Protein AF-0000000087374712 (afdb_homodimer)

Nearest PDB structures (foldseek):
  6f9q-assembly1_B  TM=8.104E-01  e=1.549E-12  Nepeta racemosa
  7dlm-assembly1_A  TM=8.118E-01  e=1.121E-12  Candida parapsilosis
  7dll-assembly1_A-2  TM=7.829E-01  e=2.384E-12  Candida parapsilosis
  3i4f-assembly1_B  TM=7.646E-01  e=4.084E-12  Bacillus thuringiensis serovar kurstaki str. T03a001
  7dmg-assembly1_A  TM=7.718E-01  e=7.794E-12  Candida parapsilosis

Sequence (724 aa):
MAPPYNVLITGSTKGIGYALARKFLKAGDNVVICSRSAERVESVTNDLKKEFGEQHVLVPTADLLGPYIFIQGTVCDVREGKDVKALVDFARDKLEYIDIWINNAGSNAYSYKPLVETSDEALIEVITTNTLGLMLCCREAINMMWNQPRGGHIFNIDGAGSDGRPTPRFAAYGATKRSVVHLTKSLQPGMVTTDLLMSGATTKQAKFFINILAETPDVVADYLVPNIREIPTKQSMKPTYIRFLTGLKAYSRIFSRIAFGARRNKMMSNGKPTENSDSSYMSGILASCLLRAMQPTRSLLRWTDDLHKIFVEAVEYQGGPYEAKPTAVKQRMEAMGVTGLTIWNIKSHFQVPPALLQLFISMAPPYNVLITGSTKGIGYALARKFLKAGDNVVICSRSAERVESVTNDLKKEFGEQHVLVPTADLLGPYIFIQGTVCDVREGKDVKALVDFARDKLEYIDIWINNAGSNAYSYKPLVETSDEALIEVITTNTLGLMLCCREAINMMWNQPRGGHIFNIDGAGSDGRPTPRFAAYGATKRSVVHLTKSLQPGMVTTDLLMSGATTKQAKFFINILAETPDVVADYLVPNIREIPTKQSMKPTYIRFLTGLKAYSRIFSRIAFGARRNKMMSNGKPTENSDSSYMSGILASCLLRAMQPTRSLLRWTDDLHKIFVEAVEYQGGPYEAKPTAVKQRMEAMGVTGLTIWNIKSHFQVPPALLQLFIS

Structure (mmCIF, N/CA/C/O backbone):
data_AF-0000000087374712-model_v1
#
loop_
_entity.id
_entity.type
_entity.pdbx_description
1 polymer 'chlorophyll(ide) b reductase'
#
loop_
_atom_site.group_PDB
_atom_site.id
_atom_site.type_symbol
_atom_site.label_atom_id
_atom_site.label_alt_id
_atom_site.label_comp_id
_atom_site.label_asym_id
_atom_site.label_entity_id
_atom_site.label_seq_id
_atom_site.pdbx_PDB_ins_code
_atom_site.Cartn_x
_atom_site.Cartn_y
_atom_site.Cartn_z
_atom_site.occupancy
_atom_site.B_iso_or_equiv
_atom_site.auth_seq_id
_atom_site.auth_comp_id
_atom_site.auth_asym_id
_atom_site.auth_atom_id
_atom_site.pdbx_PDB_model_num
ATOM 1 N N . MET A 1 1 ? 15.594 -20.797 -18.594 1 80.31 1 MET A N 1
ATOM 2 C CA . MET A 1 1 ? 15.125 -21.828 -17.672 1 80.31 1 MET A CA 1
ATOM 3 C C . MET A 1 1 ? 14.125 -22.75 -18.359 1 80.31 1 MET A C 1
ATOM 5 O O . MET A 1 1 ? 13.219 -22.281 -19.062 1 80.31 1 MET A O 1
ATOM 9 N N . ALA A 1 2 ? 14.281 -23.969 -18.281 1 86.19 2 ALA A N 1
ATOM 10 C CA . ALA A 1 2 ? 13.406 -24.922 -18.953 1 86.19 2 ALA A CA 1
ATOM 11 C C . ALA A 1 2 ? 12.547 -25.688 -17.953 1 86.19 2 ALA A C 1
ATOM 13 O O . ALA A 1 2 ? 12.992 -25.969 -16.844 1 86.19 2 ALA A O 1
ATOM 14 N N . PRO A 1 3 ? 11.297 -26.016 -18.234 1 90.44 3 PRO A N 1
ATOM 15 C CA . PRO A 1 3 ? 10.445 -26.844 -17.375 1 90.44 3 PRO A CA 1
ATOM 16 C C . PRO A 1 3 ? 10.953 -28.281 -17.25 1 90.44 3 PRO A C 1
ATOM 18 O O . PRO A 1 3 ? 11.789 -28.703 -18.047 1 90.44 3 PRO A O 1
ATOM 21 N N . PRO A 1 4 ? 10.523 -29.031 -16.297 1 93.19 4 PRO A N 1
ATOM 22 C CA . PRO A 1 4 ? 9.539 -28.656 -15.289 1 93.19 4 PRO A CA 1
ATOM 23 C C . PRO A 1 4 ? 10.07 -27.609 -14.312 1 93.19 4 PRO A C 1
ATOM 25 O O . PRO A 1 4 ? 11.266 -27.594 -14 1 93.19 4 PRO A O 1
ATOM 28 N N . TYR A 1 5 ? 9.188 -26.812 -13.906 1 95.38 5 TYR A N 1
ATOM 29 C CA . TYR A 1 5 ? 9.555 -25.781 -12.945 1 95.38 5 TYR A CA 1
ATOM 30 C C . TYR A 1 5 ? 9.273 -26.234 -11.516 1 95.38 5 TYR A C 1
ATOM 32 O O . TYR A 1 5 ? 8.328 -27 -11.281 1 95.38 5 TYR A O 1
ATOM 40 N N . ASN A 1 6 ? 10.109 -25.781 -10.594 1 96.06 6 ASN A N 1
ATOM 41 C CA . ASN A 1 6 ? 9.812 -25.875 -9.172 1 96.06 6 ASN A CA 1
ATOM 42 C C . ASN A 1 6 ? 9.062 -24.641 -8.672 1 96.06 6 ASN A C 1
ATOM 44 O O . ASN A 1 6 ? 9.609 -23.547 -8.68 1 96.06 6 ASN A O 1
ATOM 48 N N . VAL A 1 7 ? 7.777 -24.859 -8.219 1 97.5 7 VAL A N 1
ATOM 49 C CA . VAL A 1 7 ? 6.875 -23.766 -7.895 1 97.5 7 VAL A CA 1
ATOM 50 C C . VAL A 1 7 ? 6.508 -23.812 -6.41 1 97.5 7 VAL A C 1
ATOM 52 O O . VAL A 1 7 ? 6.18 -24.891 -5.883 1 97.5 7 VAL A O 1
ATOM 55 N N . LEU A 1 8 ? 6.695 -22.734 -5.75 1 98.19 8 LEU A N 1
ATOM 56 C CA . LEU A 1 8 ? 6.227 -22.578 -4.375 1 98.19 8 LEU A CA 1
ATOM 57 C C . LEU A 1 8 ? 5.102 -21.562 -4.301 1 98.19 8 LEU A C 1
ATOM 59 O O . LEU A 1 8 ? 5.242 -20.438 -4.797 1 98.19 8 LEU A O 1
ATOM 63 N N . ILE A 1 9 ? 3.939 -21.938 -3.74 1 97.94 9 ILE A N 1
ATOM 64 C CA . ILE A 1 9 ? 2.783 -21.047 -3.625 1 97.94 9 ILE A CA 1
ATOM 65 C C . ILE A 1 9 ? 2.355 -20.953 -2.162 1 97.94 9 ILE A C 1
ATOM 67 O O . ILE A 1 9 ? 1.999 -21.953 -1.541 1 97.94 9 ILE A O 1
ATOM 71 N N . THR A 1 10 ? 2.383 -19.734 -1.602 1 97.38 10 THR A N 1
ATOM 72 C CA . THR A 1 10 ? 1.915 -19.547 -0.232 1 97.38 10 THR A CA 1
ATOM 73 C C . THR A 1 10 ? 0.393 -19.438 -0.19 1 97.38 10 THR A C 1
ATOM 75 O O . THR A 1 10 ? -0.223 -18.922 -1.126 1 97.38 10 THR A O 1
ATOM 78 N N . GLY A 1 11 ? -0.212 -19.859 0.972 1 95.69 11 GLY A N 1
ATOM 79 C CA . GLY A 1 11 ? -1.662 -19.844 1.072 1 95.69 11 GLY A CA 1
ATOM 80 C C . GLY A 1 11 ? -2.35 -20.625 -0.029 1 95.69 11 GLY A C 1
ATOM 81 O O . GLY A 1 11 ? -3.279 -20.125 -0.668 1 95.69 11 GLY A O 1
ATOM 82 N N . SER A 1 12 ? -1.95 -21.859 -0.249 1 96.88 12 SER A N 1
ATOM 83 C CA . SER A 1 12 ? -2.324 -22.547 -1.478 1 96.88 12 SER A CA 1
ATOM 84 C C . SER A 1 12 ? -3.176 -23.781 -1.181 1 96.88 12 SER A C 1
ATOM 86 O O . SER A 1 12 ? -3.191 -24.734 -1.962 1 96.88 12 SER A O 1
ATOM 88 N N . THR A 1 13 ? -3.877 -23.797 -0.074 1 95.88 13 THR A N 1
ATOM 89 C CA . THR A 1 13 ? -4.703 -24.953 0.246 1 95.88 13 THR A CA 1
ATOM 90 C C . THR A 1 13 ? -6.164 -24.703 -0.117 1 95.88 13 THR A C 1
ATOM 92 O O . THR A 1 13 ? -7.008 -25.594 0.011 1 95.88 13 THR A O 1
ATOM 95 N N . LYS A 1 14 ? -6.527 -23.516 -0.532 1 91.12 14 LYS A N 1
ATOM 96 C CA . LYS A 1 14 ? -7.875 -23.203 -0.995 1 91.12 14 LYS A CA 1
ATOM 97 C C . LYS A 1 14 ? -7.852 -22.062 -2.012 1 91.12 14 LYS A C 1
ATOM 99 O O . LYS A 1 14 ? -6.809 -21.453 -2.244 1 91.12 14 LYS A O 1
ATOM 104 N N . GLY A 1 15 ? -8.953 -21.891 -2.703 1 89.5 15 GLY A N 1
ATOM 105 C CA . GLY A 1 15 ? -9.148 -20.734 -3.559 1 89.5 15 GLY A CA 1
ATOM 106 C C . GLY A 1 15 ? -8.234 -20.719 -4.766 1 89.5 15 GLY A C 1
ATOM 107 O O . GLY A 1 15 ? -8.023 -21.75 -5.406 1 89.5 15 GLY A O 1
ATOM 108 N N . ILE A 1 16 ? -7.766 -19.531 -5.016 1 90.06 16 ILE A N 1
ATOM 109 C CA . ILE A 1 16 ? -6.949 -19.328 -6.207 1 90.06 16 ILE A CA 1
ATOM 110 C C . ILE A 1 16 ? -5.609 -20.047 -6.043 1 90.06 16 ILE A C 1
ATOM 112 O O . ILE A 1 16 ? -5.062 -20.578 -7.008 1 90.06 16 ILE A O 1
ATOM 116 N N . GLY A 1 17 ? -5.105 -20.031 -4.809 1 94.25 17 GLY A N 1
ATOM 117 C CA . GLY A 1 17 ? -3.852 -20.719 -4.559 1 94.25 17 GLY A CA 1
ATOM 118 C C . GLY A 1 17 ? -3.912 -22.203 -4.887 1 94.25 17 GLY A C 1
ATOM 119 O O . GLY A 1 17 ? -2.996 -22.75 -5.508 1 94.25 17 GLY A O 1
ATOM 120 N N . TYR A 1 18 ? -4.969 -22.75 -4.461 1 95.56 18 TYR A N 1
ATOM 121 C CA . TYR A 1 18 ? -5.176 -24.172 -4.742 1 95.56 18 TYR A CA 1
ATOM 122 C C . TYR A 1 18 ? -5.324 -24.406 -6.238 1 95.56 18 TYR A C 1
ATOM 124 O O . TYR A 1 18 ? -4.73 -25.344 -6.785 1 95.56 18 TYR A O 1
ATOM 132 N N . ALA A 1 19 ? -6.055 -23.609 -6.914 1 94.56 19 ALA A N 1
ATOM 133 C CA . ALA A 1 19 ? -6.27 -23.734 -8.352 1 94.56 19 ALA A CA 1
ATOM 134 C C . ALA A 1 19 ? -4.965 -23.578 -9.117 1 94.56 19 ALA A C 1
ATOM 136 O O . ALA A 1 19 ? -4.711 -24.297 -10.086 1 94.56 19 ALA A O 1
ATOM 137 N N . LEU A 1 20 ? -4.18 -22.641 -8.672 1 96 20 LEU A N 1
ATOM 138 C CA . LEU A 1 20 ? -2.873 -22.453 -9.289 1 96 20 LEU A CA 1
ATOM 139 C C . LEU A 1 20 ? -2.002 -23.703 -9.102 1 96 20 LEU A C 1
ATOM 141 O O . LEU A 1 20 ? -1.388 -24.172 -10.055 1 96 20 LEU A O 1
ATOM 145 N N . ALA A 1 21 ? -1.998 -24.188 -7.848 1 97.38 21 ALA A N 1
ATOM 146 C CA . ALA A 1 21 ? -1.207 -25.375 -7.562 1 97.38 21 ALA A CA 1
ATOM 147 C C . ALA A 1 21 ? -1.606 -26.531 -8.477 1 97.38 21 ALA A C 1
ATOM 149 O O . ALA A 1 21 ? -0.75 -27.172 -9.094 1 97.38 21 ALA A O 1
ATOM 150 N N . ARG A 1 22 ? -2.861 -26.75 -8.617 1 95.94 22 ARG A N 1
ATOM 151 C CA . ARG A 1 22 ? -3.383 -27.844 -9.445 1 95.94 22 ARG A CA 1
ATOM 152 C C . ARG A 1 22 ? -2.992 -27.641 -10.906 1 95.94 22 ARG A C 1
ATOM 154 O O . ARG A 1 22 ? -2.574 -28.594 -11.57 1 95.94 22 ARG A O 1
ATOM 161 N N . LYS A 1 23 ? -3.084 -26.438 -11.391 1 96.06 23 LYS A N 1
ATOM 162 C CA . LYS A 1 23 ? -2.807 -26.172 -12.797 1 96.06 23 LYS A CA 1
ATOM 163 C C . LYS A 1 23 ? -1.317 -26.312 -13.102 1 96.06 23 LYS A C 1
ATOM 165 O O . LYS A 1 23 ? -0.938 -26.766 -14.18 1 96.06 23 LYS A O 1
ATOM 170 N N . PHE A 1 24 ? -0.447 -25.906 -12.195 1 97 24 PHE A N 1
ATOM 171 C CA . PHE A 1 24 ? 0.985 -26.109 -12.383 1 97 24 PHE A CA 1
ATOM 172 C C . PHE A 1 24 ? 1.319 -27.594 -12.414 1 97 24 PHE A C 1
ATOM 174 O O . PHE A 1 24 ? 2.148 -28.031 -13.211 1 97 24 PHE A O 1
ATOM 181 N N . LEU A 1 25 ? 0.696 -28.406 -11.539 1 95.25 25 LEU A N 1
ATOM 182 C CA . LEU A 1 25 ? 0.901 -29.844 -11.531 1 95.25 25 LEU A CA 1
ATOM 183 C C . LEU A 1 25 ? 0.448 -30.469 -12.852 1 95.25 25 LEU A C 1
ATOM 185 O O . LEU A 1 25 ? 1.138 -31.328 -13.406 1 95.25 25 LEU A O 1
ATOM 189 N N . LYS A 1 26 ? -0.672 -29.984 -13.352 1 93.81 26 LYS A N 1
ATOM 190 C CA . LYS A 1 26 ? -1.192 -30.469 -14.625 1 93.81 26 LYS A CA 1
ATOM 191 C C . LYS A 1 26 ? -0.222 -30.172 -15.766 1 93.81 26 LYS A C 1
ATOM 193 O O . LYS A 1 26 ? -0.119 -30.953 -16.719 1 93.81 26 LYS A O 1
ATOM 198 N N . ALA A 1 27 ? 0.527 -29.125 -15.625 1 94.12 27 ALA A N 1
ATOM 199 C CA . ALA A 1 27 ? 1.497 -28.719 -16.641 1 94.12 27 ALA A CA 1
ATOM 200 C C . ALA A 1 27 ? 2.801 -29.5 -16.5 1 94.12 27 ALA A C 1
ATOM 202 O O . ALA A 1 27 ? 3.717 -29.344 -17.312 1 94.12 27 ALA A O 1
ATOM 203 N N . GLY A 1 28 ? 2.951 -30.328 -15.406 1 92.19 28 GLY A N 1
ATOM 204 C CA . GLY A 1 28 ? 4.109 -31.188 -15.219 1 92.19 28 GLY A CA 1
ATOM 205 C C . GLY A 1 28 ? 5.145 -30.594 -14.273 1 92.19 28 GLY A C 1
ATOM 206 O O . GLY A 1 28 ? 6.266 -31.094 -14.18 1 92.19 28 GLY A O 1
ATOM 207 N N . ASP A 1 29 ? 4.805 -29.547 -13.555 1 95.19 29 ASP A N 1
ATOM 208 C CA . ASP A 1 29 ? 5.73 -28.875 -12.656 1 95.19 29 ASP A CA 1
ATOM 209 C C . ASP A 1 29 ? 5.703 -29.5 -11.266 1 95.19 29 ASP A C 1
ATOM 211 O O . ASP A 1 29 ? 4.773 -30.234 -10.93 1 95.19 29 ASP A O 1
ATOM 215 N N . ASN A 1 30 ? 6.762 -29.266 -10.523 1 94.88 30 ASN A N 1
ATOM 216 C CA . ASN A 1 30 ? 6.797 -29.594 -9.102 1 94.88 30 ASN A CA 1
ATOM 217 C C . ASN A 1 30 ? 6.23 -28.453 -8.258 1 94.88 30 ASN A C 1
ATOM 219 O O . ASN A 1 30 ? 6.469 -27.281 -8.547 1 94.88 30 ASN A O 1
ATOM 223 N N . VAL A 1 31 ? 5.457 -28.859 -7.176 1 96.88 31 VAL A N 1
ATOM 224 C CA . VAL A 1 31 ? 4.781 -27.797 -6.438 1 96.88 31 VAL A CA 1
ATOM 225 C C . VAL A 1 31 ? 4.938 -28.016 -4.938 1 96.88 31 VAL A C 1
ATOM 227 O O . VAL A 1 31 ? 4.77 -29.141 -4.453 1 96.88 31 VAL A O 1
ATOM 230 N N . VAL A 1 32 ? 5.332 -27.016 -4.223 1 97.44 32 VAL A N 1
ATOM 231 C CA . VAL A 1 32 ? 5.254 -26.938 -2.768 1 97.44 32 VAL A CA 1
ATOM 232 C C . VAL A 1 32 ? 4.086 -26.047 -2.352 1 97.44 32 VAL A C 1
ATOM 234 O O . VAL A 1 32 ? 3.986 -24.906 -2.789 1 97.44 32 VAL A O 1
ATOM 237 N N . ILE A 1 33 ? 3.15 -26.594 -1.54 1 97.88 33 ILE A N 1
ATOM 238 C CA . ILE A 1 33 ? 2.027 -25.812 -1.027 1 97.88 33 ILE A CA 1
ATOM 239 C C . ILE A 1 33 ? 2.213 -25.562 0.467 1 97.88 33 ILE A C 1
ATOM 241 O O . ILE A 1 33 ? 2.92 -26.312 1.146 1 97.88 33 ILE A O 1
ATOM 245 N N . CYS A 1 34 ? 1.636 -24.484 0.986 1 97.5 34 CYS A N 1
ATOM 246 C CA . CYS A 1 34 ? 1.683 -24.234 2.422 1 97.5 34 CYS A CA 1
ATOM 247 C C . CYS A 1 34 ? 0.506 -23.375 2.861 1 97.5 34 CYS A C 1
ATOM 249 O O . CYS A 1 34 ? -0.096 -22.672 2.045 1 97.5 34 CYS A O 1
ATOM 251 N N . SER A 1 35 ? 0.117 -23.484 4.039 1 97.44 35 SER A N 1
ATOM 252 C CA . SER A 1 35 ? -0.854 -22.656 4.754 1 97.44 35 SER A CA 1
ATOM 253 C C . SER A 1 35 ? -0.681 -22.781 6.262 1 97.44 35 SER A C 1
ATOM 255 O O . SER A 1 35 ? 0.203 -23.5 6.73 1 97.44 35 SER A O 1
ATOM 257 N N . ARG A 1 36 ? -1.501 -22.109 7.004 1 96.19 36 ARG A N 1
ATOM 258 C CA . ARG A 1 36 ? -1.362 -22.062 8.453 1 96.19 36 ARG A CA 1
ATOM 259 C C . ARG A 1 36 ? -1.908 -23.344 9.094 1 96.19 36 ARG A C 1
ATOM 261 O O . ARG A 1 36 ? -1.502 -23.719 10.195 1 96.19 36 ARG A O 1
ATOM 268 N N . SER A 1 37 ? -2.82 -24.031 8.438 1 96.12 37 SER A N 1
ATOM 269 C CA . SER A 1 37 ? -3.5 -25.188 9.016 1 96.12 37 SER A CA 1
ATOM 270 C C . SER A 1 37 ? -2.801 -26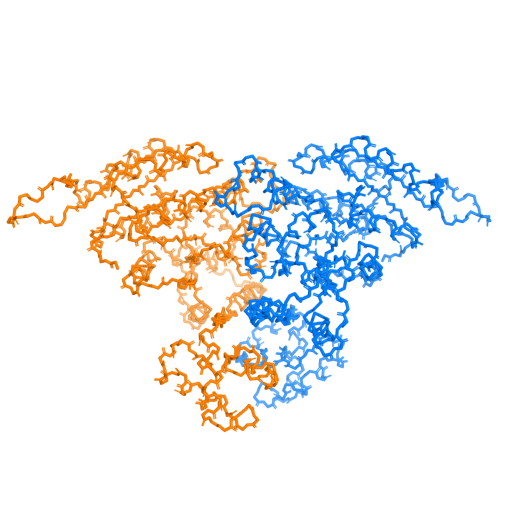.484 8.633 1 96.12 37 SER A C 1
ATOM 272 O O . SER A 1 37 ? -2.801 -26.875 7.469 1 96.12 37 SER A O 1
ATOM 274 N N . ALA A 1 38 ? -2.326 -27.141 9.664 1 97.25 38 ALA A N 1
ATOM 275 C CA . ALA A 1 38 ? -1.663 -28.422 9.422 1 97.25 38 ALA A CA 1
ATOM 276 C C . ALA A 1 38 ? -2.625 -29.438 8.797 1 97.25 38 ALA A C 1
ATOM 278 O O . ALA A 1 38 ? -2.262 -30.156 7.867 1 97.25 38 ALA A O 1
ATOM 279 N N . GLU A 1 39 ? -3.818 -29.453 9.281 1 97.25 39 GLU A N 1
ATOM 280 C CA . GLU A 1 39 ? -4.828 -30.391 8.797 1 97.25 39 GLU A CA 1
ATOM 281 C C . GLU A 1 39 ? -5.141 -30.141 7.32 1 97.25 39 GLU A C 1
ATOM 283 O O . GLU A 1 39 ? -5.191 -31.094 6.531 1 97.25 39 GLU A O 1
ATOM 288 N N . ARG A 1 40 ? -5.293 -28.953 6.941 1 96.44 40 ARG A N 1
ATOM 289 C CA . ARG A 1 40 ? -5.605 -28.609 5.559 1 96.44 40 ARG A CA 1
ATOM 290 C C . ARG A 1 40 ? -4.43 -28.922 4.641 1 96.44 40 ARG A C 1
ATOM 292 O O . ARG A 1 40 ? -4.613 -29.438 3.537 1 96.44 40 ARG A O 1
ATOM 299 N N . VAL A 1 41 ? -3.24 -28.609 5.105 1 98 41 VAL A N 1
ATOM 300 C CA . VAL A 1 41 ? -2.047 -28.875 4.309 1 98 41 VAL A CA 1
ATOM 301 C C . VAL A 1 41 ? -1.939 -30.375 4.031 1 98 41 VAL A C 1
ATOM 303 O O . VAL A 1 41 ? -1.721 -30.781 2.889 1 98 41 VAL A O 1
ATOM 306 N N . GLU A 1 42 ? -2.141 -31.156 5.047 1 96.75 42 GLU A N 1
ATOM 307 C CA . GLU A 1 42 ? -2.053 -32.625 4.906 1 96.75 42 GLU A CA 1
ATOM 308 C C . GLU A 1 42 ? -3.133 -33.156 3.969 1 96.75 42 GLU A C 1
ATOM 310 O O . GLU A 1 42 ? -2.84 -33.906 3.043 1 96.75 42 GLU A O 1
ATOM 315 N N . SER A 1 43 ? -4.34 -32.719 4.199 1 97.12 43 SER A N 1
ATOM 316 C CA . SER A 1 43 ? -5.465 -33.188 3.398 1 97.12 43 SER A CA 1
ATOM 317 C C . SER A 1 43 ? -5.293 -32.812 1.931 1 97.12 43 SER A C 1
ATOM 319 O O . SER A 1 43 ? -5.434 -33.656 1.048 1 97.12 43 SER A O 1
ATOM 321 N N . VAL A 1 44 ? -4.938 -31.594 1.653 1 97.19 44 VAL A N 1
ATOM 322 C CA . VAL A 1 44 ? -4.809 -31.094 0.288 1 97.19 44 VAL A CA 1
ATOM 323 C C . VAL A 1 44 ? -3.604 -31.75 -0.389 1 97.19 44 VAL A C 1
ATOM 325 O O . VAL A 1 44 ? -3.666 -32.125 -1.565 1 97.19 44 VAL A O 1
ATOM 328 N N . THR A 1 45 ? -2.492 -31.891 0.343 1 95.62 45 THR A N 1
ATOM 329 C CA . THR A 1 45 ? -1.32 -32.562 -0.21 1 95.62 45 THR A CA 1
ATOM 330 C C . THR A 1 45 ? -1.664 -33.969 -0.634 1 95.62 45 THR A C 1
ATOM 332 O O . THR A 1 45 ? -1.295 -34.406 -1.728 1 95.62 45 THR A O 1
ATOM 335 N N . ASN A 1 46 ? -2.402 -34.688 0.163 1 94.69 46 ASN A N 1
ATOM 336 C CA . ASN A 1 46 ? -2.809 -36.031 -0.14 1 94.69 46 ASN A CA 1
ATOM 337 C C . ASN A 1 46 ? -3.744 -36.094 -1.345 1 94.69 46 ASN A C 1
ATOM 339 O O . ASN A 1 46 ? -3.604 -36.969 -2.207 1 94.69 46 ASN A O 1
ATOM 343 N N . ASP A 1 47 ? -4.668 -35.188 -1.378 1 94.62 47 ASP A N 1
ATOM 344 C CA . ASP A 1 47 ? -5.598 -35.125 -2.502 1 94.62 47 ASP A CA 1
ATOM 345 C C . ASP A 1 47 ? -4.859 -34.906 -3.816 1 94.62 47 ASP A C 1
ATOM 347 O O . ASP A 1 47 ? -5.152 -35.562 -4.824 1 94.62 47 ASP A O 1
ATOM 351 N N . LEU A 1 48 ? -3.91 -34 -3.785 1 94.56 48 LEU A N 1
ATOM 352 C CA . LEU A 1 48 ? -3.143 -33.688 -4.984 1 94.56 48 LEU A CA 1
ATOM 353 C C . LEU A 1 48 ? -2.254 -34.844 -5.391 1 94.56 48 LEU A C 1
ATOM 355 O O . LEU A 1 48 ? -2.102 -35.156 -6.582 1 94.56 48 LEU A O 1
ATOM 359 N N . LYS A 1 49 ? -1.702 -35.531 -4.438 1 91.69 49 LYS A N 1
ATOM 360 C CA . LYS A 1 49 ? -0.89 -36.719 -4.727 1 91.69 49 LYS A CA 1
ATOM 361 C C . LYS A 1 49 ? -1.728 -37.812 -5.367 1 91.69 49 LYS A C 1
ATOM 363 O O . LYS A 1 49 ? -1.257 -38.5 -6.27 1 91.69 49 LYS A O 1
ATOM 368 N N . LYS A 1 50 ? -2.906 -37.938 -4.875 1 90.38 50 LYS A N 1
ATOM 369 C CA . LYS A 1 50 ? -3.805 -38.938 -5.441 1 90.38 50 LYS A CA 1
ATOM 370 C C . LYS A 1 50 ? -4.156 -38.625 -6.891 1 90.38 50 LYS A C 1
ATOM 372 O O . LYS A 1 50 ? -4.219 -39.5 -7.738 1 90.38 50 LYS A O 1
ATOM 377 N N . GLU A 1 51 ? -4.34 -37.375 -7.105 1 90.62 51 GLU A N 1
ATOM 378 C CA . GLU A 1 51 ? -4.766 -36.938 -8.43 1 90.62 51 GLU A CA 1
ATOM 379 C C . GLU A 1 51 ? -3.609 -36.969 -9.422 1 90.62 51 GLU A C 1
ATOM 381 O O . GLU A 1 51 ? -3.791 -37.375 -10.578 1 90.62 51 GLU A O 1
ATOM 386 N N . PHE A 1 52 ? -2.451 -36.562 -9.047 1 88.94 52 PHE A N 1
ATOM 387 C CA . PHE A 1 52 ? -1.367 -36.375 -10 1 88.94 52 PHE A CA 1
ATOM 388 C C . PHE A 1 52 ? -0.264 -37.406 -9.797 1 88.94 52 PHE A C 1
ATOM 390 O O . PHE A 1 52 ? 0.64 -37.5 -10.625 1 88.94 52 PHE A O 1
ATOM 397 N N . GLY A 1 53 ? -0.399 -38.25 -8.875 1 75.31 53 GLY A N 1
ATOM 398 C CA . GLY A 1 53 ? 0.576 -39.281 -8.617 1 75.31 53 GLY A CA 1
ATOM 399 C C . GLY A 1 53 ? 1.783 -38.781 -7.836 1 75.31 53 GLY A C 1
ATOM 400 O O . GLY A 1 53 ? 2.08 -37.594 -7.828 1 75.31 53 GLY A O 1
ATOM 401 N N . GLU A 1 54 ? 2.107 -39.344 -6.746 1 62.12 54 GLU A N 1
ATOM 402 C CA . GLU A 1 54 ? 3.314 -39.031 -5.984 1 62.12 54 GLU A CA 1
ATOM 403 C C . GLU A 1 54 ? 4.547 -39.656 -6.625 1 62.12 54 GLU A C 1
ATOM 405 O O . GLU A 1 54 ? 4.555 -40.844 -6.934 1 62.12 54 GLU A O 1
ATOM 410 N N . GLN A 1 55 ? 4.988 -39.25 -7.773 1 51.94 55 GLN A N 1
ATOM 411 C CA . GLN A 1 55 ? 6.219 -39.969 -8.047 1 51.94 55 GLN A CA 1
ATOM 412 C C . GLN A 1 55 ? 7.406 -39.375 -7.316 1 51.94 55 GLN A C 1
ATOM 414 O O . GLN A 1 55 ? 7.535 -38.125 -7.262 1 51.94 55 GLN A O 1
ATOM 419 N N . HIS A 1 56 ? 7.676 -39.906 -6.234 1 47.62 56 HIS A N 1
ATOM 420 C CA . HIS A 1 56 ? 8.93 -39.562 -5.574 1 47.62 56 HIS A CA 1
ATOM 421 C C . HIS A 1 56 ? 10.031 -39.281 -6.594 1 47.62 56 HIS A C 1
ATOM 423 O O . HIS A 1 56 ? 10.023 -39.844 -7.691 1 47.62 56 HIS A O 1
ATOM 429 N N . VAL A 1 57 ? 10.555 -38.062 -6.605 1 43.62 57 VAL A N 1
ATOM 430 C CA . VAL A 1 57 ? 11.75 -37.75 -7.387 1 43.62 57 VAL A CA 1
ATOM 431 C C . VAL A 1 57 ? 12.633 -39 -7.492 1 43.62 57 VAL A C 1
ATOM 433 O O . VAL A 1 57 ? 13.359 -39.312 -6.559 1 43.62 57 VAL A O 1
ATOM 436 N N . LEU A 1 58 ? 12.156 -40.219 -7.664 1 38.78 58 LEU A N 1
ATOM 437 C CA . LEU A 1 58 ? 13.195 -41.219 -7.867 1 38.78 58 LEU A CA 1
ATOM 438 C C . LEU A 1 58 ? 14.102 -40.844 -9.031 1 38.78 58 LEU A C 1
ATOM 440 O O . LEU A 1 58 ? 13.656 -40.188 -9.984 1 38.78 58 LEU A O 1
ATOM 444 N N . VAL A 1 59 ? 15.453 -40.75 -8.82 1 37.31 59 VAL A N 1
ATOM 445 C CA . VAL A 1 59 ? 16.516 -40.719 -9.812 1 37.31 59 VAL A CA 1
ATOM 446 C C . VAL A 1 59 ? 16.078 -41.469 -11.078 1 37.31 59 VAL A C 1
ATOM 448 O O . VAL A 1 59 ? 15.477 -42.531 -11 1 37.31 59 VAL A O 1
ATOM 451 N N . PRO A 1 60 ? 16.109 -40.781 -12.297 1 36.88 60 PRO A N 1
ATOM 452 C CA . PRO A 1 60 ? 15.867 -41.406 -13.602 1 36.88 60 PRO A CA 1
ATOM 453 C C . PRO A 1 60 ? 16.469 -42.781 -13.711 1 36.88 60 PRO A C 1
ATOM 455 O O . PRO A 1 60 ? 17.688 -42.969 -13.57 1 36.88 60 PRO A O 1
ATOM 458 N N . THR A 1 61 ? 16.094 -43.906 -13.25 1 36.62 61 THR A N 1
ATOM 459 C CA . THR A 1 61 ? 16.406 -44.938 -14.242 1 36.62 61 THR A CA 1
ATOM 460 C C . THR A 1 61 ? 15.727 -44.625 -15.578 1 36.62 61 THR A C 1
ATOM 462 O O . THR A 1 61 ? 14.672 -43.969 -15.602 1 36.62 61 THR A O 1
ATOM 465 N N . ALA A 1 62 ? 16.328 -44.781 -16.938 1 40.09 62 ALA A N 1
ATOM 466 C CA . ALA A 1 62 ? 16.203 -44.406 -18.344 1 40.09 62 ALA A CA 1
ATOM 467 C C . ALA A 1 62 ? 14.734 -44.375 -18.766 1 40.09 62 ALA A C 1
ATOM 469 O O . ALA A 1 62 ? 14.305 -43.406 -19.422 1 40.09 62 ALA A O 1
ATOM 470 N N . ASP A 1 63 ? 14.047 -45.469 -19.062 1 40.91 63 ASP A N 1
ATOM 471 C CA . ASP A 1 63 ? 13.078 -45.781 -20.109 1 40.91 63 ASP A CA 1
ATOM 472 C C . ASP A 1 63 ? 11.688 -45.312 -19.719 1 40.91 63 ASP A C 1
ATOM 474 O O . ASP A 1 63 ? 10.953 -44.75 -20.547 1 40.91 63 ASP A O 1
ATOM 478 N N . LEU A 1 64 ? 10.891 -45.906 -18.859 1 41.53 64 LEU A N 1
ATOM 479 C CA . LEU A 1 64 ? 9.438 -45.812 -18.75 1 41.53 64 LEU A CA 1
ATOM 480 C C . LEU A 1 64 ? 9.016 -44.625 -17.922 1 41.53 64 LEU A C 1
ATOM 482 O O . LEU A 1 64 ? 7.898 -44.594 -17.406 1 41.53 64 LEU A O 1
ATOM 486 N N . LEU A 1 65 ? 9.883 -43.75 -17.234 1 44.28 65 LEU A N 1
ATOM 487 C CA . LEU A 1 65 ? 9.633 -42.875 -16.094 1 44.28 65 LEU A CA 1
ATOM 488 C C . LEU A 1 65 ? 8.898 -41.625 -16.531 1 44.28 65 LEU A C 1
ATOM 490 O O . LEU A 1 65 ? 9.422 -40.844 -17.328 1 44.28 65 LEU A O 1
ATOM 494 N N . GLY A 1 66 ? 7.578 -41.688 -16.719 1 47.16 66 GLY A N 1
ATOM 495 C CA . GLY A 1 66 ? 6.824 -40.438 -16.922 1 47.16 66 GLY A CA 1
ATOM 496 C C . GLY A 1 66 ? 7.32 -39.312 -16.062 1 47.16 66 GLY A C 1
ATOM 497 O O . GLY A 1 66 ? 8.062 -39.531 -15.094 1 47.16 66 GLY A O 1
ATOM 498 N N . PRO A 1 67 ? 7.305 -38.156 -16.562 1 52.06 67 PRO A N 1
ATOM 499 C CA . PRO A 1 67 ? 7.859 -37.031 -15.852 1 52.06 67 PRO A CA 1
ATOM 500 C C . PRO A 1 67 ? 7.418 -36.969 -14.391 1 52.06 67 PRO A C 1
ATOM 502 O O . PRO A 1 67 ? 6.27 -37.312 -14.078 1 52.06 67 PRO A O 1
ATOM 505 N N . TYR A 1 68 ? 8.266 -37.344 -13.328 1 60.97 68 TYR A N 1
ATOM 506 C CA . TYR A 1 68 ? 8.086 -37.312 -11.883 1 60.97 68 TYR A CA 1
ATOM 507 C C . TYR A 1 68 ? 7.711 -35.906 -11.414 1 60.97 68 TYR A C 1
ATOM 509 O O . TYR A 1 68 ? 8.352 -34.906 -11.797 1 60.97 68 TYR A O 1
ATOM 517 N N . ILE A 1 69 ? 6.297 -35.812 -10.945 1 75.44 69 ILE A N 1
ATOM 518 C CA . ILE A 1 69 ? 5.82 -34.531 -10.391 1 75.44 69 ILE A CA 1
ATOM 519 C C . ILE A 1 69 ? 5.949 -34.562 -8.875 1 75.44 69 ILE A C 1
ATOM 521 O O . ILE A 1 69 ? 5.578 -35.531 -8.227 1 75.44 69 ILE A O 1
ATOM 525 N N . PHE A 1 70 ? 6.602 -33.688 -8.289 1 85.62 70 PHE A N 1
ATOM 526 C CA . PHE A 1 70 ? 6.832 -33.562 -6.852 1 85.62 70 PHE A CA 1
ATOM 527 C C . PHE A 1 70 ? 5.828 -32.594 -6.223 1 85.62 70 PHE A C 1
ATOM 529 O O . PHE A 1 70 ? 5.641 -31.484 -6.703 1 85.62 70 PHE A O 1
ATOM 536 N N . ILE A 1 71 ? 5.07 -33.25 -5.25 1 92.12 71 ILE A N 1
ATOM 537 C CA . ILE A 1 71 ? 4.109 -32.469 -4.484 1 92.12 71 ILE A CA 1
ATOM 538 C C . ILE A 1 71 ? 4.438 -32.531 -2.996 1 92.12 71 ILE A C 1
ATOM 540 O O . ILE A 1 71 ? 4.551 -33.625 -2.443 1 92.12 71 ILE A O 1
ATOM 544 N N . GLN A 1 72 ? 4.695 -31.438 -2.365 1 94.12 72 GLN A N 1
ATOM 545 C CA . GLN A 1 72 ? 4.934 -31.406 -0.926 1 94.12 72 GLN A CA 1
ATOM 546 C C . GLN A 1 72 ? 4.188 -30.25 -0.275 1 94.12 72 GLN A C 1
ATOM 548 O O . GLN A 1 72 ? 3.947 -29.219 -0.912 1 94.12 72 GLN A O 1
ATOM 553 N N . GLY A 1 73 ? 3.764 -30.5 0.917 1 96.81 73 GLY A N 1
ATOM 554 C CA . GLY A 1 73 ? 3.107 -29.469 1.713 1 96.81 73 GLY A CA 1
ATOM 555 C C . GLY A 1 73 ? 3.75 -29.266 3.072 1 96.81 73 GLY A C 1
ATOM 556 O O . GLY A 1 73 ? 4.27 -30.219 3.666 1 96.81 73 GLY A O 1
ATOM 557 N N . THR A 1 74 ? 3.77 -28.062 3.553 1 98 74 THR A N 1
ATOM 558 C CA . THR A 1 74 ? 4.254 -27.781 4.898 1 98 74 THR A CA 1
ATOM 559 C C . THR A 1 74 ? 3.457 -26.641 5.523 1 98 74 THR A C 1
ATOM 561 O O . THR A 1 74 ? 2.873 -25.812 4.809 1 98 74 THR A O 1
ATOM 564 N N . VAL A 1 75 ? 3.451 -26.625 6.836 1 98.44 75 VAL A N 1
ATOM 565 C CA . VAL A 1 75 ? 2.758 -25.562 7.566 1 98.44 75 VAL A CA 1
ATOM 566 C C . VAL A 1 75 ? 3.617 -24.297 7.582 1 98.44 75 VAL A C 1
ATOM 568 O O . VAL A 1 75 ? 4.828 -24.375 7.809 1 98.44 75 VAL A O 1
ATOM 571 N N . CYS A 1 76 ? 2.994 -23.156 7.297 1 98.62 76 CYS A N 1
ATOM 572 C CA . CYS A 1 76 ? 3.699 -21.891 7.332 1 98.62 76 CYS A CA 1
ATOM 573 C C . CYS A 1 76 ? 2.736 -20.734 7.605 1 98.62 76 CYS A C 1
ATOM 575 O O . CYS A 1 76 ? 1.767 -20.547 6.871 1 98.62 76 CYS A O 1
ATOM 577 N N . ASP A 1 77 ? 2.932 -20.062 8.656 1 98.25 77 ASP A N 1
ATOM 578 C CA . ASP A 1 77 ? 2.322 -18.75 8.867 1 98.25 77 ASP A CA 1
ATOM 579 C C . ASP A 1 77 ? 3.23 -17.641 8.359 1 98.25 77 ASP A C 1
ATOM 581 O O . ASP A 1 77 ? 4.266 -17.344 8.961 1 98.25 77 ASP A O 1
ATOM 585 N N . VAL A 1 78 ? 2.775 -17.016 7.266 1 97.06 78 VAL A N 1
ATOM 586 C CA . VAL A 1 78 ? 3.654 -16.078 6.57 1 97.06 78 VAL A CA 1
ATOM 587 C C . VAL A 1 78 ? 3.906 -14.852 7.453 1 97.06 78 VAL A C 1
ATOM 589 O O . VAL A 1 78 ? 4.809 -14.055 7.18 1 97.06 78 VAL A O 1
ATOM 592 N N . ARG A 1 79 ? 3.145 -14.648 8.516 1 95.62 79 ARG A N 1
ATOM 593 C CA . ARG A 1 79 ? 3.299 -13.523 9.43 1 95.62 79 ARG A CA 1
ATOM 594 C C . ARG A 1 79 ? 4.508 -13.711 10.336 1 95.62 79 ARG A C 1
ATOM 596 O O . ARG A 1 79 ? 4.949 -12.773 11 1 95.62 79 ARG A O 1
ATOM 603 N N . GLU A 1 80 ? 5 -14.922 10.43 1 97.75 80 GLU A N 1
ATOM 604 C CA . GLU A 1 80 ? 6.102 -15.289 11.312 1 97.75 80 GLU A CA 1
ATOM 605 C C . GLU A 1 80 ? 7.391 -15.5 10.531 1 97.75 80 GLU A C 1
ATOM 607 O O . GLU A 1 80 ? 7.504 -16.453 9.758 1 97.75 80 GLU A O 1
ATOM 612 N N . GLY A 1 81 ? 8.383 -14.672 10.867 1 97.12 81 GLY A N 1
ATOM 613 C CA . GLY A 1 81 ? 9.656 -14.766 10.18 1 97.12 81 GLY A CA 1
ATOM 614 C C . GLY A 1 81 ? 10.281 -16.141 10.266 1 97.12 81 GLY A C 1
ATOM 615 O O . GLY A 1 81 ? 10.812 -16.656 9.273 1 97.12 81 GLY A O 1
ATOM 616 N N . LYS A 1 82 ? 10.18 -16.719 11.359 1 97.75 82 LYS A N 1
ATOM 617 C CA . LYS A 1 82 ? 10.773 -18.047 11.562 1 97.75 82 LYS A CA 1
ATOM 618 C C . LYS A 1 82 ? 10.102 -19.094 10.68 1 97.75 82 LYS A C 1
ATOM 620 O O . LYS A 1 82 ? 10.758 -20.016 10.195 1 97.75 82 LYS A O 1
ATOM 625 N N . ASP A 1 83 ? 8.781 -19 10.461 1 98.5 83 ASP A N 1
ATOM 626 C CA . ASP A 1 83 ? 8.055 -19.953 9.617 1 98.5 83 ASP A CA 1
ATOM 627 C C . ASP A 1 83 ? 8.453 -19.797 8.148 1 98.5 83 ASP A C 1
ATOM 629 O O . ASP A 1 83 ? 8.578 -20.781 7.426 1 98.5 83 ASP A O 1
ATOM 633 N N . VAL A 1 84 ? 8.633 -18.562 7.715 1 98.44 84 VAL A N 1
ATOM 634 C CA . VAL A 1 84 ? 9.008 -18.312 6.324 1 98.44 84 VAL A CA 1
ATOM 635 C C . VAL A 1 84 ? 10.414 -18.844 6.062 1 98.44 84 VAL A C 1
ATOM 637 O O . VAL A 1 84 ? 10.68 -19.422 5.008 1 98.44 84 VAL A O 1
ATOM 640 N N . LYS A 1 85 ? 11.273 -18.656 7.031 1 97.81 85 LYS A N 1
ATOM 641 C CA . LYS A 1 85 ? 12.609 -19.234 6.906 1 97.81 85 LYS A CA 1
ATOM 642 C C . LYS A 1 85 ? 12.555 -20.75 6.836 1 97.81 85 LYS A C 1
ATOM 644 O O . LYS A 1 85 ? 13.25 -21.375 6.023 1 97.81 85 LYS A O 1
ATOM 649 N N . ALA A 1 86 ? 11.766 -21.328 7.676 1 98.31 86 ALA A N 1
ATOM 650 C CA . ALA A 1 86 ? 11.586 -22.781 7.66 1 98.31 86 ALA A CA 1
ATOM 651 C C . ALA A 1 86 ? 11.016 -23.25 6.324 1 98.31 86 ALA A C 1
ATOM 653 O O . ALA A 1 86 ? 11.352 -24.344 5.848 1 98.31 86 ALA A O 1
ATOM 654 N N . LEU A 1 87 ? 10.141 -22.438 5.746 1 98.31 87 LEU A N 1
ATOM 655 C CA . LEU A 1 87 ? 9.57 -22.75 4.438 1 98.31 87 LEU A CA 1
ATOM 656 C C . LEU A 1 87 ? 10.656 -22.797 3.369 1 98.31 87 LEU A C 1
ATOM 658 O O . LEU A 1 87 ? 10.664 -23.703 2.527 1 98.31 87 LEU A O 1
ATOM 662 N N . VAL A 1 88 ? 11.586 -21.875 3.412 1 97.62 88 VAL A N 1
ATOM 663 C CA . VAL A 1 88 ? 12.711 -21.844 2.482 1 97.62 88 VAL A CA 1
ATOM 664 C C . VAL A 1 88 ? 13.562 -23.109 2.652 1 97.62 88 VAL A C 1
ATOM 666 O O . VAL A 1 88 ? 13.914 -23.766 1.671 1 97.62 88 VAL A O 1
ATOM 669 N N . ASP A 1 89 ? 13.852 -23.391 3.916 1 97.19 89 ASP A N 1
ATOM 670 C CA . ASP A 1 89 ? 14.656 -24.578 4.199 1 97.19 89 ASP A CA 1
ATOM 671 C C . ASP A 1 89 ? 13.969 -25.844 3.695 1 97.19 89 ASP A C 1
ATOM 673 O O . ASP A 1 89 ? 14.609 -26.719 3.111 1 97.19 89 ASP A O 1
ATOM 677 N N . PHE A 1 90 ? 12.727 -25.938 3.895 1 97.19 90 PHE A N 1
ATOM 678 C CA . PHE A 1 90 ? 11.938 -27.078 3.439 1 97.19 90 PHE A CA 1
ATOM 679 C C . PHE A 1 90 ? 11.992 -27.203 1.921 1 97.19 90 PHE A C 1
ATOM 681 O O . PHE A 1 90 ? 12.227 -28.281 1.388 1 97.19 90 PHE A O 1
ATOM 688 N N . ALA A 1 91 ? 11.766 -26.078 1.256 1 95.75 91 ALA A N 1
ATOM 689 C CA . ALA A 1 91 ? 11.789 -26.062 -0.204 1 95.75 91 ALA A CA 1
ATOM 690 C C . ALA A 1 91 ? 13.164 -26.469 -0.736 1 95.75 91 ALA A C 1
ATOM 692 O O . ALA A 1 91 ? 13.258 -27.234 -1.706 1 95.75 91 ALA A O 1
ATOM 693 N N . ARG A 1 92 ? 14.219 -26.016 -0.111 1 94 92 ARG A N 1
ATOM 694 C CA . ARG A 1 92 ? 15.578 -26.359 -0.507 1 94 92 ARG A CA 1
ATOM 695 C C . ARG A 1 92 ? 15.836 -27.859 -0.313 1 94 92 ARG A C 1
ATOM 697 O O . ARG A 1 92 ? 16.422 -28.5 -1.178 1 94 92 ARG A O 1
ATOM 704 N N . ASP A 1 93 ? 15.414 -28.312 0.776 1 94.44 93 ASP A N 1
ATOM 705 C CA . ASP A 1 93 ? 15.641 -29.719 1.11 1 94.44 93 ASP A CA 1
ATOM 706 C C . ASP A 1 93 ? 14.914 -30.641 0.13 1 94.44 93 ASP A C 1
ATOM 708 O O . ASP A 1 93 ? 15.469 -31.656 -0.304 1 94.44 93 ASP A O 1
ATOM 712 N N . LYS A 1 94 ? 13.734 -30.219 -0.268 1 92 94 LYS A N 1
ATOM 713 C CA . LYS A 1 94 ? 12.898 -31.125 -1.053 1 92 94 LYS A CA 1
ATOM 714 C C . LYS A 1 94 ? 13.133 -30.922 -2.549 1 92 94 LYS A C 1
ATOM 716 O O . LYS A 1 94 ? 13.086 -31.891 -3.32 1 92 94 LYS A O 1
ATOM 721 N N . LEU A 1 95 ? 13.352 -29.703 -3.016 1 92.5 95 LEU A N 1
ATOM 722 C CA . LEU A 1 95 ? 13.391 -29.422 -4.445 1 92.5 95 LEU A CA 1
ATOM 723 C C . LEU A 1 95 ? 14.742 -28.828 -4.844 1 92.5 95 LEU A C 1
ATOM 725 O O . LEU A 1 95 ? 15.023 -28.656 -6.031 1 92.5 95 LEU A O 1
ATOM 729 N N . GLU A 1 96 ? 15.609 -28.469 -3.863 1 90.75 96 GLU A N 1
ATOM 730 C CA . GLU A 1 96 ? 16.938 -27.906 -4.055 1 90.75 96 GLU A CA 1
ATOM 731 C C . GLU A 1 96 ? 16.844 -26.422 -4.441 1 90.75 96 GLU A C 1
ATOM 733 O O . GLU A 1 96 ? 17.625 -25.609 -3.947 1 90.75 96 GLU A O 1
ATOM 738 N N . TYR A 1 97 ? 15.969 -26.141 -5.398 1 93.19 97 TYR A N 1
ATOM 739 C CA . TYR A 1 97 ? 15.797 -24.75 -5.812 1 93.19 97 TYR A CA 1
ATOM 740 C C . TYR A 1 97 ? 14.352 -24.453 -6.184 1 93.19 97 TYR A C 1
ATOM 742 O O . TYR A 1 97 ? 13.555 -25.391 -6.383 1 93.19 97 TYR A O 1
ATOM 750 N N . ILE A 1 98 ? 13.977 -23.172 -6.25 1 95.44 98 ILE A N 1
ATOM 751 C CA . ILE A 1 98 ? 12.648 -22.703 -6.652 1 95.44 98 ILE A CA 1
ATOM 752 C C . ILE A 1 98 ? 12.766 -21.781 -7.855 1 95.44 98 ILE A C 1
ATOM 754 O O . ILE A 1 98 ? 13.516 -20.797 -7.82 1 95.44 98 ILE A O 1
ATOM 758 N N . ASP A 1 99 ? 12.023 -22.078 -8.898 1 93.62 99 ASP A N 1
ATOM 759 C CA . ASP A 1 99 ? 12.023 -21.266 -10.102 1 93.62 99 ASP A CA 1
ATOM 760 C C . ASP A 1 99 ? 10.977 -20.156 -10.008 1 93.62 99 ASP A C 1
ATOM 762 O O . ASP A 1 99 ? 11.195 -19.031 -10.484 1 93.62 99 ASP A O 1
ATOM 766 N N . ILE A 1 100 ? 9.812 -20.5 -9.469 1 94.56 100 ILE A N 1
ATOM 767 C CA . ILE A 1 100 ? 8.664 -19.594 -9.391 1 94.56 100 ILE A CA 1
ATOM 768 C C . ILE A 1 100 ? 8.133 -19.562 -7.961 1 94.56 100 ILE A C 1
ATOM 770 O O . ILE A 1 100 ? 7.75 -20.594 -7.406 1 94.56 100 ILE A O 1
ATOM 774 N N . TRP A 1 101 ? 8.227 -18.438 -7.352 1 94.69 101 TRP A N 1
ATOM 775 C CA . TRP A 1 101 ? 7.637 -18.188 -6.039 1 94.69 101 TRP A CA 1
ATOM 776 C C . TRP A 1 101 ? 6.41 -17.281 -6.152 1 94.69 101 TRP A C 1
ATOM 778 O O . TRP A 1 101 ? 6.512 -16.141 -6.602 1 94.69 101 TRP A O 1
ATOM 788 N N . ILE A 1 102 ? 5.234 -17.812 -5.758 1 93.94 102 ILE A N 1
ATOM 789 C CA . ILE A 1 102 ? 4 -17.047 -5.844 1 93.94 102 ILE A CA 1
ATOM 790 C C . ILE A 1 102 ? 3.502 -16.703 -4.441 1 93.94 102 ILE A C 1
ATOM 792 O O . ILE A 1 102 ? 3.082 -17.594 -3.693 1 93.94 102 ILE A O 1
ATOM 796 N N . ASN A 1 103 ? 3.572 -15.453 -4.105 1 91.5 103 ASN A N 1
ATOM 797 C CA . ASN A 1 103 ? 2.98 -14.961 -2.865 1 91.5 103 ASN A CA 1
ATOM 798 C C . ASN A 1 103 ? 1.473 -14.773 -3 1 91.5 103 ASN A C 1
ATOM 800 O O . ASN A 1 103 ? 1.015 -13.727 -3.459 1 91.5 103 ASN A O 1
ATOM 804 N N . ASN A 1 104 ? 0.728 -15.734 -2.502 1 89.56 104 ASN A N 1
ATOM 805 C CA . ASN A 1 104 ? -0.724 -15.758 -2.645 1 89.56 104 ASN A CA 1
ATOM 806 C C . ASN A 1 104 ? -1.421 -15.617 -1.295 1 89.56 104 ASN A C 1
ATOM 808 O O . ASN A 1 104 ? -2.586 -15.219 -1.232 1 89.56 104 ASN A O 1
ATOM 812 N N . ALA A 1 105 ? -0.671 -15.969 -0.228 1 90.94 105 ALA A N 1
ATOM 813 C CA . ALA A 1 105 ? -1.28 -15.922 1.099 1 90.94 105 ALA A CA 1
ATOM 814 C C . ALA A 1 105 ? -1.888 -14.547 1.372 1 90.94 105 ALA A C 1
ATOM 816 O O . ALA A 1 105 ? -1.26 -13.523 1.107 1 90.94 105 ALA A O 1
ATOM 817 N N . GLY A 1 106 ? -3.109 -14.477 1.815 1 84.62 106 GLY A N 1
ATOM 818 C CA . GLY A 1 106 ? -3.846 -13.273 2.166 1 84.62 106 GLY A CA 1
ATOM 819 C C . GLY A 1 106 ? -5.055 -13.547 3.039 1 84.62 106 GLY A C 1
ATOM 820 O O . GLY A 1 106 ? -5.543 -14.68 3.1 1 84.62 106 GLY A O 1
ATOM 821 N N . SER A 1 107 ? -5.438 -12.562 3.719 1 82.38 107 SER A N 1
ATOM 822 C CA . SER A 1 107 ? -6.594 -12.664 4.605 1 82.38 107 SER A CA 1
ATOM 823 C C . SER A 1 107 ? -7.477 -11.43 4.512 1 82.38 107 SER A C 1
ATOM 825 O O . SER A 1 107 ? -6.984 -10.32 4.305 1 82.38 107 SER A O 1
ATOM 827 N N . ASN A 1 108 ? -8.734 -11.602 4.57 1 74.94 108 ASN A N 1
ATOM 828 C CA . ASN A 1 108 ? -9.664 -10.508 4.812 1 74.94 108 ASN A CA 1
ATOM 829 C C . ASN A 1 108 ? -10.227 -10.555 6.23 1 74.94 108 ASN A C 1
ATOM 831 O O . ASN A 1 108 ? -11.203 -9.875 6.539 1 74.94 108 ASN A O 1
ATOM 835 N N . ALA A 1 109 ? -9.57 -11.414 7.043 1 75.56 109 ALA A N 1
ATOM 836 C CA . ALA A 1 109 ? -10.008 -11.617 8.422 1 75.56 109 ALA A CA 1
ATOM 837 C C . ALA A 1 109 ? -11.484 -11.984 8.484 1 75.56 109 ALA A C 1
ATOM 839 O O . ALA A 1 109 ? -12.172 -11.672 9.461 1 75.56 109 ALA A O 1
ATOM 840 N N . TYR A 1 110 ? -11.914 -12.531 7.359 1 70.44 110 TYR A N 1
ATOM 841 C CA . TYR A 1 110 ? -13.32 -12.914 7.234 1 70.44 110 TYR A CA 1
ATOM 842 C C . TYR A 1 110 ? -14.234 -11.758 7.602 1 70.44 110 TYR A C 1
ATOM 844 O O . TYR A 1 110 ? -15.258 -11.945 8.258 1 70.44 110 TYR A O 1
ATOM 852 N N . SER A 1 111 ? -13.773 -10.57 7.426 1 67.56 111 SER A N 1
ATOM 853 C CA . SER A 1 111 ? -14.562 -9.375 7.711 1 67.56 111 SER A CA 1
ATOM 854 C C . SER A 1 111 ? -14.82 -8.57 6.441 1 67.56 111 SER A C 1
ATOM 856 O O . SER A 1 111 ? -13.93 -8.414 5.605 1 67.56 111 SER A O 1
ATOM 858 N N . TYR A 1 112 ? -16.141 -8.258 6.23 1 63.19 112 TYR A N 1
ATOM 859 C CA . TYR A 1 112 ? -16.594 -7.469 5.082 1 63.19 112 TYR A CA 1
ATOM 860 C C . TYR A 1 112 ? -17.234 -6.16 5.531 1 63.19 112 TYR A C 1
ATOM 862 O O . TYR A 1 112 ? -18.156 -5.66 4.879 1 63.19 112 TYR A O 1
ATOM 870 N N . LYS A 1 113 ? -16.641 -5.672 6.504 1 65.88 113 LYS A N 1
ATOM 871 C CA . LYS A 1 113 ? -17.203 -4.453 7.078 1 65.88 113 LYS A CA 1
ATOM 872 C C . LYS A 1 113 ? -16.406 -3.229 6.664 1 65.88 113 LYS A C 1
ATOM 874 O O . LYS A 1 113 ? -15.211 -3.334 6.352 1 65.88 113 LYS A O 1
ATOM 879 N N . PRO A 1 114 ? -17.188 -2.084 6.602 1 69 114 PRO A N 1
ATOM 880 C CA . PRO A 1 114 ? -16.422 -0.841 6.43 1 69 114 PRO A CA 1
ATOM 881 C C . PRO A 1 114 ? -15.352 -0.651 7.496 1 69 114 PRO A C 1
ATOM 883 O O . PRO A 1 114 ? -15.43 -1.249 8.57 1 69 114 PRO A O 1
ATOM 886 N N . LEU A 1 115 ? -14.367 0.127 7.164 1 76.56 115 LEU A N 1
ATOM 887 C CA . LEU A 1 115 ? -13.234 0.351 8.055 1 76.56 115 LEU A CA 1
ATOM 888 C C . LEU A 1 115 ? -13.703 0.73 9.453 1 76.56 115 LEU A C 1
ATOM 890 O O . LEU A 1 115 ? -13.18 0.229 10.445 1 76.56 115 LEU A O 1
ATOM 894 N N . VAL A 1 116 ? -14.789 1.536 9.539 1 79.81 116 VAL A N 1
ATOM 895 C CA . VAL A 1 116 ? -15.258 2.1 10.805 1 79.81 116 VAL A CA 1
ATOM 896 C C . VAL A 1 116 ? -15.828 0.991 11.68 1 79.81 116 VAL A C 1
ATOM 898 O O . VAL A 1 116 ? -15.945 1.152 12.898 1 79.81 116 VAL A O 1
ATOM 901 N N . GLU A 1 117 ? -16.141 -0.121 11.047 1 80.06 117 GLU A N 1
ATOM 902 C CA . GLU A 1 117 ? -16.75 -1.233 11.781 1 80.06 117 GLU A CA 1
ATOM 903 C C . GLU A 1 117 ? -15.766 -2.389 11.93 1 80.06 117 GLU A C 1
ATOM 905 O O . GLU A 1 117 ? -16.094 -3.416 12.531 1 80.06 117 GLU A O 1
ATOM 910 N N . THR A 1 118 ? -14.609 -2.236 11.414 1 84 118 THR A N 1
ATOM 911 C CA . THR A 1 118 ? -13.617 -3.303 11.469 1 84 118 THR A CA 1
ATOM 912 C C . THR A 1 118 ? -12.906 -3.312 12.82 1 84 118 THR A C 1
ATOM 914 O O . THR A 1 118 ? -12.477 -2.266 13.312 1 84 118 THR A O 1
ATOM 917 N N . SER A 1 119 ? -12.812 -4.434 13.445 1 90.81 119 SER A N 1
ATOM 918 C CA . SER A 1 119 ? -12.203 -4.559 14.766 1 90.81 119 SER A CA 1
ATOM 919 C C . SER A 1 119 ? -10.68 -4.426 14.68 1 90.81 119 SER A C 1
ATOM 921 O O . SER A 1 119 ? -10.102 -4.566 13.602 1 90.81 119 SER A O 1
ATOM 923 N N . ASP A 1 120 ? -10.047 -4.16 15.867 1 93.25 120 ASP A N 1
ATOM 924 C CA . ASP A 1 120 ? -8.586 -4.125 15.938 1 93.25 120 ASP A CA 1
ATOM 925 C C . ASP A 1 120 ? -7.984 -5.449 15.477 1 93.25 120 ASP A C 1
ATOM 927 O O . ASP A 1 120 ? -7.008 -5.469 14.727 1 93.25 120 ASP A O 1
ATOM 931 N N . GLU A 1 121 ? -8.609 -6.473 15.93 1 93.44 121 GLU A N 1
ATOM 932 C CA . GLU A 1 121 ? -8.102 -7.805 15.625 1 93.44 121 GLU A CA 1
ATOM 933 C C . GLU A 1 121 ? -8.148 -8.086 14.125 1 93.44 121 GLU A C 1
ATOM 935 O O . GLU A 1 121 ? -7.215 -8.664 13.562 1 93.44 121 GLU A O 1
ATOM 940 N N . ALA A 1 122 ? -9.219 -7.707 13.484 1 89.25 122 ALA A N 1
ATOM 941 C CA . ALA A 1 122 ? -9.352 -7.906 12.047 1 89.25 122 ALA A CA 1
ATOM 942 C C . ALA A 1 122 ? -8.328 -7.07 11.281 1 89.25 122 ALA A C 1
ATOM 944 O O . ALA A 1 122 ? -7.727 -7.551 10.312 1 89.25 122 ALA A O 1
ATOM 945 N N . LEU A 1 123 ? -8.102 -5.875 11.703 1 89 123 LEU A N 1
ATOM 946 C CA . LEU A 1 123 ? -7.105 -5.016 11.062 1 89 123 LEU A CA 1
ATOM 947 C C . LEU A 1 123 ? -5.711 -5.609 11.203 1 89 123 LEU A C 1
ATOM 949 O O . LEU A 1 123 ? -4.945 -5.645 10.234 1 89 123 LEU A O 1
ATOM 953 N N . ILE A 1 124 ? -5.426 -6.008 12.406 1 92.69 124 ILE A N 1
ATOM 954 C CA . ILE A 1 124 ? -4.117 -6.602 12.672 1 92.69 124 ILE A CA 1
ATOM 955 C C . ILE A 1 124 ? -3.916 -7.824 11.773 1 92.69 124 ILE A C 1
ATOM 957 O O . ILE A 1 124 ? -2.871 -7.965 11.133 1 92.69 124 ILE A O 1
ATOM 961 N N . GLU A 1 125 ? -4.895 -8.617 11.656 1 90.56 125 GLU A N 1
ATOM 962 C CA . GLU A 1 125 ? -4.793 -9.828 10.859 1 90.56 125 GLU A CA 1
ATOM 963 C C . GLU A 1 125 ? -4.574 -9.5 9.383 1 90.56 125 GLU A C 1
ATOM 965 O O . GLU A 1 125 ? -3.682 -10.062 8.742 1 90.56 125 GLU A O 1
ATOM 970 N N . VAL A 1 126 ? -5.352 -8.664 8.852 1 86.44 126 VAL A N 1
ATOM 971 C CA . VAL A 1 126 ? -5.293 -8.336 7.43 1 86.44 126 VAL A CA 1
ATOM 972 C C . VAL A 1 126 ? -3.949 -7.691 7.102 1 86.44 126 VAL A C 1
ATOM 974 O O . VAL A 1 126 ? -3.281 -8.094 6.145 1 86.44 126 VAL A O 1
ATOM 977 N N . ILE A 1 127 ? -3.488 -6.801 7.891 1 87.12 127 ILE A N 1
ATOM 978 C CA . ILE A 1 127 ? -2.27 -6.051 7.609 1 87.12 127 ILE A CA 1
ATOM 979 C C . ILE A 1 127 ? -1.051 -6.953 7.809 1 87.12 127 ILE A C 1
ATOM 981 O O . ILE A 1 127 ? -0.129 -6.949 6.988 1 87.12 127 ILE A O 1
ATOM 985 N N . THR A 1 128 ? -1.04 -7.672 8.867 1 91.31 128 THR A N 1
ATOM 986 C CA . THR A 1 128 ? 0.112 -8.523 9.141 1 91.31 128 THR A CA 1
ATOM 987 C C . THR A 1 128 ? 0.214 -9.641 8.102 1 91.31 128 THR A C 1
ATOM 989 O O . THR A 1 128 ? 1.311 -9.977 7.656 1 91.31 128 THR A O 1
ATOM 992 N N . THR A 1 129 ? -0.852 -10.141 7.684 1 90.38 129 THR A N 1
ATOM 993 C CA . THR A 1 129 ? -0.816 -11.219 6.703 1 90.38 129 THR A CA 1
ATOM 994 C C . THR A 1 129 ? -0.492 -10.672 5.312 1 90.38 129 THR A C 1
ATOM 996 O O . THR A 1 129 ? 0.437 -11.148 4.656 1 90.38 129 THR A O 1
ATOM 999 N N . ASN A 1 130 ? -1.193 -9.664 4.883 1 84.19 130 ASN A N 1
ATOM 1000 C CA . ASN A 1 130 ? -1.159 -9.219 3.496 1 84.19 130 ASN A CA 1
ATOM 1001 C C . ASN A 1 130 ? 0.058 -8.344 3.221 1 84.19 130 ASN A C 1
ATOM 1003 O O . ASN A 1 130 ? 0.54 -8.281 2.088 1 84.19 130 ASN A O 1
ATOM 1007 N N . THR A 1 131 ? 0.522 -7.668 4.25 1 85.75 131 THR A N 1
ATOM 1008 C CA . THR A 1 131 ? 1.637 -6.754 4.023 1 85.75 131 THR A CA 1
ATOM 1009 C C . THR A 1 131 ? 2.918 -7.297 4.645 1 85.75 131 THR A C 1
ATOM 1011 O O . THR A 1 131 ? 3.906 -7.527 3.945 1 85.75 131 THR A O 1
ATOM 1014 N N . LEU A 1 132 ? 2.875 -7.555 5.926 1 89.69 132 LEU A N 1
ATOM 1015 C CA . LEU A 1 132 ? 4.07 -8.078 6.578 1 89.69 132 LEU A CA 1
ATOM 1016 C C . LEU A 1 132 ? 4.438 -9.445 6.012 1 89.69 132 LEU A C 1
ATOM 1018 O O . LEU A 1 132 ? 5.598 -9.688 5.664 1 89.69 132 LEU A O 1
ATOM 1022 N N . GLY A 1 133 ? 3.43 -10.312 5.961 1 92.06 133 GLY A N 1
ATOM 1023 C CA . GLY A 1 133 ? 3.674 -11.633 5.406 1 92.06 133 GLY A CA 1
ATOM 1024 C C . GLY A 1 133 ? 4.262 -11.586 4.008 1 92.06 133 GLY A C 1
ATOM 1025 O O . GLY A 1 133 ? 5.195 -12.336 3.699 1 92.06 133 GLY A O 1
ATOM 1026 N N . LEU A 1 134 ? 3.746 -10.742 3.221 1 87.44 134 LEU A N 1
ATOM 1027 C CA . LEU A 1 134 ? 4.242 -10.586 1.856 1 87.44 134 LEU A CA 1
ATOM 1028 C C . LEU A 1 134 ? 5.695 -10.125 1.856 1 87.44 134 LEU A C 1
ATOM 1030 O O . LEU A 1 134 ? 6.52 -10.656 1.109 1 87.44 134 LEU A O 1
ATOM 1034 N N . MET A 1 135 ? 6.051 -9.164 2.668 1 86.12 135 MET A N 1
ATOM 1035 C CA . MET A 1 135 ? 7.406 -8.633 2.721 1 86.12 135 MET A CA 1
ATOM 1036 C C . MET A 1 135 ? 8.391 -9.695 3.201 1 86.12 135 MET A C 1
ATOM 1038 O O . MET A 1 135 ? 9.5 -9.797 2.678 1 86.12 135 MET A O 1
ATOM 1042 N N . LEU A 1 136 ? 8.016 -10.383 4.184 1 92.06 136 LEU A N 1
ATOM 1043 C CA . LEU A 1 136 ? 8.867 -11.461 4.688 1 92.06 136 LEU A CA 1
ATOM 1044 C C . LEU A 1 136 ? 9.117 -12.508 3.611 1 92.06 136 LEU A C 1
ATOM 1046 O O . LEU A 1 136 ? 10.258 -12.945 3.418 1 92.06 136 LEU A O 1
ATOM 1050 N N . CYS A 1 137 ? 8.055 -12.844 2.924 1 92.12 137 CYS A N 1
ATOM 1051 C CA . CYS A 1 137 ? 8.172 -13.836 1.859 1 92.12 137 CYS A CA 1
ATOM 1052 C C . CYS A 1 137 ? 9.055 -13.312 0.727 1 92.12 137 CYS A C 1
ATOM 1054 O O . CYS A 1 137 ? 9.898 -14.039 0.206 1 92.12 137 CYS A O 1
ATOM 1056 N N . CYS A 1 138 ? 8.867 -12.102 0.337 1 86.25 138 CYS A N 1
ATOM 1057 C CA . CYS A 1 138 ? 9.695 -11.508 -0.707 1 86.25 138 CYS A CA 1
ATOM 1058 C C . CYS A 1 138 ? 11.164 -11.516 -0.304 1 86.25 138 CYS A C 1
ATOM 1060 O O . CYS A 1 138 ? 12.031 -11.906 -1.093 1 86.25 138 CYS A O 1
ATOM 1062 N N . ARG A 1 139 ? 11.383 -11.047 0.89 1 85.5 139 ARG A N 1
ATOM 1063 C CA . ARG A 1 139 ? 12.758 -10.977 1.377 1 85.5 139 ARG A CA 1
ATOM 1064 C C . ARG A 1 139 ? 13.43 -12.344 1.293 1 85.5 139 ARG A C 1
ATOM 1066 O O . ARG A 1 139 ? 14.523 -12.469 0.737 1 85.5 139 ARG A O 1
ATOM 1073 N N . GLU A 1 140 ? 12.773 -13.352 1.811 1 93.25 140 GLU A N 1
ATOM 1074 C CA . GLU A 1 140 ? 13.367 -14.688 1.87 1 93.25 140 GLU A CA 1
ATOM 1075 C C . GLU A 1 140 ? 13.461 -15.312 0.481 1 93.25 140 GLU A C 1
ATOM 1077 O O . GLU A 1 140 ? 14.414 -16.031 0.18 1 93.25 140 GLU A O 1
ATOM 1082 N N . ALA A 1 141 ? 12.469 -15.094 -0.351 1 91.06 141 ALA A N 1
ATOM 1083 C CA . ALA A 1 141 ? 12.516 -15.594 -1.724 1 91.06 141 ALA A CA 1
ATOM 1084 C C . ALA A 1 141 ? 13.688 -14.984 -2.486 1 91.06 141 ALA A C 1
ATOM 1086 O O . ALA A 1 141 ? 14.406 -15.695 -3.199 1 91.06 141 ALA A O 1
ATOM 1087 N N . ILE A 1 142 ? 13.867 -13.672 -2.342 1 87.25 142 ILE A N 1
ATOM 1088 C CA . ILE A 1 142 ? 14.969 -12.992 -3.008 1 87.25 142 ILE A CA 1
ATOM 1089 C C . ILE A 1 142 ? 16.297 -13.578 -2.537 1 87.25 142 ILE A C 1
ATOM 1091 O O . ILE A 1 142 ? 17.156 -13.906 -3.354 1 87.25 142 ILE A O 1
ATOM 1095 N N . ASN A 1 143 ? 16.422 -13.742 -1.229 1 85.62 143 ASN A N 1
ATOM 1096 C CA . ASN A 1 143 ? 17.656 -14.289 -0.661 1 85.62 143 ASN A CA 1
ATOM 1097 C C . ASN A 1 143 ? 17.938 -15.703 -1.174 1 85.62 143 ASN A C 1
ATOM 1099 O O . ASN A 1 143 ? 19.078 -16.031 -1.492 1 85.62 143 ASN A O 1
ATOM 1103 N N . MET A 1 144 ? 16.938 -16.422 -1.239 1 91.38 144 MET A N 1
ATOM 1104 C CA . MET A 1 144 ? 17.078 -17.797 -1.728 1 91.38 144 MET A CA 1
ATOM 1105 C C . MET A 1 144 ? 17.469 -17.812 -3.199 1 91.38 144 MET A C 1
ATOM 1107 O O . MET A 1 144 ? 18.422 -18.5 -3.582 1 91.38 144 MET A O 1
ATOM 1111 N N . MET A 1 145 ? 16.812 -17.047 -4.004 1 87.12 145 MET A N 1
ATOM 1112 C CA . MET A 1 145 ? 16.984 -17.094 -5.457 1 87.12 145 MET A CA 1
ATOM 1113 C C . MET A 1 145 ? 18.297 -16.453 -5.883 1 87.12 145 MET A C 1
ATOM 1115 O O . MET A 1 145 ? 18.859 -16.812 -6.918 1 87.12 145 MET A O 1
ATOM 1119 N N . TRP A 1 146 ? 18.688 -15.539 -5.055 1 84.25 146 TRP A N 1
ATOM 1120 C CA . TRP A 1 146 ? 19.969 -14.898 -5.316 1 84.25 146 TRP A CA 1
ATOM 1121 C C . TRP A 1 146 ? 21.109 -15.914 -5.246 1 84.25 146 TRP A C 1
ATOM 1123 O O . TRP A 1 146 ? 22.109 -15.773 -5.945 1 84.25 146 TRP A O 1
ATOM 1133 N N . ASN A 1 147 ? 20.953 -16.875 -4.488 1 83.44 147 ASN A N 1
ATOM 1134 C CA . ASN A 1 147 ? 21.984 -17.875 -4.273 1 83.44 147 ASN A CA 1
ATOM 1135 C C . ASN A 1 147 ? 21.781 -19.109 -5.156 1 83.44 147 ASN A C 1
ATOM 1137 O O . ASN A 1 147 ? 22.547 -20.062 -5.086 1 83.44 147 ASN A O 1
ATOM 1141 N N . GLN A 1 148 ? 20.734 -19.047 -6.016 1 87.19 148 GLN A N 1
ATOM 1142 C CA . GLN A 1 148 ? 20.453 -20.156 -6.922 1 87.19 148 GLN A CA 1
ATOM 1143 C C . GLN A 1 148 ? 21.094 -19.922 -8.281 1 87.19 148 GLN A C 1
ATOM 1145 O O . GLN A 1 148 ? 21.062 -18.812 -8.82 1 87.19 148 GLN A O 1
ATOM 1150 N N . PRO A 1 149 ? 21.734 -20.906 -8.852 1 81.69 149 PRO A N 1
ATOM 1151 C CA . PRO A 1 149 ? 22.359 -20.75 -10.164 1 81.69 149 PRO A CA 1
ATOM 1152 C C . PRO A 1 149 ? 21.375 -20.328 -11.242 1 81.69 149 PRO A C 1
ATOM 1154 O O . PRO A 1 149 ? 21.719 -19.516 -12.109 1 81.69 149 PRO A O 1
ATOM 1157 N N . ARG A 1 150 ? 20.188 -20.828 -11.188 1 78.69 150 ARG A N 1
ATOM 1158 C CA . ARG A 1 150 ? 19.203 -20.547 -12.234 1 78.69 150 ARG A CA 1
ATOM 1159 C C . ARG A 1 150 ? 18.422 -19.281 -11.922 1 78.69 150 ARG A C 1
ATOM 1161 O O . ARG A 1 150 ? 17.578 -18.859 -12.719 1 78.69 150 ARG A O 1
ATOM 1168 N N . GLY A 1 151 ? 18.672 -18.703 -10.836 1 87.5 151 GLY A N 1
ATOM 1169 C CA . GLY A 1 151 ? 17.859 -17.562 -10.414 1 87.5 151 GLY A CA 1
ATOM 1170 C C . GLY A 1 151 ? 16.453 -17.953 -10.016 1 87.5 151 GLY A C 1
ATOM 1171 O O . GLY A 1 151 ? 16.234 -19 -9.422 1 87.5 151 GLY A O 1
ATOM 1172 N N . GLY A 1 152 ? 15.477 -17.016 -10.172 1 89.25 152 GLY A N 1
ATOM 1173 C CA . GLY A 1 152 ? 14.078 -17.266 -9.844 1 89.25 152 GLY A CA 1
ATOM 1174 C C . GLY A 1 152 ? 13.188 -16.062 -10.07 1 89.25 152 GLY A C 1
ATOM 1175 O O . GLY A 1 152 ? 13.672 -14.961 -10.32 1 89.25 152 GLY A O 1
ATOM 1176 N N . HIS A 1 153 ? 11.906 -16.312 -10.148 1 89.06 153 HIS A N 1
ATOM 1177 C CA . HIS A 1 153 ? 10.891 -15.289 -10.359 1 89.06 153 HIS A CA 1
ATOM 1178 C C . HIS A 1 153 ? 9.883 -15.266 -9.211 1 89.06 153 HIS A C 1
ATOM 1180 O O . HIS A 1 153 ? 9.359 -16.312 -8.828 1 89.06 153 HIS A O 1
ATOM 1186 N N . ILE A 1 154 ? 9.688 -14.062 -8.672 1 88.25 154 ILE A N 1
ATOM 1187 C CA . ILE A 1 154 ? 8.711 -13.875 -7.598 1 88.25 154 ILE A CA 1
ATOM 1188 C C . ILE A 1 154 ? 7.469 -13.18 -8.148 1 88.25 154 ILE A C 1
ATOM 1190 O O . ILE A 1 154 ? 7.57 -12.164 -8.828 1 88.25 154 ILE A O 1
ATOM 1194 N N . PHE A 1 155 ? 6.277 -13.75 -7.883 1 86 155 PHE A N 1
ATOM 1195 C CA . PHE A 1 155 ? 4.996 -13.164 -8.266 1 86 155 PHE A CA 1
ATOM 1196 C C . PHE A 1 155 ? 4.156 -12.852 -7.035 1 86 155 PHE A C 1
ATOM 1198 O O . PHE A 1 155 ? 3.986 -13.703 -6.16 1 86 155 PHE A O 1
ATOM 1205 N N . ASN A 1 156 ? 3.666 -11.664 -6.934 1 83.88 156 ASN A N 1
ATOM 1206 C CA . ASN A 1 156 ? 2.746 -11.25 -5.879 1 83.88 156 ASN A CA 1
ATOM 1207 C C . ASN A 1 156 ? 1.309 -11.18 -6.387 1 83.88 156 ASN A C 1
ATOM 1209 O O . ASN A 1 156 ? 1.043 -10.578 -7.43 1 83.88 156 ASN A O 1
ATOM 1213 N N . ILE A 1 157 ? 0.397 -11.859 -5.734 1 81.5 157 ILE A N 1
ATOM 1214 C CA . ILE A 1 157 ? -1.013 -11.773 -6.098 1 81.5 157 ILE A CA 1
ATOM 1215 C C . ILE A 1 157 ? -1.615 -10.484 -5.543 1 81.5 157 ILE A C 1
ATOM 1217 O O . ILE A 1 157 ? -1.572 -10.242 -4.332 1 81.5 157 ILE A O 1
ATOM 1221 N N . ASP A 1 158 ? -2.064 -9.688 -6.551 1 69.88 158 ASP A N 1
ATOM 1222 C CA . ASP A 1 158 ? -2.715 -8.438 -6.172 1 69.88 158 ASP A CA 1
ATOM 1223 C C . ASP A 1 158 ? -4.234 -8.57 -6.223 1 69.88 158 ASP A C 1
ATOM 1225 O O . ASP A 1 158 ? -4.762 -9.477 -6.871 1 69.88 158 ASP A O 1
ATOM 1229 N N . GLY A 1 159 ? -5.109 -8.078 -5.379 1 55.69 159 GLY A N 1
ATOM 1230 C CA . GLY A 1 159 ? -6.559 -8.086 -5.469 1 55.69 159 GLY A CA 1
ATOM 1231 C C . GLY A 1 159 ? -7.102 -7.117 -6.5 1 55.69 159 GLY A C 1
ATOM 1232 O O . GLY A 1 159 ? -6.332 -6.402 -7.152 1 55.69 159 GLY A O 1
ATOM 1233 N N . ALA A 1 160 ? -8.367 -7.262 -6.965 1 46.19 160 ALA A N 1
ATOM 1234 C CA . ALA A 1 160 ? -9.094 -6.469 -7.953 1 46.19 160 ALA A CA 1
ATOM 1235 C C . ALA A 1 160 ? -8.828 -4.977 -7.758 1 46.19 160 ALA A C 1
ATOM 1237 O O . ALA A 1 160 ? -8.883 -4.203 -8.719 1 46.19 160 ALA A O 1
ATOM 1238 N N . GLY A 1 161 ? -8.281 -4.59 -6.527 1 43.03 161 GLY A N 1
ATOM 1239 C CA . GLY A 1 161 ? -8.352 -3.184 -6.164 1 43.03 161 GLY A CA 1
ATOM 1240 C C . GLY A 1 161 ? -7 -2.494 -6.191 1 43.03 161 GLY A C 1
ATOM 1241 O O . GLY A 1 161 ? -6.855 -1.383 -5.68 1 43.03 161 GLY A O 1
ATOM 1242 N N . SER A 1 162 ? -6.078 -3.168 -6.703 1 41.5 162 SER A N 1
ATOM 1243 C CA . SER A 1 162 ? -4.766 -2.57 -6.496 1 41.5 162 SER A CA 1
ATOM 1244 C C . SER A 1 162 ? -4.594 -1.306 -7.332 1 41.5 162 SER A C 1
ATOM 1246 O O . SER A 1 162 ? -3.578 -0.616 -7.223 1 41.5 162 SER A O 1
ATOM 1248 N N . ASP A 1 163 ? -5.438 -1.158 -8.211 1 40.5 163 ASP A N 1
ATOM 1249 C CA . ASP A 1 163 ? -5.16 0.021 -9.023 1 40.5 163 ASP A CA 1
ATOM 1250 C C . ASP A 1 163 ? -5.418 1.305 -8.242 1 40.5 163 ASP A C 1
ATOM 1252 O O . ASP A 1 163 ? -5.375 2.402 -8.805 1 40.5 163 ASP A O 1
ATOM 1256 N N . GLY A 1 164 ? -5.289 1.198 -6.898 1 41.41 164 GLY A N 1
ATOM 1257 C CA . GLY A 1 164 ? -5.277 2.391 -6.066 1 41.41 164 GLY A CA 1
ATOM 1258 C C . GLY A 1 164 ? -6.664 2.9 -5.73 1 41.41 164 GLY A C 1
ATOM 1259 O O . GLY A 1 164 ? -6.812 3.908 -5.035 1 41.41 164 GLY A O 1
ATOM 1260 N N . ARG A 1 165 ? -7.688 2.246 -6.293 1 36.75 165 ARG A N 1
ATOM 1261 C CA . ARG A 1 165 ? -8.977 2.842 -5.949 1 36.75 165 ARG A CA 1
ATOM 1262 C C . ARG A 1 165 ? -9.609 2.121 -4.766 1 36.75 165 ARG A C 1
ATOM 1264 O O . ARG A 1 165 ? -9.617 0.889 -4.711 1 36.75 165 ARG A O 1
ATOM 1271 N N . PRO A 1 166 ? -9.898 2.869 -3.754 1 39.09 166 PRO A N 1
ATOM 1272 C CA . PRO A 1 166 ? -10.445 2.281 -2.529 1 39.09 166 PRO A CA 1
ATOM 1273 C C . PRO A 1 166 ? -11.766 1.541 -2.768 1 39.09 166 PRO A C 1
ATOM 1275 O O . PRO A 1 166 ? -12.609 2.008 -3.533 1 39.09 166 PRO A O 1
ATOM 1278 N N . THR A 1 167 ? -11.797 0.245 -2.771 1 39.91 167 THR A N 1
ATOM 1279 C CA . THR A 1 167 ? -13.094 -0.402 -2.592 1 39.91 167 THR A CA 1
ATOM 1280 C C . THR A 1 167 ? -13.586 -0.237 -1.157 1 39.91 167 THR A C 1
ATOM 1282 O O . THR A 1 167 ? -12.883 -0.597 -0.21 1 39.91 167 THR A O 1
ATOM 1285 N N . PRO A 1 168 ? -14.625 0.577 -0.973 1 41.16 168 PRO A N 1
ATOM 1286 C CA . PRO A 1 168 ? -15.07 0.895 0.387 1 41.16 168 PRO A CA 1
ATOM 1287 C C . PRO A 1 168 ? -15.195 -0.344 1.271 1 41.16 168 PRO A C 1
ATOM 1289 O O . PRO A 1 168 ? -14.875 -0.292 2.461 1 41.16 168 PRO A O 1
ATOM 1292 N N . ARG A 1 169 ? -15.75 -1.45 0.764 1 42.66 169 ARG A N 1
ATOM 1293 C CA . ARG A 1 169 ? -16.094 -2.561 1.647 1 42.66 169 ARG A CA 1
ATOM 1294 C C . ARG A 1 169 ? -14.852 -3.373 2.006 1 42.66 169 ARG A C 1
ATOM 1296 O O . ARG A 1 169 ? -14.875 -4.164 2.953 1 42.66 169 ARG A O 1
ATOM 1303 N N . PHE A 1 170 ? -13.727 -2.945 1.324 1 50.16 170 PHE A N 1
ATOM 1304 C CA . PHE A 1 170 ? -12.516 -3.691 1.63 1 50.16 170 PHE A CA 1
ATOM 1305 C C . PHE A 1 170 ? -11.32 -2.754 1.759 1 50.16 170 PHE A C 1
ATOM 1307 O O . PHE A 1 170 ? -10.234 -3.047 1.249 1 50.16 170 PHE A O 1
ATOM 1314 N N . ALA A 1 171 ? -11.641 -1.825 2.576 1 55 171 ALA A N 1
ATOM 1315 C CA . ALA A 1 171 ? -10.648 -0.754 2.592 1 55 171 ALA A CA 1
ATOM 1316 C C . ALA A 1 171 ? -9.297 -1.268 3.072 1 55 171 ALA A C 1
ATOM 1318 O O . ALA A 1 171 ? -8.258 -0.973 2.465 1 55 171 ALA A O 1
ATOM 1319 N N . ALA A 1 172 ? -9.406 -2.088 4.223 1 58.12 172 ALA A N 1
ATOM 1320 C CA . ALA A 1 172 ? -8.148 -2.574 4.773 1 58.12 172 ALA A CA 1
ATOM 1321 C C . ALA A 1 172 ? -7.477 -3.561 3.82 1 58.12 172 ALA A C 1
ATOM 1323 O O . ALA A 1 172 ? -6.27 -3.48 3.58 1 58.12 172 ALA A O 1
ATOM 1324 N N . TYR A 1 173 ? -8.242 -4.387 3.264 1 60.97 173 TYR A N 1
ATOM 1325 C CA . TYR A 1 173 ? -7.699 -5.359 2.322 1 60.97 173 TYR A CA 1
ATOM 1326 C C . TYR A 1 173 ? -7.16 -4.668 1.076 1 60.97 173 TYR A C 1
ATOM 1328 O O . TYR A 1 173 ? -6.051 -4.965 0.627 1 60.97 173 TYR A O 1
ATOM 1336 N N . GLY A 1 174 ? -7.918 -3.801 0.597 1 61.59 174 GLY A N 1
ATOM 1337 C CA . GLY A 1 174 ? -7.488 -3.061 -0.579 1 61.59 174 GLY A CA 1
ATOM 1338 C C . GLY A 1 174 ? -6.203 -2.285 -0.358 1 61.59 174 GLY A C 1
ATOM 1339 O O . GLY A 1 174 ? -5.32 -2.279 -1.216 1 61.59 174 GLY A O 1
ATOM 1340 N N . ALA A 1 175 ? -6.078 -1.695 0.764 1 61.03 175 ALA A N 1
ATOM 1341 C CA . ALA A 1 175 ? -4.898 -0.902 1.104 1 61.03 175 ALA A CA 1
ATOM 1342 C C . ALA A 1 175 ? -3.645 -1.77 1.136 1 61.03 175 ALA A C 1
ATOM 1344 O O . ALA A 1 175 ? -2.572 -1.337 0.707 1 61.03 175 ALA A O 1
ATOM 1345 N N . THR A 1 176 ? -3.791 -2.945 1.611 1 60.34 176 THR A N 1
ATOM 1346 C CA . THR A 1 176 ? -2.629 -3.816 1.758 1 60.34 176 THR A CA 1
ATOM 1347 C C . THR A 1 176 ? -2.166 -4.332 0.399 1 60.34 176 THR A C 1
ATOM 1349 O O . THR A 1 176 ? -0.973 -4.57 0.194 1 60.34 176 THR A O 1
ATOM 1352 N N . LYS A 1 177 ? -3.088 -4.52 -0.467 1 54.31 177 LYS A N 1
ATOM 1353 C CA . LYS A 1 177 ? -2.705 -5.102 -1.75 1 54.31 177 LYS A CA 1
ATOM 1354 C C . LYS A 1 177 ? -1.978 -4.082 -2.621 1 54.31 177 LYS A C 1
ATOM 1356 O O . LYS A 1 177 ? -1.185 -4.449 -3.49 1 54.31 177 LYS A O 1
ATOM 1361 N N . ARG A 1 178 ? -2.021 -2.76 -2.248 1 52.75 178 ARG A N 1
ATOM 1362 C CA . ARG A 1 178 ? -1.321 -1.711 -2.984 1 52.75 178 ARG A CA 1
ATOM 1363 C C . ARG A 1 178 ? 0.108 -1.548 -2.477 1 52.75 178 ARG A C 1
ATOM 1365 O O . ARG A 1 178 ? 0.972 -1.039 -3.195 1 52.75 178 ARG A O 1
ATOM 1372 N N . SER A 1 179 ? 0.414 -1.906 -1.35 1 52.09 179 SER A N 1
ATOM 1373 C CA . SER A 1 179 ? 1.683 -1.632 -0.683 1 52.09 179 SER A CA 1
ATOM 1374 C C . SER A 1 179 ? 2.844 -2.307 -1.404 1 52.09 179 SER A C 1
ATOM 1376 O O . SER A 1 179 ? 3.984 -1.843 -1.325 1 52.09 179 SER A O 1
ATOM 1378 N N . VAL A 1 180 ? 2.535 -3.426 -2.242 1 48.25 180 VAL A N 1
ATOM 1379 C CA . VAL A 1 180 ? 3.707 -4.238 -2.547 1 48.25 180 VAL A CA 1
ATOM 1380 C C . VAL A 1 180 ? 3.885 -4.34 -4.062 1 48.25 180 VAL A C 1
ATOM 1382 O O . VAL A 1 180 ? 4.773 -5.047 -4.543 1 48.25 180 VAL A O 1
ATOM 1385 N N . VAL A 1 181 ? 3.145 -3.59 -4.914 1 45.06 181 VAL A N 1
ATOM 1386 C CA . VAL A 1 181 ? 3.154 -3.771 -6.363 1 45.06 181 VAL A CA 1
ATOM 1387 C C . VAL A 1 181 ? 4.562 -3.527 -6.902 1 45.06 181 VAL A C 1
ATOM 1389 O O . VAL A 1 181 ? 4.949 -4.102 -7.922 1 45.06 181 VAL A O 1
ATOM 1392 N N . HIS A 1 182 ? 5.434 -2.951 -6.023 1 49.31 182 HIS A N 1
ATOM 1393 C CA . HIS A 1 182 ? 6.613 -2.494 -6.75 1 49.31 182 HIS A CA 1
ATOM 1394 C C . HIS A 1 182 ? 7.832 -3.352 -6.422 1 49.31 182 HIS A C 1
ATOM 1396 O O . HIS A 1 182 ? 8.914 -3.133 -6.965 1 49.31 182 HIS A O 1
ATOM 1402 N N . LEU A 1 183 ? 7.617 -4.406 -5.734 1 50.28 183 LEU A N 1
ATOM 1403 C CA . LEU A 1 183 ? 8.859 -5.07 -5.34 1 50.28 183 LEU A CA 1
ATOM 1404 C C . LEU A 1 183 ? 9.242 -6.145 -6.352 1 50.28 183 LEU A C 1
ATOM 1406 O O . LEU A 1 183 ? 10.43 -6.344 -6.633 1 50.28 183 LEU A O 1
ATOM 1410 N N . THR A 1 184 ? 8.281 -6.707 -6.977 1 58 184 THR A N 1
ATOM 1411 C CA . THR A 1 184 ? 8.5 -7.859 -7.848 1 58 184 THR A CA 1
ATOM 1412 C C . THR A 1 184 ? 7.469 -7.891 -8.969 1 58 184 THR A C 1
ATOM 1414 O O . THR A 1 184 ? 6.969 -6.848 -9.398 1 58 184 THR A O 1
ATOM 1417 N N . LYS A 1 185 ? 7.293 -9.039 -9.539 1 62.22 185 LYS A N 1
ATOM 1418 C CA . LYS A 1 185 ? 6.215 -9.258 -10.5 1 62.22 185 LYS A CA 1
ATOM 1419 C C . LYS A 1 185 ? 4.867 -9.383 -9.797 1 62.22 185 LYS A C 1
ATOM 1421 O O . LYS A 1 185 ? 4.805 -9.812 -8.648 1 62.22 185 LYS A O 1
ATOM 1426 N N . SER A 1 186 ? 3.891 -8.906 -10.523 1 64.75 186 SER A N 1
ATOM 1427 C CA . SER A 1 186 ? 2.572 -8.891 -9.898 1 64.75 186 SER A CA 1
ATOM 1428 C C . SER A 1 186 ? 1.545 -9.625 -10.75 1 64.75 186 SER A C 1
ATOM 1430 O O . SER A 1 186 ? 1.644 -9.633 -11.984 1 64.75 186 SER A O 1
ATOM 1432 N N . LEU A 1 187 ? 0.665 -10.336 -10.062 1 62.75 187 LEU A N 1
ATOM 1433 C CA . LEU A 1 187 ? -0.48 -11.016 -10.664 1 62.75 187 LEU A CA 1
ATOM 1434 C C . LEU A 1 187 ? -1.79 -10.406 -10.164 1 62.75 187 LEU A C 1
ATOM 1436 O O . LEU A 1 187 ? -1.966 -10.195 -8.969 1 62.75 187 LEU A O 1
ATOM 1440 N N . GLN A 1 188 ? -2.641 -10.109 -11.141 1 61.09 188 GLN A N 1
ATOM 1441 C CA . GLN A 1 188 ? -3.988 -9.664 -10.797 1 61.09 188 GLN A CA 1
ATOM 1442 C C . GLN A 1 188 ? -5.035 -10.664 -11.281 1 61.09 188 GLN A C 1
ATOM 1444 O O . GLN A 1 188 ? -5.477 -10.594 -12.43 1 61.09 188 GLN A O 1
ATOM 1449 N N . PRO A 1 189 ? -5.457 -11.461 -10.469 1 65 189 PRO A N 1
ATOM 1450 C CA . PRO A 1 189 ? -6.422 -12.484 -10.875 1 65 189 PRO A CA 1
ATOM 1451 C C . PRO A 1 189 ? -7.793 -11.906 -11.219 1 65 189 PRO A C 1
ATOM 1453 O O . PRO A 1 189 ? -8.609 -12.578 -11.852 1 65 189 PRO A O 1
ATOM 1456 N N . GLY A 1 190 ? -8.016 -10.688 -10.852 1 61.59 190 GLY A N 1
ATOM 1457 C CA . GLY A 1 190 ? -9.367 -10.164 -10.992 1 61.59 190 GLY A CA 1
ATOM 1458 C C . GLY A 1 190 ? -10.312 -10.656 -9.906 1 61.59 190 GLY A C 1
ATOM 1459 O O . GLY A 1 190 ? -9.883 -10.938 -8.789 1 61.59 190 GLY A O 1
ATOM 1460 N N . MET A 1 191 ? -11.586 -10.617 -10.211 1 59.53 191 MET A N 1
ATOM 1461 C CA . MET A 1 191 ? -12.594 -11.07 -9.258 1 59.53 191 MET A CA 1
ATOM 1462 C C . MET A 1 191 ? -12.773 -12.578 -9.32 1 59.53 191 MET A C 1
ATOM 1464 O O . MET A 1 191 ? -13.289 -13.102 -10.312 1 59.53 191 MET A O 1
ATOM 1468 N N . VAL A 1 192 ? -12.312 -13.203 -8.32 1 67.94 192 VAL A N 1
ATOM 1469 C CA . VAL A 1 192 ? -12.367 -14.664 -8.281 1 67.94 192 VAL A CA 1
ATOM 1470 C C . VAL A 1 192 ? -13.32 -15.109 -7.18 1 67.94 192 VAL A C 1
ATOM 1472 O O . VAL A 1 192 ? -13.297 -14.578 -6.066 1 67.94 192 VAL A O 1
ATOM 1475 N N . THR A 1 193 ? -14.195 -15.922 -7.5 1 62.06 193 THR A N 1
ATOM 1476 C CA . THR A 1 193 ? -15.211 -16.375 -6.551 1 62.06 193 THR A CA 1
ATOM 1477 C C . THR A 1 193 ? -14.586 -17.25 -5.469 1 62.06 193 THR A C 1
ATOM 1479 O O . THR A 1 193 ? -14.602 -18.469 -5.57 1 62.06 193 THR A O 1
ATOM 1482 N N . THR A 1 194 ? -14 -16.672 -4.602 1 69.5 194 THR A N 1
ATOM 1483 C CA . THR A 1 194 ? -13.477 -17.266 -3.383 1 69.5 194 THR A CA 1
ATOM 1484 C C . THR A 1 194 ? -14.359 -16.922 -2.186 1 69.5 194 THR A C 1
ATOM 1486 O O . THR A 1 194 ? -15.289 -16.125 -2.305 1 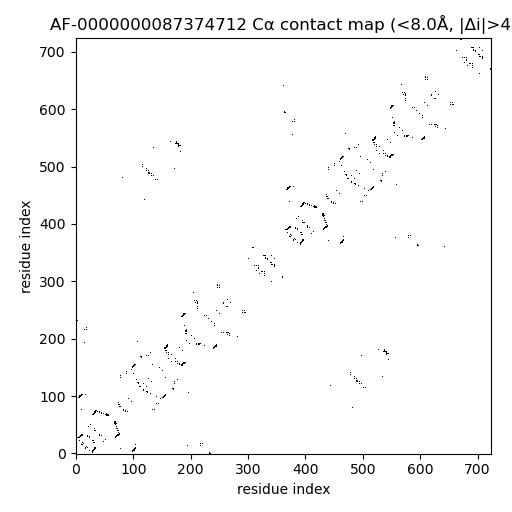69.5 194 THR A O 1
ATOM 1489 N N . ASP A 1 195 ? -14.086 -17.594 -1.153 1 69.12 195 ASP A N 1
ATOM 1490 C CA . ASP A 1 195 ? -14.812 -17.266 0.066 1 69.12 195 ASP A CA 1
ATOM 1491 C C . ASP A 1 195 ? -14.68 -15.781 0.401 1 69.12 195 ASP A C 1
ATOM 1493 O O . ASP A 1 195 ? -15.625 -15.156 0.889 1 69.12 195 ASP A O 1
ATOM 1497 N N . LEU A 1 196 ? -13.617 -15.32 0.032 1 61.94 196 LEU A N 1
ATOM 1498 C CA . LEU A 1 196 ? -13.344 -13.914 0.333 1 61.94 196 LEU A CA 1
ATOM 1499 C C . LEU A 1 196 ? -14.273 -13 -0.458 1 61.94 196 LEU A C 1
ATOM 1501 O O . LEU A 1 196 ? -14.867 -12.078 0.105 1 61.94 196 LEU A O 1
ATOM 1505 N N . LEU A 1 197 ? -14.383 -13.195 -1.643 1 61.59 197 LEU A N 1
ATOM 1506 C CA . LEU A 1 197 ? -15.227 -12.359 -2.48 1 61.59 197 LEU A CA 1
ATOM 1507 C C . LEU A 1 197 ? -16.703 -12.578 -2.154 1 61.59 197 LEU A C 1
ATOM 1509 O O . LEU A 1 197 ? -17.469 -11.617 -2.025 1 61.59 197 LEU A O 1
ATOM 1513 N N . MET A 1 198 ? -17.031 -13.789 -1.944 1 69.88 198 MET A N 1
ATOM 1514 C CA . MET A 1 198 ? -18.438 -14.156 -1.83 1 69.88 198 MET A CA 1
ATOM 1515 C C . MET A 1 198 ? -19 -13.703 -0.492 1 69.88 198 MET A C 1
ATOM 1517 O O . MET A 1 198 ? -20.219 -13.5 -0.369 1 69.88 198 MET A O 1
ATOM 1521 N N . SER A 1 199 ? -18.125 -13.633 0.422 1 65.56 199 SER A N 1
ATOM 1522 C CA . SER A 1 199 ? -18.578 -13.18 1.736 1 65.56 199 SER A CA 1
ATOM 1523 C C . SER A 1 199 ? -19.125 -11.758 1.677 1 65.56 199 SER A C 1
ATOM 1525 O O . SER A 1 199 ? -19.953 -11.375 2.5 1 65.56 199 SER A O 1
ATOM 1527 N N . GLY A 1 200 ? -18.766 -10.977 0.728 1 62.28 200 GLY A N 1
ATOM 1528 C CA . GLY A 1 200 ? -19.203 -9.602 0.602 1 62.28 200 GLY A CA 1
ATOM 1529 C C . GLY A 1 200 ? -20.312 -9.422 -0.417 1 62.28 200 GLY A C 1
ATOM 1530 O O . GLY A 1 200 ? -20.781 -8.305 -0.66 1 62.28 200 GLY A O 1
ATOM 1531 N N . ALA A 1 201 ? -20.734 -10.547 -0.947 1 65.88 201 ALA A N 1
ATOM 1532 C CA . ALA A 1 201 ? -21.734 -10.492 -2.021 1 65.88 201 ALA A CA 1
ATOM 1533 C C . ALA A 1 201 ? -23.141 -10.414 -1.458 1 65.88 201 ALA A C 1
ATOM 1535 O O . ALA A 1 201 ? -23.969 -11.281 -1.721 1 65.88 201 ALA A O 1
ATOM 1536 N N . THR A 1 202 ? -23.422 -9.367 -0.721 1 65.81 202 THR A N 1
ATOM 1537 C CA . THR A 1 202 ? -24.688 -9.297 0.016 1 65.81 202 THR A CA 1
ATOM 1538 C C . THR A 1 202 ? -25.641 -8.32 -0.653 1 65.81 202 THR A C 1
ATOM 1540 O O . THR A 1 202 ? -26.859 -8.422 -0.478 1 65.81 202 THR A O 1
ATOM 1543 N N . THR A 1 203 ? -25.125 -7.453 -1.403 1 65.69 203 THR A N 1
ATOM 1544 C CA . THR A 1 203 ? -25.984 -6.473 -2.043 1 65.69 203 THR A CA 1
ATOM 1545 C C . THR A 1 203 ? -26.297 -6.875 -3.48 1 65.69 203 THR A C 1
ATOM 1547 O O . THR A 1 203 ? -25.547 -7.645 -4.09 1 65.69 203 THR A O 1
ATOM 1550 N N . LYS A 1 204 ? -27.391 -6.391 -3.889 1 67.06 204 LYS A N 1
ATOM 1551 C CA . LYS A 1 204 ? -27.75 -6.637 -5.277 1 67.06 204 LYS A CA 1
ATOM 1552 C C . LYS A 1 204 ? -26.672 -6.133 -6.234 1 67.06 204 LYS A C 1
ATOM 1554 O O . LYS A 1 204 ? -26.391 -6.781 -7.242 1 67.06 204 LYS A O 1
ATOM 1559 N N . GLN A 1 205 ? -26.156 -5.113 -5.883 1 64.31 205 GLN A N 1
ATOM 1560 C CA . GLN A 1 205 ? -25.109 -4.531 -6.711 1 64.31 205 GLN A CA 1
ATOM 1561 C C . GLN A 1 205 ? -23.859 -5.422 -6.734 1 64.31 205 GLN A C 1
ATOM 1563 O O . GLN A 1 205 ? -23.297 -5.668 -7.801 1 64.31 205 GLN A O 1
ATOM 1568 N N . ALA A 1 206 ? -23.516 -5.773 -5.566 1 68.31 206 ALA A N 1
ATOM 1569 C CA . ALA A 1 206 ? -22.359 -6.66 -5.488 1 68.31 206 ALA A CA 1
ATOM 1570 C C . ALA A 1 206 ? -22.594 -7.93 -6.305 1 68.31 206 ALA A C 1
ATOM 1572 O O . ALA A 1 206 ? -21.703 -8.367 -7.035 1 68.31 206 ALA A O 1
ATOM 1573 N N . LYS A 1 207 ? -23.766 -8.414 -6.172 1 73.44 207 LYS A N 1
ATOM 1574 C CA . LYS A 1 207 ? -24.109 -9.641 -6.895 1 73.44 207 LYS A CA 1
ATOM 1575 C C . LYS A 1 207 ? -24.062 -9.414 -8.406 1 73.44 207 LYS A C 1
ATOM 1577 O O . LYS A 1 207 ? -23.609 -10.281 -9.148 1 73.44 207 LYS A O 1
ATOM 1582 N N . PHE A 1 208 ? -24.578 -8.328 -8.82 1 69.44 208 PHE A N 1
ATOM 1583 C CA . PHE A 1 208 ? -24.594 -7.984 -10.242 1 69.44 208 PHE A CA 1
ATOM 1584 C C . PHE A 1 208 ? -23.172 -7.996 -10.805 1 69.44 208 PHE A C 1
ATOM 1586 O O . PHE A 1 208 ? -22.906 -8.641 -11.82 1 69.44 208 PHE A O 1
ATOM 1593 N N . PHE A 1 209 ? -22.25 -7.453 -10.133 1 70.62 209 PHE A N 1
ATOM 1594 C CA . PHE A 1 209 ? -20.891 -7.344 -10.633 1 70.62 209 PHE A CA 1
ATOM 1595 C C . PHE A 1 209 ? -20.156 -8.68 -10.508 1 70.62 209 PHE A C 1
ATOM 1597 O O . PHE A 1 209 ? -19.344 -9.031 -11.367 1 70.62 209 PHE A O 1
ATOM 1604 N N . ILE A 1 210 ? -20.422 -9.266 -9.477 1 76.81 210 ILE A N 1
ATOM 1605 C CA . ILE A 1 210 ? -19.797 -10.57 -9.305 1 76.81 210 ILE A CA 1
ATOM 1606 C C . ILE A 1 210 ? -20.219 -11.492 -10.445 1 76.81 210 ILE A C 1
ATOM 1608 O O . ILE A 1 210 ? -19.391 -12.188 -11.031 1 76.81 210 ILE A O 1
ATOM 1612 N N . ASN A 1 211 ? -21.453 -11.398 -10.805 1 76.69 211 ASN A N 1
ATOM 1613 C CA . ASN A 1 211 ? -21.953 -12.227 -11.906 1 76.69 211 ASN A CA 1
ATOM 1614 C C . ASN A 1 211 ? -21.281 -11.867 -13.227 1 76.69 211 ASN A C 1
ATOM 1616 O O . ASN A 1 211 ? -20.969 -12.75 -14.023 1 76.69 211 ASN A O 1
ATOM 1620 N N . ILE A 1 212 ? -21.031 -10.742 -13.359 1 75.19 212 ILE A N 1
ATOM 1621 C CA . ILE A 1 212 ? -20.547 -10.266 -14.641 1 75.19 212 ILE A CA 1
ATOM 1622 C C . ILE A 1 212 ? -19.031 -10.492 -14.742 1 75.19 212 ILE A C 1
ATOM 1624 O O . ILE A 1 212 ? -18.531 -10.945 -15.773 1 75.19 212 ILE A O 1
ATOM 1628 N N . LEU A 1 213 ? -18.391 -10.25 -13.633 1 78.19 213 LEU A N 1
ATOM 1629 C CA . LEU A 1 213 ? -16.953 -10.094 -13.75 1 78.19 213 LEU A CA 1
ATOM 1630 C C . LEU A 1 213 ? -16.219 -11.273 -13.109 1 78.19 213 LEU A C 1
ATOM 1632 O O . LEU A 1 213 ? -15.094 -11.602 -13.492 1 78.19 213 LEU A O 1
ATOM 1636 N N . ALA A 1 214 ? -16.812 -11.859 -12.18 1 81.06 214 ALA A N 1
ATOM 1637 C CA . ALA A 1 214 ? -16.125 -12.875 -11.398 1 81.06 214 ALA A CA 1
ATOM 1638 C C . ALA A 1 214 ? -15.984 -14.18 -12.18 1 81.06 214 ALA A C 1
ATOM 1640 O O . ALA A 1 214 ? -16.797 -14.461 -13.062 1 81.06 214 ALA A O 1
ATOM 1641 N N . GLU A 1 215 ? -14.93 -14.852 -12.016 1 84.69 215 GLU A N 1
ATOM 1642 C CA . GLU A 1 215 ? -14.688 -16.188 -12.531 1 84.69 215 GLU A CA 1
ATOM 1643 C C . GLU A 1 215 ? -14.273 -17.141 -11.414 1 84.69 215 GLU A C 1
ATOM 1645 O O . GLU A 1 215 ? -13.844 -16.703 -10.344 1 84.69 215 GLU A O 1
ATOM 1650 N N . THR A 1 216 ? -14.414 -18.391 -11.672 1 87.56 216 THR A N 1
ATOM 1651 C CA . THR A 1 216 ? -13.977 -19.375 -10.703 1 87.56 216 THR A CA 1
ATOM 1652 C C . THR A 1 216 ? -12.453 -19.453 -10.648 1 87.56 216 THR A C 1
ATOM 1654 O O . THR A 1 216 ? -11.781 -19.094 -11.617 1 87.56 216 THR A O 1
ATOM 1657 N N . PRO A 1 217 ? -11.938 -19.969 -9.539 1 90.06 217 PRO A N 1
ATOM 1658 C CA . PRO A 1 217 ? -10.484 -20.094 -9.406 1 90.06 217 PRO A CA 1
ATOM 1659 C C . PRO A 1 217 ? -9.859 -20.891 -10.547 1 90.06 217 PRO A C 1
ATOM 1661 O O . PRO A 1 217 ? -8.797 -20.516 -11.055 1 90.06 217 PRO A O 1
ATOM 1664 N N . ASP A 1 218 ? -10.547 -21.859 -11.055 1 92.31 218 ASP A N 1
ATOM 1665 C CA . ASP A 1 218 ? -9.992 -22.719 -12.094 1 92.31 218 ASP A CA 1
ATOM 1666 C C . ASP A 1 218 ? -9.844 -21.969 -13.414 1 92.31 218 ASP A C 1
ATOM 1668 O O . ASP A 1 218 ? -8.836 -22.109 -14.109 1 92.31 218 ASP A O 1
ATOM 1672 N N . VAL A 1 219 ? -10.82 -21.188 -13.703 1 89.88 219 VAL A N 1
ATOM 1673 C CA . VAL A 1 219 ? -10.789 -20.422 -14.945 1 89.88 219 VAL A CA 1
ATOM 1674 C C . VAL A 1 219 ? -9.641 -19.422 -14.898 1 89.88 219 VAL A C 1
ATOM 1676 O O . VAL A 1 219 ? -8.93 -19.25 -15.891 1 89.88 219 VAL A O 1
ATOM 1679 N N . VAL A 1 220 ? -9.508 -18.844 -13.805 1 89.5 220 VAL A N 1
ATOM 1680 C CA . VAL A 1 220 ? -8.461 -17.844 -13.656 1 89.5 220 VAL A CA 1
ATOM 1681 C C . VAL A 1 220 ? -7.086 -18.5 -13.703 1 89.5 220 VAL A C 1
ATOM 1683 O O . VAL A 1 220 ? -6.172 -18 -14.359 1 89.5 220 VAL A O 1
ATOM 1686 N N . ALA A 1 221 ? -6.973 -19.609 -13.039 1 93.19 221 ALA A N 1
ATOM 1687 C CA . ALA A 1 221 ? -5.711 -20.344 -13.047 1 93.19 221 ALA A CA 1
ATOM 1688 C C . ALA A 1 221 ? -5.348 -20.797 -14.461 1 93.19 221 ALA A C 1
ATOM 1690 O O . ALA A 1 221 ? -4.176 -20.797 -14.836 1 93.19 221 ALA A O 1
ATOM 1691 N N . ASP A 1 222 ? -6.328 -21.156 -15.281 1 92.94 222 ASP A N 1
ATOM 1692 C CA . ASP A 1 222 ? -6.121 -21.594 -16.656 1 92.94 222 ASP A CA 1
ATOM 1693 C C . ASP A 1 222 ? -5.477 -20.484 -17.5 1 92.94 222 ASP A C 1
ATOM 1695 O O . ASP A 1 222 ? -4.719 -20.75 -18.422 1 92.94 222 ASP A O 1
ATOM 1699 N N . TYR A 1 223 ? -5.777 -19.406 -17.141 1 90.5 223 TYR A N 1
ATOM 1700 C CA . TYR A 1 223 ? -5.215 -18.266 -17.844 1 90.5 223 TYR A CA 1
ATOM 1701 C C . TYR A 1 223 ? -3.848 -17.891 -17.281 1 90.5 223 TYR A C 1
ATOM 1703 O O . TYR A 1 223 ? -2.895 -17.688 -18.031 1 90.5 223 TYR A O 1
ATOM 1711 N N . LEU A 1 224 ? -3.74 -17.797 -15.992 1 92.25 224 LEU A N 1
ATOM 1712 C CA . LEU A 1 224 ? -2.555 -17.234 -15.359 1 92.25 224 LEU A CA 1
ATOM 1713 C C . LEU A 1 224 ? -1.358 -18.172 -15.508 1 92.25 224 LEU A C 1
ATOM 1715 O O . LEU A 1 224 ? -0.241 -17.719 -15.773 1 92.25 224 LEU A O 1
ATOM 1719 N N . VAL A 1 225 ? -1.517 -19.438 -15.297 1 95.38 225 VAL A N 1
ATOM 1720 C CA . VAL A 1 225 ? -0.402 -20.375 -15.18 1 95.38 225 VAL A CA 1
ATOM 1721 C C . VAL A 1 225 ? 0.399 -20.391 -16.484 1 95.38 225 VAL A C 1
ATOM 1723 O O . VAL A 1 225 ? 1.623 -20.234 -16.469 1 95.38 225 VAL A O 1
ATOM 1726 N N . PRO A 1 226 ? -0.248 -20.516 -17.75 1 94.25 226 PRO A N 1
ATOM 1727 C CA . PRO A 1 226 ? 0.558 -20.453 -18.969 1 94.25 226 PRO A CA 1
ATOM 1728 C C . PRO A 1 226 ? 1.315 -19.141 -19.109 1 94.25 226 PRO A C 1
ATOM 1730 O O . PRO A 1 226 ? 2.441 -19.125 -19.609 1 94.25 226 PRO A O 1
ATOM 1733 N N . ASN A 1 227 ? 0.738 -18.094 -18.719 1 90.56 227 ASN A N 1
ATOM 1734 C CA . ASN A 1 227 ? 1.377 -16.797 -18.828 1 90.56 227 ASN A CA 1
ATOM 1735 C C . ASN A 1 227 ? 2.543 -16.656 -17.844 1 90.56 227 ASN A C 1
ATOM 1737 O O . ASN A 1 227 ? 3.557 -16.031 -18.172 1 90.56 227 ASN A O 1
ATOM 1741 N N . ILE A 1 228 ? 2.373 -17.172 -16.625 1 92.06 228 ILE A N 1
ATOM 1742 C CA . ILE A 1 228 ? 3.443 -17.156 -15.641 1 92.06 228 ILE A CA 1
ATOM 1743 C C . ILE A 1 228 ? 4.621 -17.984 -16.141 1 92.06 228 ILE A C 1
ATOM 1745 O O . ILE A 1 228 ? 5.773 -17.562 -16.062 1 92.06 228 ILE A O 1
ATOM 1749 N N . ARG A 1 229 ? 4.352 -19.141 -16.703 1 93.62 229 ARG A N 1
ATOM 1750 C CA . ARG A 1 229 ? 5.371 -20.078 -17.156 1 93.62 229 ARG A CA 1
ATOM 1751 C C . ARG A 1 229 ? 6.176 -19.484 -18.312 1 93.62 229 ARG A C 1
ATOM 1753 O O . ARG A 1 229 ? 7.348 -19.828 -18.484 1 93.62 229 ARG A O 1
ATOM 1760 N N . GLU A 1 230 ? 5.594 -18.656 -19.047 1 90.38 230 GLU A N 1
ATOM 1761 C CA . GLU A 1 230 ? 6.262 -18.047 -20.188 1 90.38 230 GLU A CA 1
ATOM 1762 C C . GLU A 1 230 ? 7.398 -17.125 -19.75 1 90.38 230 GLU A C 1
ATOM 1764 O O . GLU A 1 230 ? 8.375 -16.938 -20.469 1 90.38 230 GLU A O 1
ATOM 1769 N N . ILE A 1 231 ? 7.301 -16.641 -18.578 1 86.81 231 ILE A N 1
ATOM 1770 C CA . ILE A 1 231 ? 8.242 -15.633 -18.109 1 86.81 231 ILE A CA 1
ATOM 1771 C C . ILE A 1 231 ? 9.617 -16.266 -17.891 1 86.81 231 ILE A C 1
ATOM 1773 O O . ILE A 1 231 ? 10.609 -15.828 -18.469 1 86.81 231 ILE A O 1
ATOM 1777 N N . PRO A 1 232 ? 9.719 -17.25 -17.078 1 87.12 232 PRO A N 1
ATOM 1778 C CA . PRO A 1 232 ? 11.031 -17.891 -16.953 1 87.12 232 PRO A CA 1
ATOM 1779 C C . PRO A 1 232 ? 11.492 -18.531 -18.25 1 87.12 232 PRO A C 1
ATOM 1781 O O . PRO A 1 232 ? 12.695 -18.594 -18.531 1 87.12 232 PRO A O 1
ATOM 1784 N N . THR A 1 233 ? 10.57 -19 -19.031 1 88.5 233 THR A N 1
ATOM 1785 C CA . THR A 1 233 ? 10.93 -19.594 -20.312 1 88.5 233 THR A CA 1
ATOM 1786 C C . THR A 1 233 ? 11.633 -18.594 -21.219 1 88.5 233 THR A C 1
ATOM 1788 O O . THR A 1 233 ? 12.609 -18.922 -21.891 1 88.5 233 THR A O 1
ATOM 1791 N N . LYS A 1 234 ? 11.18 -17.375 -21.109 1 82.94 234 LYS A N 1
ATOM 1792 C CA . LYS A 1 234 ? 11.75 -16.312 -21.938 1 82.94 234 LYS A CA 1
ATOM 1793 C C . LYS A 1 234 ? 12.867 -15.586 -21.219 1 82.94 234 LYS A C 1
ATOM 1795 O O . LYS A 1 234 ? 13.477 -14.656 -21.75 1 82.94 234 LYS A O 1
ATOM 1800 N N . GLN A 1 235 ? 13.141 -15.945 -20.016 1 75 235 GLN A N 1
ATOM 1801 C CA . GLN A 1 235 ? 14.156 -15.352 -19.156 1 75 235 GLN A CA 1
ATOM 1802 C C . GLN A 1 235 ? 13.93 -13.844 -19 1 75 235 GLN A C 1
ATOM 1804 O O . GLN A 1 235 ? 14.883 -13.062 -19.031 1 75 235 GLN A O 1
ATOM 1809 N N . SER A 1 236 ? 12.664 -13.523 -18.859 1 71.25 236 SER A N 1
ATOM 1810 C CA . SER A 1 236 ? 12.352 -12.109 -18.703 1 71.25 236 SER A CA 1
ATOM 1811 C C . SER A 1 236 ? 12.602 -11.633 -17.281 1 71.25 236 SER A C 1
ATOM 1813 O O . SER A 1 236 ? 12.117 -12.234 -16.328 1 71.25 236 SER A O 1
ATOM 1815 N N . MET A 1 237 ? 13.375 -10.633 -17.141 1 65.69 237 MET A N 1
ATOM 1816 C CA . MET A 1 237 ? 13.641 -10.07 -15.812 1 65.69 237 MET A CA 1
ATOM 1817 C C . MET A 1 237 ? 12.867 -8.773 -15.609 1 65.69 237 MET A C 1
ATOM 1819 O O . MET A 1 237 ? 12.977 -8.133 -14.555 1 65.69 237 MET A O 1
ATOM 1823 N N . LYS A 1 238 ? 11.969 -8.539 -16.5 1 59.44 238 LYS A N 1
ATOM 1824 C CA . LYS A 1 238 ? 11.195 -7.305 -16.438 1 59.44 238 LYS A CA 1
ATOM 1825 C C . LYS A 1 238 ? 10.047 -7.43 -15.445 1 59.44 238 LYS A C 1
ATOM 1827 O O . LYS A 1 238 ? 9.422 -8.492 -15.328 1 59.44 238 LYS A O 1
ATOM 1832 N N . PRO A 1 239 ? 9.922 -6.312 -14.688 1 62.19 239 PRO A N 1
ATOM 1833 C CA . PRO A 1 239 ? 8.68 -6.336 -13.914 1 62.19 239 PRO A CA 1
ATOM 1834 C C . PRO A 1 239 ? 7.445 -6.535 -14.781 1 62.19 239 PRO A C 1
ATOM 1836 O O . PRO A 1 239 ? 7.32 -5.906 -15.836 1 62.19 239 PRO A O 1
ATOM 1839 N N . THR A 1 240 ? 6.746 -7.512 -14.484 1 66.19 240 THR A N 1
ATOM 1840 C CA . THR A 1 240 ? 5.59 -7.906 -15.281 1 66.19 240 THR A CA 1
ATOM 1841 C C . THR A 1 240 ? 4.324 -7.914 -14.43 1 66.19 240 THR A C 1
ATOM 1843 O O . THR A 1 240 ? 4.359 -8.297 -13.258 1 66.19 240 THR A O 1
ATOM 1846 N N . TYR A 1 241 ? 3.365 -7.395 -15.047 1 69.88 241 TYR A N 1
ATOM 1847 C CA . TYR A 1 241 ? 2.033 -7.402 -14.445 1 69.88 241 TYR A CA 1
ATOM 1848 C C . TYR A 1 241 ? 1.056 -8.188 -15.312 1 69.88 241 TYR A C 1
ATOM 1850 O O . TYR A 1 241 ? 0.713 -7.762 -16.422 1 69.88 241 TYR A O 1
ATOM 1858 N N . ILE A 1 242 ? 0.676 -9.422 -14.836 1 76.5 242 ILE A N 1
ATOM 1859 C CA . ILE A 1 242 ? -0.287 -10.258 -15.547 1 76.5 242 ILE A CA 1
ATOM 1860 C C . ILE A 1 242 ? -1.684 -10.039 -14.969 1 76.5 242 ILE A C 1
ATOM 1862 O O . ILE A 1 242 ? -1.917 -10.297 -13.781 1 76.5 242 ILE A O 1
ATOM 1866 N N . ARG A 1 243 ? -2.537 -9.594 -15.797 1 76.56 243 ARG A N 1
ATOM 1867 C CA . ARG A 1 243 ? -3.898 -9.273 -15.383 1 76.56 243 ARG A CA 1
ATOM 1868 C C . ARG A 1 243 ? -4.91 -10.18 -16.078 1 76.56 243 ARG A C 1
ATOM 1870 O O . ARG A 1 243 ? -4.949 -10.242 -17.312 1 76.56 243 ARG A O 1
ATOM 1877 N N . PHE A 1 244 ? -5.664 -10.805 -15.297 1 80.5 244 PHE A N 1
ATOM 1878 C CA . PHE A 1 244 ? -6.734 -11.609 -15.875 1 80.5 244 PHE A CA 1
ATOM 1879 C C . PHE A 1 244 ? -7.887 -10.727 -16.328 1 80.5 244 PHE A C 1
ATOM 1881 O O . PHE A 1 244 ? -8.383 -10.875 -17.453 1 80.5 244 PHE A O 1
ATOM 1888 N N . LEU A 1 245 ? -8.32 -9.922 -15.406 1 74.62 245 LEU A N 1
ATOM 1889 C CA . LEU A 1 245 ? -9.43 -9.023 -15.711 1 74.62 245 LEU A CA 1
ATOM 1890 C C . LEU A 1 245 ? -8.914 -7.656 -16.156 1 74.62 245 LEU A C 1
ATOM 1892 O O . LEU A 1 245 ? -8.672 -6.785 -15.32 1 74.62 245 LEU A O 1
ATOM 1896 N N . THR A 1 246 ? -8.82 -7.531 -17.469 1 66.06 246 THR A N 1
ATOM 1897 C CA . THR A 1 246 ? -8.375 -6.262 -18.031 1 66.06 246 THR A CA 1
ATOM 1898 C C . THR A 1 246 ? -9.555 -5.305 -18.203 1 66.06 246 THR A C 1
ATOM 1900 O O . THR A 1 246 ? -10.711 -5.727 -18.156 1 66.06 246 THR A O 1
ATOM 1903 N N . GLY A 1 247 ? -9.172 -4.117 -18.344 1 62.47 247 GLY A N 1
ATOM 1904 C CA . GLY A 1 247 ? -10.219 -3.152 -18.625 1 62.47 247 GLY A CA 1
ATOM 1905 C C . GLY A 1 247 ? -11.062 -3.52 -19.844 1 62.47 247 GLY A C 1
ATOM 1906 O O . GLY A 1 247 ? -12.289 -3.445 -19.797 1 62.47 247 GLY A O 1
ATOM 1907 N N . LEU A 1 248 ? -10.453 -3.924 -20.828 1 65.88 248 LEU A N 1
ATOM 1908 C CA . LEU A 1 248 ? -11.148 -4.309 -22.047 1 65.88 248 LEU A CA 1
ATOM 1909 C C . LEU A 1 248 ? -12.078 -5.492 -21.797 1 65.88 248 LEU A C 1
ATOM 1911 O O . LEU A 1 248 ? -13.227 -5.5 -22.25 1 65.88 248 LEU A O 1
ATOM 1915 N N . LYS A 1 249 ? -11.578 -6.492 -21.109 1 72.88 249 LYS A N 1
ATOM 1916 C CA . LYS A 1 249 ? -12.391 -7.66 -20.781 1 72.88 249 LYS A CA 1
ATOM 1917 C C . LYS A 1 249 ? -13.594 -7.273 -19.922 1 72.88 249 LYS A C 1
ATOM 1919 O O . LYS A 1 249 ? -14.703 -7.75 -20.141 1 72.88 249 LYS A O 1
ATOM 1924 N N . ALA A 1 250 ? -13.352 -6.496 -18.984 1 70.44 250 ALA A N 1
ATOM 1925 C CA . ALA A 1 250 ? -14.422 -6.051 -18.094 1 70.44 250 ALA A CA 1
ATOM 1926 C C . ALA A 1 250 ? -15.5 -5.305 -18.875 1 70.44 250 ALA A C 1
ATOM 1928 O O . ALA A 1 250 ? -16.688 -5.59 -18.719 1 70.44 250 ALA A O 1
ATOM 1929 N N . TYR A 1 251 ? -15.062 -4.504 -19.719 1 63.09 251 TYR A N 1
ATOM 1930 C CA . TYR A 1 251 ? -16.016 -3.717 -20.5 1 63.09 251 TYR A CA 1
ATOM 1931 C C . TYR A 1 251 ? -16.812 -4.609 -21.438 1 63.09 251 TYR A C 1
ATOM 1933 O O . TYR A 1 251 ? -18.031 -4.426 -21.594 1 63.09 251 TYR A O 1
ATOM 1941 N N . SER A 1 252 ? -16.172 -5.379 -22 1 73.5 252 SER A N 1
ATOM 1942 C CA . SER A 1 252 ? -16.844 -6.285 -22.922 1 73.5 252 SER A CA 1
ATOM 1943 C C . SER A 1 252 ? -17.906 -7.117 -22.188 1 73.5 252 SER A C 1
ATOM 1945 O O . SER A 1 252 ? -19 -7.332 -22.719 1 73.5 252 SER A O 1
ATOM 1947 N N . ARG A 1 253 ? -17.609 -7.523 -21.047 1 76.56 253 ARG A N 1
ATOM 1948 C CA . ARG A 1 253 ? -18.531 -8.336 -20.266 1 76.56 253 ARG A CA 1
ATOM 1949 C C . ARG A 1 253 ? -19.734 -7.508 -19.828 1 76.56 253 ARG A C 1
ATOM 1951 O O . ARG A 1 253 ? -20.875 -7.992 -19.844 1 76.56 253 ARG A O 1
ATOM 1958 N N . ILE A 1 254 ? -19.453 -6.426 -19.484 1 71.56 254 ILE A N 1
ATOM 1959 C CA . ILE A 1 254 ? -20.531 -5.543 -19.062 1 71.56 254 ILE A CA 1
ATOM 1960 C C . ILE A 1 254 ? -21.453 -5.234 -20.234 1 71.56 254 ILE A C 1
ATOM 1962 O O . ILE A 1 254 ? -22.672 -5.285 -20.109 1 71.56 254 ILE A O 1
ATOM 1966 N N . PHE A 1 255 ? -20.781 -4.914 -21.281 1 68.19 255 PHE A N 1
ATOM 1967 C CA . PHE A 1 255 ? -21.562 -4.641 -22.484 1 68.19 255 PHE A CA 1
ATOM 1968 C C . PHE A 1 255 ? -22.438 -5.836 -22.844 1 68.19 255 PHE A C 1
ATOM 1970 O O . PHE A 1 255 ? -23.625 -5.68 -23.141 1 68.19 255 PHE A O 1
ATOM 1977 N N . SER A 1 256 ? -21.859 -6.926 -22.844 1 80 256 SER A N 1
ATOM 1978 C CA . SER A 1 256 ? -22.594 -8.141 -23.203 1 80 256 SER A CA 1
ATOM 1979 C C . SER A 1 256 ? -23.766 -8.375 -22.25 1 80 256 SER A C 1
ATOM 1981 O O . SER A 1 256 ? -24.812 -8.859 -22.672 1 80 256 SER A O 1
ATOM 1983 N N . ARG A 1 257 ? -23.531 -8.023 -21.062 1 78.88 257 ARG A N 1
ATOM 1984 C CA . ARG A 1 257 ? -24.609 -8.156 -20.078 1 78.88 257 ARG A CA 1
ATOM 1985 C C . ARG A 1 257 ? -25.75 -7.191 -20.375 1 78.88 257 ARG A C 1
ATOM 1987 O O . ARG A 1 257 ? -26.906 -7.586 -20.375 1 78.88 257 ARG A O 1
ATOM 1994 N N . ILE A 1 258 ? -25.422 -6.094 -20.625 1 69.5 258 ILE A N 1
ATOM 1995 C CA . ILE A 1 258 ? -26.422 -5.051 -20.828 1 69.5 258 ILE A CA 1
ATOM 1996 C C . ILE A 1 258 ? -27.141 -5.273 -22.156 1 69.5 258 ILE A C 1
ATOM 1998 O O . ILE A 1 258 ? -28.359 -5.16 -22.234 1 69.5 258 ILE A O 1
ATOM 2002 N N . ALA A 1 259 ? -26.359 -5.621 -23.109 1 68.06 259 ALA A N 1
ATOM 2003 C CA . ALA A 1 259 ? -26.906 -5.742 -24.453 1 68.06 259 ALA A CA 1
ATOM 2004 C C . ALA A 1 259 ? -27.656 -7.062 -24.625 1 68.06 259 ALA A C 1
ATOM 2006 O O . ALA A 1 259 ? -28.703 -7.113 -25.297 1 68.06 259 ALA A O 1
ATOM 2007 N N . PHE A 1 260 ? -27.156 -8.125 -24.031 1 78.5 260 PHE A N 1
ATOM 2008 C CA . PHE A 1 260 ? -27.656 -9.445 -24.391 1 78.5 260 PHE A CA 1
ATOM 2009 C C . PHE A 1 260 ? -28.078 -10.211 -23.141 1 78.5 260 PHE A C 1
ATOM 2011 O O . PHE A 1 260 ? -28.578 -11.336 -23.234 1 78.5 260 PHE A O 1
ATOM 2018 N N . GLY A 1 261 ? -27.844 -9.688 -21.938 1 75.44 261 GLY A N 1
ATOM 2019 C CA . GLY A 1 261 ? -28.188 -10.367 -20.703 1 75.44 261 GLY A CA 1
ATOM 2020 C C . GLY A 1 261 ? -27.219 -11.477 -20.344 1 75.44 261 GLY A C 1
ATOM 2021 O O . GLY A 1 261 ? -27.594 -12.422 -19.625 1 75.44 261 GLY A O 1
ATOM 2022 N N . ALA A 1 262 ? -26.094 -11.352 -20.859 1 79.38 262 ALA A N 1
ATOM 2023 C CA . ALA A 1 262 ? -25.094 -12.383 -20.609 1 79.38 262 ALA A CA 1
ATOM 2024 C C . ALA A 1 262 ? -24.734 -12.43 -19.125 1 79.38 262 ALA A C 1
ATOM 2026 O O . ALA A 1 262 ? -24.75 -11.406 -18.438 1 79.38 262 ALA A O 1
ATOM 2027 N N . ARG A 1 263 ? -24.469 -13.578 -18.547 1 81.38 263 ARG A N 1
ATOM 2028 C CA . ARG A 1 263 ? -23.922 -13.828 -17.219 1 81.38 263 ARG A CA 1
ATOM 2029 C C . ARG A 1 263 ? -24.906 -13.375 -16.141 1 81.38 263 ARG A C 1
ATOM 2031 O O . ARG A 1 263 ? -24.5 -12.953 -15.055 1 81.38 263 ARG A O 1
ATOM 2038 N N . ARG A 1 264 ? -26.188 -13.305 -16.328 1 75.12 264 ARG A N 1
ATOM 2039 C CA . ARG A 1 264 ? -27.203 -12.82 -15.406 1 75.12 264 ARG A CA 1
ATOM 2040 C C . ARG A 1 264 ? -27.188 -13.617 -14.117 1 75.12 264 ARG A C 1
ATOM 2042 O O . ARG A 1 264 ? -27.312 -13.055 -13.023 1 75.12 264 ARG A O 1
ATOM 2049 N N . ASN A 1 265 ? -26.938 -14.945 -14.156 1 74.25 265 ASN A N 1
ATOM 2050 C CA . ASN A 1 265 ? -26.938 -15.789 -12.969 1 74.25 265 ASN A CA 1
ATOM 2051 C C . ASN A 1 265 ? -25.75 -16.75 -12.953 1 74.25 265 ASN A C 1
ATOM 2053 O O . ASN A 1 265 ? -25.859 -17.891 -12.508 1 74.25 265 ASN A O 1
ATOM 2057 N N . LYS A 1 266 ? -24.672 -16.156 -13.469 1 75.94 266 LYS A N 1
ATOM 2058 C CA . LYS A 1 266 ? -23.531 -17.047 -13.648 1 75.94 266 LYS A CA 1
ATOM 2059 C C . LYS A 1 266 ? -22.984 -17.516 -12.305 1 75.94 266 LYS A C 1
ATOM 2061 O O . LYS A 1 266 ? -22.688 -18.688 -12.125 1 75.94 266 LYS A O 1
ATOM 2066 N N . MET A 1 267 ? -22.891 -16.609 -11.375 1 75.06 267 MET A N 1
ATOM 2067 C CA . MET A 1 267 ? -22.281 -16.969 -10.102 1 75.06 267 MET A CA 1
ATOM 2068 C C . MET A 1 267 ? -23.328 -17 -8.992 1 75.06 267 MET A C 1
ATOM 2070 O O . MET A 1 267 ? -23.234 -17.812 -8.07 1 75.06 267 MET A O 1
ATOM 2074 N N . MET A 1 268 ? -24.281 -16.031 -9.047 1 73.19 268 MET A N 1
ATOM 2075 C CA . MET A 1 268 ? -25.312 -15.898 -8.023 1 73.19 268 MET A CA 1
ATOM 2076 C C . MET A 1 268 ? -26.672 -15.602 -8.648 1 73.19 268 MET A C 1
ATOM 2078 O O . MET A 1 268 ? -26.734 -14.977 -9.711 1 73.19 268 MET A O 1
ATOM 2082 N N . SER A 1 269 ? -27.719 -16.172 -8.109 1 70.62 269 SER A N 1
ATOM 2083 C CA . SER A 1 269 ? -29.062 -15.898 -8.594 1 70.62 269 SER A CA 1
ATOM 2084 C C . SER A 1 269 ? -29.5 -14.477 -8.266 1 70.62 269 SER A C 1
ATOM 2086 O O . SER A 1 269 ? -29.281 -14 -7.145 1 70.62 269 SER A O 1
ATOM 2088 N N . ASN A 1 270 ? -29.766 -13.695 -9.273 1 54.78 270 ASN A N 1
ATOM 2089 C CA . ASN A 1 270 ? -30.375 -12.383 -9.047 1 54.78 270 ASN A CA 1
ATOM 2090 C C . ASN A 1 270 ? -31.875 -12.492 -8.836 1 54.78 270 ASN A C 1
ATOM 2092 O O . ASN A 1 270 ? -32.531 -13.312 -9.461 1 54.78 270 ASN A O 1
ATOM 2096 N N . GLY A 1 271 ? -32.531 -12.469 -7.727 1 48.75 271 GLY A N 1
ATOM 2097 C CA . GLY A 1 271 ? -34 -12.516 -7.645 1 48.75 271 GLY A CA 1
ATOM 2098 C C . GLY A 1 271 ? -34.688 -11.797 -8.789 1 48.75 271 GLY A C 1
ATOM 2099 O O . GLY A 1 271 ? -34.031 -11.008 -9.5 1 48.75 271 GLY A O 1
ATOM 2100 N N . LYS A 1 272 ? -35.969 -12.203 -9.18 1 40.56 272 LYS A N 1
ATOM 2101 C CA . LYS A 1 272 ? -36.812 -11.594 -10.188 1 40.56 272 LYS A CA 1
ATOM 2102 C C . LYS A 1 272 ? -36.75 -10.07 -10.125 1 40.56 272 LYS A C 1
ATOM 2104 O O . LYS A 1 272 ? -36.812 -9.492 -9.039 1 40.56 272 LYS A O 1
ATOM 2109 N N . PRO A 1 273 ? -36.281 -9.43 -11.242 1 37.91 273 PRO A N 1
ATOM 2110 C CA . PRO A 1 273 ? -36.344 -7.969 -11.234 1 37.91 273 PRO A CA 1
ATOM 2111 C C . PRO A 1 273 ? -37.656 -7.426 -10.688 1 37.91 273 PRO A C 1
ATOM 2113 O O . PRO A 1 273 ? -38.719 -7.828 -11.148 1 37.91 273 PRO A O 1
ATOM 2116 N N . THR A 1 274 ? -37.938 -7.34 -9.508 1 31.62 274 THR A N 1
ATOM 2117 C CA . THR A 1 274 ? -39.125 -6.48 -9.328 1 31.62 274 THR A CA 1
ATOM 2118 C C . THR A 1 274 ? -39 -5.219 -10.18 1 31.62 274 THR A C 1
ATOM 2120 O O . THR A 1 274 ? -37.875 -4.762 -10.469 1 31.62 274 THR A O 1
ATOM 2123 N N . GLU A 1 275 ? -40.094 -4.805 -10.953 1 31.75 275 GLU A N 1
ATOM 2124 C CA . GLU A 1 275 ? -40.344 -3.711 -11.891 1 31.75 275 GLU A CA 1
ATOM 2125 C C . GLU A 1 275 ? -39.594 -2.445 -11.453 1 31.75 275 GLU A C 1
ATOM 2127 O O . GLU A 1 275 ? -39.656 -1.419 -12.133 1 31.75 275 GLU A O 1
ATOM 2132 N N . ASN A 1 276 ? -39.406 -2.215 -10.125 1 30.94 276 ASN A N 1
ATOM 2133 C CA . ASN A 1 276 ? -39.125 -0.826 -9.781 1 30.94 276 ASN A CA 1
ATOM 2134 C C . ASN A 1 276 ? -37.781 -0.371 -10.344 1 30.94 276 ASN A C 1
ATOM 2136 O O . ASN A 1 276 ? -36.906 -1.195 -10.625 1 30.94 276 ASN A O 1
ATOM 2140 N N . SER A 1 277 ? -37.594 1.051 -10.547 1 32.62 277 SER A N 1
ATOM 2141 C CA . SER A 1 277 ? -36.844 2.152 -11.164 1 32.62 277 SER A CA 1
ATOM 2142 C C . SER A 1 277 ? -35.375 2.125 -10.781 1 32.62 277 SER A C 1
ATOM 2144 O O . SER A 1 277 ? -34.594 2.961 -11.234 1 32.62 277 SER A O 1
ATOM 2146 N N . ASP A 1 278 ? -35.031 1.343 -9.758 1 31.17 278 ASP A N 1
ATOM 2147 C CA . ASP A 1 278 ? -33.75 1.686 -9.133 1 31.17 278 ASP A CA 1
ATOM 2148 C C . ASP A 1 278 ? -32.594 1.105 -9.922 1 31.17 278 ASP A C 1
ATOM 2150 O O . ASP A 1 278 ? -31.469 1.046 -9.422 1 31.17 278 ASP A O 1
ATOM 2154 N N . SER A 1 279 ? -32.844 0.454 -10.945 1 33.38 279 SER A N 1
ATOM 2155 C CA . SER A 1 279 ? -31.844 -0.146 -11.836 1 33.38 279 SER A CA 1
ATOM 2156 C C . SER A 1 279 ? -30.828 0.89 -12.32 1 33.38 279 SER A C 1
ATOM 2158 O O . SER A 1 279 ? -29.719 0.539 -12.727 1 33.38 279 SER A O 1
ATOM 2160 N N . SER A 1 280 ? -31.312 2.135 -12.414 1 32.56 280 SER A N 1
ATOM 2161 C CA . SER A 1 280 ? -30.547 3.203 -13.039 1 32.56 280 SER A CA 1
ATOM 2162 C C . SER A 1 280 ? -29.375 3.621 -12.148 1 32.56 280 SER A C 1
ATOM 2164 O O . SER A 1 280 ? -28.328 4.059 -12.648 1 32.56 280 SER A O 1
ATOM 2166 N N . TYR A 1 281 ? -29.625 3.564 -10.773 1 30.84 281 TYR A N 1
ATOM 2167 C CA . TYR A 1 281 ? -28.641 4.078 -9.828 1 30.84 281 TYR A CA 1
ATOM 2168 C C . TYR A 1 281 ? -27.422 3.166 -9.758 1 30.84 281 TYR A C 1
ATOM 2170 O O . TYR A 1 281 ? -26.297 3.641 -9.672 1 30.84 281 TYR A O 1
ATOM 2178 N N . MET A 1 282 ? -27.734 1.949 -9.75 1 32.5 282 MET A N 1
ATOM 2179 C CA . MET A 1 282 ? -26.656 0.98 -9.523 1 32.5 282 MET A CA 1
ATOM 2180 C C . MET A 1 282 ? -25.719 0.927 -10.727 1 32.5 282 MET A C 1
ATOM 2182 O O . MET A 1 282 ? -24.531 0.626 -10.57 1 32.5 282 MET A O 1
ATOM 2186 N N . SER A 1 283 ? -26.219 1.212 -11.875 1 34.38 283 SER A N 1
ATOM 2187 C CA . SER A 1 283 ? -25.391 1.141 -13.078 1 34.38 283 SER A CA 1
ATOM 2188 C C . SER A 1 283 ? -24.328 2.23 -13.078 1 34.38 283 SER A C 1
ATOM 2190 O O . SER A 1 283 ? -23.219 2.018 -13.57 1 34.38 283 SER A O 1
ATOM 2192 N N . GLY A 1 284 ? -24.641 3.387 -12.461 1 32.78 284 GLY A N 1
ATOM 2193 C CA . GLY A 1 284 ? -23.734 4.516 -12.453 1 32.78 284 GLY A CA 1
ATOM 2194 C C . GLY A 1 284 ? -22.516 4.297 -11.57 1 32.78 284 GLY A C 1
ATOM 2195 O O . GLY A 1 284 ? -21.406 4.652 -11.945 1 32.78 284 GLY A O 1
ATOM 2196 N N . ILE A 1 285 ? -22.719 3.811 -10.375 1 32.53 285 ILE A N 1
ATOM 2197 C CA . ILE A 1 285 ? -21.609 3.598 -9.445 1 32.53 285 ILE A CA 1
ATOM 2198 C C . ILE A 1 285 ? -20.672 2.52 -9.992 1 32.53 285 ILE A C 1
ATOM 2200 O O . ILE A 1 285 ? -19.453 2.67 -9.961 1 32.53 285 ILE A O 1
ATOM 2204 N N . LEU A 1 286 ? -21.266 1.546 -10.523 1 33.97 286 LEU A N 1
ATOM 2205 C CA . LEU A 1 286 ? -20.469 0.409 -10.953 1 33.97 286 LEU A CA 1
ATOM 2206 C C . LEU A 1 286 ? -19.625 0.772 -12.172 1 33.97 286 LEU A C 1
ATOM 2208 O O . LEU A 1 286 ? -18.453 0.402 -12.25 1 33.97 286 LEU A O 1
ATOM 2212 N N . ALA A 1 287 ? -20.188 1.529 -13.156 1 34.81 287 ALA A N 1
ATOM 2213 C CA . ALA A 1 287 ? -19.406 1.906 -14.336 1 34.81 287 ALA A CA 1
ATOM 2214 C C . ALA A 1 287 ? -18.219 2.777 -13.961 1 34.81 287 ALA A C 1
ATOM 2216 O O . ALA A 1 287 ? -17.125 2.598 -14.484 1 34.81 287 ALA A O 1
ATOM 2217 N N . SER A 1 288 ? -18.391 3.637 -13.039 1 35.16 288 SER A N 1
ATOM 2218 C CA . SER A 1 288 ? -17.281 4.477 -12.617 1 35.16 288 SER A CA 1
ATOM 2219 C C . SER A 1 288 ? -16.156 3.645 -12.008 1 35.16 288 SER A C 1
ATOM 2221 O O . SER A 1 288 ? -14.977 3.918 -12.25 1 35.16 288 SER A O 1
ATOM 2223 N N . CYS A 1 289 ? -16.562 2.697 -11.25 1 33.91 289 CYS A N 1
ATOM 2224 C CA . CYS A 1 289 ? -15.555 1.805 -10.695 1 33.91 289 CYS A CA 1
ATOM 2225 C C . CYS A 1 289 ? -14.891 0.983 -11.797 1 33.91 289 CYS A C 1
ATOM 2227 O O . CYS A 1 289 ? -13.68 0.786 -11.781 1 33.91 289 CYS A O 1
ATOM 2229 N N . LEU A 1 290 ? -15.773 0.528 -12.703 1 34.91 290 LEU A N 1
ATOM 2230 C CA . LEU A 1 290 ? -15.227 -0.294 -13.773 1 34.91 290 LEU A CA 1
ATOM 2231 C C . LEU A 1 290 ? -14.352 0.538 -14.703 1 34.91 290 LEU A C 1
ATOM 2233 O O . LEU A 1 290 ? -13.289 0.084 -15.133 1 34.91 290 LEU A O 1
ATOM 2237 N N . LEU A 1 291 ? -14.812 1.719 -15.188 1 34.47 291 LEU A N 1
ATOM 2238 C CA . LEU A 1 291 ? -14.023 2.564 -16.078 1 34.47 291 LEU A CA 1
ATOM 2239 C C . LEU A 1 291 ? -12.68 2.91 -15.445 1 34.47 291 LEU A C 1
ATOM 2241 O O . LEU A 1 291 ? -11.656 2.947 -16.125 1 34.47 291 LEU A O 1
ATOM 2245 N N . ARG A 1 292 ? -12.797 3.246 -14.266 1 36.34 292 ARG A N 1
ATOM 2246 C CA . ARG A 1 292 ? -11.562 3.582 -13.562 1 36.34 292 ARG A CA 1
ATOM 2247 C C . ARG A 1 292 ? -10.641 2.369 -13.453 1 36.34 292 ARG A C 1
ATOM 2249 O O . ARG A 1 292 ? -9.422 2.5 -13.555 1 36.34 292 ARG A O 1
ATOM 2256 N N . ALA A 1 293 ? -11.305 1.307 -13.266 1 32.59 293 ALA A N 1
ATOM 2257 C CA . ALA A 1 293 ? -10.555 0.052 -13.305 1 32.59 293 ALA A CA 1
ATOM 2258 C C . ALA A 1 293 ? -10.008 -0.217 -14.703 1 32.59 293 ALA A C 1
ATOM 2260 O O . ALA A 1 293 ? -9.016 -0.934 -14.859 1 32.59 293 ALA A O 1
ATOM 2261 N N . MET A 1 294 ? -10.75 0.262 -15.625 1 30.55 294 MET A N 1
ATOM 2262 C CA . MET A 1 294 ? -10.438 0.005 -17.031 1 30.55 294 MET A CA 1
ATOM 2263 C C . MET A 1 294 ? -9.336 0.934 -17.516 1 30.55 294 MET A C 1
ATOM 2265 O O . MET A 1 294 ? -8.977 0.909 -18.703 1 30.55 294 MET A O 1
ATOM 2269 N N . GLN A 1 295 ? -9.102 1.949 -16.781 1 30.38 295 GLN A N 1
ATOM 2270 C CA . GLN A 1 295 ? -8.031 2.76 -17.359 1 30.38 295 GLN A CA 1
ATOM 2271 C C . GLN A 1 295 ? -6.801 1.912 -17.656 1 30.38 295 GLN A C 1
ATOM 2273 O O . GLN A 1 295 ? -6.391 1.09 -16.844 1 30.38 295 GLN A O 1
ATOM 2278 N N . PRO A 1 296 ? -6.605 1.684 -18.938 1 29.33 296 PRO A N 1
ATOM 2279 C CA . PRO A 1 296 ? -5.441 0.878 -19.312 1 29.33 296 PRO A CA 1
ATOM 2280 C C . PRO A 1 296 ? -4.254 1.087 -18.375 1 29.33 296 PRO A C 1
ATOM 2282 O O . PRO A 1 296 ? -3.988 2.215 -17.953 1 29.33 296 PRO A O 1
ATOM 2285 N N . THR A 1 297 ? -4.125 0.198 -17.516 1 31.06 297 THR A N 1
ATOM 2286 C CA . THR A 1 297 ? -2.76 0.157 -17.016 1 31.06 297 THR A CA 1
ATOM 2287 C C . THR A 1 297 ? -1.757 0.419 -18.125 1 31.06 297 THR A C 1
ATOM 2289 O O . THR A 1 297 ? -1.641 -0.375 -19.062 1 31.06 297 THR A O 1
ATOM 2292 N N . ARG A 1 298 ? -1.756 1.541 -18.703 1 31.12 298 ARG A N 1
ATOM 2293 C CA . ARG A 1 298 ? -0.693 1.796 -19.672 1 31.12 298 ARG A CA 1
ATOM 2294 C C . ARG A 1 298 ? 0.587 1.064 -19.281 1 31.12 298 ARG A C 1
ATOM 2296 O O . ARG A 1 298 ? 1.029 1.139 -18.141 1 31.12 298 ARG A O 1
ATOM 2303 N N . SER A 1 299 ? 0.686 0.064 -19.922 1 31.77 299 SER A N 1
ATOM 2304 C CA . SER A 1 299 ? 2.014 -0.539 -19.859 1 31.77 299 SER A CA 1
ATOM 2305 C C . SER A 1 299 ? 3.098 0.525 -19.734 1 31.77 299 SER A C 1
ATOM 2307 O O . SER A 1 299 ? 3.312 1.312 -20.656 1 31.77 299 SER A O 1
ATOM 2309 N N . LEU A 1 300 ? 3.045 1.187 -18.719 1 33.56 300 LEU A N 1
ATOM 2310 C CA . LEU A 1 300 ? 4.23 2.029 -18.609 1 33.56 300 LEU A CA 1
ATOM 2311 C C . LEU A 1 300 ? 5.473 1.289 -19.078 1 33.56 300 LEU A C 1
ATOM 2313 O O . LEU A 1 300 ? 5.836 0.251 -18.531 1 33.56 300 LEU A O 1
ATOM 2317 N N . LEU A 1 301 ? 5.566 1.196 -20.359 1 35.53 301 LEU A N 1
ATOM 2318 C CA . LEU A 1 301 ? 6.895 0.772 -20.797 1 35.53 301 LEU A CA 1
ATOM 2319 C C . LEU A 1 301 ? 7.977 1.389 -19.906 1 35.53 301 LEU A C 1
ATOM 2321 O O . LEU A 1 301 ? 8.102 2.613 -19.844 1 35.53 301 LEU A O 1
ATOM 2325 N N . ARG A 1 302 ? 8.328 0.587 -19.047 1 39.62 302 ARG A N 1
ATOM 2326 C CA . ARG A 1 302 ? 9.492 1.037 -18.281 1 39.62 302 ARG A CA 1
ATOM 2327 C C . ARG A 1 302 ? 10.641 1.4 -19.219 1 39.62 302 ARG A C 1
ATOM 2329 O O . ARG A 1 302 ? 11.195 0.533 -19.891 1 39.62 302 ARG A O 1
ATOM 2336 N N . TRP A 1 303 ? 10.797 2.572 -19.438 1 43.12 303 TRP A N 1
ATOM 2337 C CA . TRP A 1 303 ? 11.898 3.037 -20.266 1 43.12 303 TRP A CA 1
ATOM 2338 C C . TRP A 1 303 ? 13.242 2.775 -19.578 1 43.12 303 TRP A C 1
ATOM 2340 O O . TRP A 1 303 ? 13.594 3.449 -18.609 1 43.12 303 TRP A O 1
ATOM 2350 N N . THR A 1 304 ? 13.695 1.688 -19.953 1 47.22 304 THR A N 1
ATOM 2351 C CA . THR A 1 304 ? 15.055 1.37 -19.547 1 47.22 304 THR A CA 1
ATOM 2352 C C . THR A 1 304 ? 16.062 2.221 -20.312 1 47.22 304 THR A C 1
ATOM 2354 O O . THR A 1 304 ? 15.719 2.832 -21.328 1 47.22 304 THR A O 1
ATOM 2357 N N . ASP A 1 305 ? 17.219 2.229 -19.734 1 46.25 305 ASP A N 1
ATOM 2358 C CA . ASP A 1 305 ? 18.281 2.938 -20.438 1 46.25 305 ASP A CA 1
ATOM 2359 C C . ASP A 1 305 ? 18.469 2.393 -21.844 1 46.25 305 ASP A C 1
ATOM 2361 O O . ASP A 1 305 ? 18.656 3.16 -22.797 1 46.25 305 ASP A O 1
ATOM 2365 N N . ASP A 1 306 ? 18.281 1.208 -21.906 1 54.38 306 ASP A N 1
ATOM 2366 C CA . ASP A 1 306 ? 18.469 0.586 -23.219 1 54.38 306 ASP A CA 1
ATOM 2367 C C . ASP A 1 306 ? 17.328 0.956 -24.156 1 54.38 306 ASP A C 1
ATOM 2369 O O . ASP A 1 306 ? 17.562 1.253 -25.328 1 54.38 306 ASP A O 1
ATOM 2373 N N . LEU A 1 307 ? 16.266 1.038 -23.578 1 64.38 307 LEU A N 1
ATOM 2374 C CA . LEU A 1 307 ? 15.117 1.361 -24.406 1 64.38 307 LEU A CA 1
ATOM 2375 C C . LEU A 1 307 ? 15.141 2.824 -24.844 1 64.38 307 LEU A C 1
ATOM 2377 O O . LEU A 1 307 ? 14.797 3.148 -25.969 1 64.38 307 LEU A O 1
ATOM 2381 N N . HIS A 1 308 ? 15.586 3.488 -23.922 1 63 308 HIS A N 1
ATOM 2382 C CA . HIS A 1 308 ? 15.75 4.898 -24.25 1 63 308 HIS A CA 1
ATOM 2383 C C . HIS A 1 308 ? 16.828 5.086 -25.328 1 63 308 HIS A C 1
ATOM 2385 O O . HIS A 1 308 ? 16.656 5.891 -26.234 1 63 308 HIS A O 1
ATOM 2391 N N . LYS A 1 309 ? 17.828 4.352 -25.125 1 64.56 309 LYS A N 1
ATOM 2392 C CA . LYS A 1 309 ? 18.859 4.398 -26.156 1 64.56 309 LYS A CA 1
ATOM 2393 C C . LYS A 1 309 ? 18.297 4.004 -27.516 1 64.56 309 LYS A C 1
ATOM 2395 O O . LYS A 1 309 ? 18.609 4.637 -28.531 1 64.56 309 LYS A O 1
ATOM 2400 N N . ILE A 1 310 ? 17.531 3.09 -27.453 1 69.38 310 ILE A N 1
ATOM 2401 C CA . ILE A 1 310 ? 16.906 2.637 -28.703 1 69.38 310 ILE A CA 1
ATOM 2402 C C . ILE A 1 310 ? 15.984 3.723 -29.234 1 69.38 310 ILE A C 1
ATOM 2404 O O . ILE A 1 310 ? 15.969 3.986 -30.438 1 69.38 310 ILE A O 1
ATOM 2408 N N . PHE A 1 311 ? 15.391 4.418 -28.391 1 73.31 311 PHE A N 1
ATOM 2409 C CA . PHE A 1 311 ? 14.5 5.516 -28.734 1 73.31 311 PHE A CA 1
ATOM 2410 C C . PHE A 1 311 ? 15.273 6.668 -29.359 1 73.31 311 PHE A C 1
ATOM 2412 O O . PHE A 1 311 ? 14.898 7.188 -30.406 1 73.31 311 PHE A O 1
ATOM 2419 N N . VAL A 1 312 ? 16.266 6.98 -28.594 1 69.25 312 VAL A N 1
ATOM 2420 C CA . VAL A 1 312 ? 17.094 8.086 -29.078 1 69.25 312 VAL A CA 1
ATOM 2421 C C . VAL A 1 312 ? 17.656 7.742 -30.453 1 69.25 312 VAL A C 1
ATOM 2423 O O . VAL A 1 312 ? 17.656 8.578 -31.359 1 69.25 312 VAL A O 1
ATOM 2426 N N . GLU A 1 313 ? 18.062 6.535 -30.562 1 71.5 313 GLU A N 1
ATOM 2427 C CA . GLU A 1 313 ? 18.578 6.074 -31.859 1 71.5 313 GLU A CA 1
ATOM 2428 C C . GLU A 1 313 ? 17.484 6.113 -32.938 1 71.5 313 GLU A C 1
ATOM 2430 O O . GLU A 1 313 ? 17.734 6.531 -34.062 1 71.5 313 GLU A O 1
ATOM 2435 N N . ALA A 1 314 ? 16.406 5.773 -32.562 1 76.31 314 ALA A N 1
ATOM 2436 C CA . ALA A 1 314 ? 15.281 5.75 -33.5 1 76.31 314 ALA A CA 1
ATOM 2437 C C . ALA A 1 314 ? 14.875 7.168 -33.875 1 76.31 314 ALA A C 1
ATOM 2439 O O . ALA A 1 314 ? 14.578 7.426 -35.062 1 76.31 314 ALA A O 1
ATOM 2440 N N . VAL A 1 315 ? 14.938 8.008 -32.938 1 74.31 315 VAL A N 1
ATOM 2441 C CA . VAL A 1 315 ? 14.594 9.406 -33.188 1 74.31 315 VAL A CA 1
ATOM 2442 C C . VAL A 1 315 ? 15.633 10.039 -34.125 1 74.31 315 VAL A C 1
ATOM 2444 O O . VAL A 1 315 ? 15.273 10.75 -35.062 1 74.31 315 VAL A O 1
ATOM 2447 N N . GLU A 1 316 ? 16.812 9.781 -33.719 1 72.62 316 GLU A N 1
ATOM 2448 C CA . GLU A 1 316 ? 17.891 10.312 -34.531 1 72.62 316 GLU A CA 1
ATOM 2449 C C . GLU A 1 316 ? 17.812 9.781 -35.969 1 72.62 316 GLU A C 1
ATOM 2451 O O . GLU A 1 316 ? 18.062 10.516 -36.938 1 72.62 316 GLU A O 1
ATOM 2456 N N . TYR A 1 317 ? 17.469 8.562 -36.094 1 77.06 317 TYR A N 1
ATOM 2457 C CA . TYR A 1 317 ? 17.328 7.945 -37.406 1 77.06 317 TYR A CA 1
ATOM 2458 C C . TYR A 1 317 ? 16.219 8.625 -38.219 1 77.06 317 TYR A C 1
ATOM 2460 O O . TYR A 1 317 ? 16.297 8.711 -39.438 1 77.06 317 TYR A O 1
ATOM 2468 N N . GLN A 1 318 ? 15.281 9.203 -37.5 1 74.62 318 GLN A N 1
ATOM 2469 C CA . GLN A 1 318 ? 14.133 9.812 -38.156 1 74.62 318 GLN A CA 1
ATOM 2470 C C . GLN A 1 318 ? 14.305 11.328 -38.281 1 74.62 318 GLN A C 1
ATOM 2472 O O . GLN A 1 318 ? 13.336 12.047 -38.531 1 74.62 318 GLN A O 1
ATOM 2477 N N . GLY A 1 319 ? 15.516 11.742 -38.094 1 66.94 319 GLY A N 1
ATOM 2478 C CA . GLY A 1 319 ? 15.805 13.133 -38.375 1 66.94 319 GLY A CA 1
ATOM 2479 C C . GLY A 1 319 ? 15.922 14.008 -37.156 1 66.94 319 GLY A C 1
ATOM 2480 O O . GLY A 1 319 ? 16.016 15.234 -37.25 1 66.94 319 GLY A O 1
ATOM 2481 N N . GLY A 1 320 ? 15.82 13.359 -36 1 65.75 320 GLY A N 1
ATOM 2482 C CA . GLY A 1 320 ? 16 14.102 -34.75 1 65.75 320 GLY A CA 1
ATOM 2483 C C . GLY A 1 320 ? 14.703 14.406 -34.031 1 65.75 320 GLY A C 1
ATOM 2484 O O . GLY A 1 320 ? 13.625 14.086 -34.531 1 65.75 320 GLY A O 1
ATOM 2485 N N . PRO A 1 321 ? 14.727 14.969 -32.812 1 60.25 321 PRO A N 1
ATOM 2486 C CA . PRO A 1 321 ? 13.555 15.133 -31.953 1 60.25 321 PRO A CA 1
ATOM 2487 C C . PRO A 1 321 ? 12.516 16.078 -32.562 1 60.25 321 PRO A C 1
ATOM 2489 O O . PRO A 1 321 ? 11.328 15.984 -32.219 1 60.25 321 PRO A O 1
ATOM 2492 N N . TYR A 1 322 ? 12.938 16.906 -33.406 1 59.75 322 TYR A N 1
ATOM 2493 C CA . TYR A 1 322 ? 12.031 17.922 -33.938 1 59.75 322 TYR A CA 1
ATOM 2494 C C . TYR A 1 322 ? 11.352 17.422 -35.188 1 59.75 322 TYR A C 1
ATOM 2496 O O . TYR A 1 322 ? 10.336 17.984 -35.625 1 59.75 322 TYR A O 1
ATOM 2504 N N . GLU A 1 323 ? 11.805 16.438 -35.75 1 65 323 GLU A N 1
ATOM 2505 C CA . GLU A 1 323 ? 11.297 15.977 -37.062 1 65 323 GLU A CA 1
ATOM 2506 C C . GLU A 1 323 ? 10.703 14.578 -36.938 1 65 323 GLU A C 1
ATOM 2508 O O . GLU A 1 323 ? 9.852 14.188 -37.75 1 65 323 GLU A O 1
ATOM 2513 N N . ALA A 1 324 ? 11.07 13.953 -35.906 1 69.56 324 ALA A N 1
ATOM 2514 C CA . ALA A 1 324 ? 10.695 12.539 -35.812 1 69.56 324 ALA A CA 1
ATOM 2515 C C . ALA A 1 324 ? 9.219 12.391 -35.469 1 69.56 324 ALA A C 1
ATOM 2517 O O . ALA A 1 324 ? 8.734 12.984 -34.5 1 69.56 324 ALA A O 1
ATOM 2518 N N . LYS A 1 325 ? 8.508 11.672 -36.25 1 74.56 325 LYS A N 1
ATOM 2519 C CA . LYS A 1 325 ? 7.109 11.328 -36 1 74.56 325 LYS A CA 1
ATOM 2520 C C . LYS A 1 325 ? 6.98 10.133 -35.062 1 74.56 325 LYS A C 1
ATOM 2522 O O . LYS A 1 325 ? 7.688 9.141 -35.219 1 74.56 325 LYS A O 1
ATOM 2527 N N . PRO A 1 326 ? 6.137 10.273 -34.094 1 75.12 326 PRO A N 1
ATOM 2528 C CA . PRO A 1 326 ? 5.992 9.195 -33.094 1 75.12 326 PRO A CA 1
ATOM 2529 C C . PRO A 1 326 ? 5.695 7.84 -33.75 1 75.12 326 PRO A C 1
ATOM 2531 O O . PRO A 1 326 ? 6.219 6.816 -33.281 1 75.12 326 PRO A O 1
ATOM 2534 N N . THR A 1 327 ? 5.062 7.844 -34.688 1 78 327 THR A N 1
ATOM 2535 C CA . THR A 1 327 ? 4.738 6.598 -35.375 1 78 327 THR A CA 1
ATOM 2536 C C . THR A 1 327 ? 5.984 6 -36.031 1 78 327 THR A C 1
ATOM 2538 O O . THR A 1 327 ? 6.184 4.785 -36 1 78 327 THR A O 1
ATOM 2541 N N . ALA A 1 328 ? 6.742 6.836 -36.688 1 79.25 328 ALA A N 1
ATOM 2542 C CA . ALA A 1 328 ? 7.973 6.391 -37.344 1 79.25 328 ALA A CA 1
ATOM 2543 C C . ALA A 1 328 ? 8.992 5.918 -36.312 1 79.25 328 ALA A C 1
ATOM 2545 O O . ALA A 1 328 ? 9.688 4.922 -36.531 1 79.25 328 ALA A O 1
ATOM 2546 N N . VAL A 1 329 ? 9.016 6.555 -35.219 1 79.25 329 VAL A N 1
ATOM 2547 C CA . VAL A 1 329 ? 9.898 6.184 -34.125 1 79.25 329 VAL A CA 1
ATOM 2548 C C . VAL A 1 329 ? 9.469 4.836 -33.531 1 79.25 329 VAL A C 1
ATOM 2550 O O . VAL A 1 329 ? 10.305 3.965 -33.281 1 79.25 329 VAL A O 1
ATOM 2553 N N . LYS A 1 330 ? 8.328 4.711 -33.406 1 78.25 330 LYS A N 1
ATOM 2554 C CA . LYS A 1 330 ? 7.785 3.443 -32.938 1 78.25 330 LYS A CA 1
ATOM 2555 C C . LYS A 1 330 ? 8.156 2.297 -33.875 1 78.25 330 LYS A C 1
ATOM 2557 O O . LYS A 1 330 ? 8.625 1.249 -33.406 1 78.25 330 LYS A O 1
ATOM 2562 N N . GLN A 1 331 ? 7.898 2.496 -35.062 1 77.94 331 GLN A N 1
ATOM 2563 C CA . GLN A 1 331 ? 8.211 1.49 -36.094 1 77.94 331 GLN A CA 1
ATOM 2564 C C . GLN A 1 331 ? 9.695 1.143 -36.062 1 77.94 331 GLN A C 1
ATOM 2566 O O . GLN A 1 331 ? 10.07 -0.029 -36.188 1 77.94 331 GLN A O 1
ATOM 2571 N N . ARG A 1 332 ? 10.5 2.148 -36 1 78.06 332 ARG A N 1
ATOM 2572 C CA . ARG A 1 332 ? 11.945 1.928 -35.938 1 78.06 332 ARG A CA 1
ATOM 2573 C C . ARG A 1 332 ? 12.344 1.182 -34.688 1 78.06 332 ARG A C 1
ATOM 2575 O O . ARG A 1 332 ? 13.18 0.28 -34.719 1 78.06 332 ARG A O 1
ATOM 2582 N N . MET A 1 333 ? 11.766 1.49 -33.625 1 77.88 333 MET A N 1
ATOM 2583 C CA . MET A 1 333 ? 12.055 0.8 -32.375 1 77.88 333 MET A CA 1
ATOM 2584 C C . MET A 1 333 ? 11.57 -0.645 -32.438 1 77.88 333 MET A C 1
ATOM 2586 O O . MET A 1 333 ? 12.242 -1.549 -31.938 1 77.88 333 MET A O 1
ATOM 2590 N N . GLU A 1 334 ? 10.555 -0.806 -32.938 1 75.75 334 GLU A N 1
ATOM 2591 C CA . GLU A 1 334 ? 10.047 -2.158 -33.156 1 75.75 334 GLU A CA 1
ATOM 2592 C C . GLU A 1 334 ? 10.953 -2.957 -34.094 1 75.75 334 GLU A C 1
ATOM 2594 O O . GLU A 1 334 ? 11.211 -4.137 -33.844 1 75.75 334 GLU A O 1
ATOM 2599 N N . ALA A 1 335 ? 11.422 -2.307 -35.031 1 73.12 335 ALA A N 1
ATOM 2600 C CA . ALA A 1 335 ? 12.383 -2.924 -35.969 1 73.12 335 ALA A CA 1
ATOM 2601 C C . ALA A 1 335 ? 13.695 -3.242 -35.219 1 73.12 335 ALA A C 1
ATOM 2603 O O . ALA A 1 335 ? 14.406 -4.168 -35.625 1 73.12 335 ALA A O 1
ATOM 2604 N N . MET A 1 336 ? 13.961 -2.527 -34.25 1 71.56 336 MET A N 1
ATOM 2605 C CA . MET A 1 336 ? 15.164 -2.729 -33.438 1 71.56 336 MET A CA 1
ATOM 2606 C C . MET A 1 336 ? 14.914 -3.752 -32.312 1 71.56 336 MET A C 1
ATOM 2608 O O . MET A 1 336 ? 15.766 -3.963 -31.469 1 71.56 336 MET A O 1
ATOM 2612 N N . GLY A 1 337 ? 13.656 -4.188 -32.312 1 64.75 337 GLY A N 1
ATOM 2613 C CA . GLY A 1 337 ? 13.383 -5.312 -31.438 1 64.75 337 GLY A CA 1
ATOM 2614 C C . GLY A 1 337 ? 12.523 -4.941 -30.25 1 64.75 337 GLY A C 1
ATOM 2615 O O . GLY A 1 337 ? 12.32 -5.754 -29.344 1 64.75 337 GLY A O 1
ATOM 2616 N N . VAL A 1 338 ? 12.266 -3.756 -30.188 1 69.44 338 VAL A N 1
ATOM 2617 C CA . VAL A 1 338 ? 11.438 -3.342 -29.047 1 69.44 338 VAL A CA 1
ATOM 2618 C C . VAL A 1 338 ? 9.984 -3.748 -29.297 1 69.44 338 VAL A C 1
ATOM 2620 O O . VAL A 1 338 ? 9.406 -3.406 -30.344 1 69.44 338 VAL A O 1
ATOM 2623 N N . THR A 1 339 ? 9.523 -4.492 -28.344 1 65.69 339 THR A N 1
ATOM 2624 C CA . THR A 1 339 ? 8.148 -4.961 -28.484 1 65.69 339 THR A CA 1
ATOM 2625 C C . THR A 1 339 ? 7.238 -4.301 -27.453 1 65.69 339 THR A C 1
ATOM 2627 O O . THR A 1 339 ? 7.719 -3.758 -26.453 1 65.69 339 THR A O 1
ATOM 2630 N N . GLY A 1 340 ? 6.035 -4.164 -27.812 1 60.69 340 GLY A N 1
ATOM 2631 C CA . GLY A 1 340 ? 5.043 -3.695 -26.859 1 60.69 340 GLY A CA 1
ATOM 2632 C C . GLY A 1 340 ? 4.902 -2.184 -26.828 1 60.69 340 GLY A C 1
ATOM 2633 O O . GLY A 1 340 ? 4.336 -1.62 -25.891 1 60.69 340 GLY A O 1
ATOM 2634 N N . LEU A 1 341 ? 5.52 -1.61 -27.797 1 63.91 341 LEU A N 1
ATOM 2635 C CA . LEU A 1 341 ? 5.465 -0.154 -27.875 1 63.91 341 LEU A CA 1
ATOM 2636 C C . LEU A 1 341 ? 4.109 0.312 -28.391 1 63.91 341 LEU A C 1
ATOM 2638 O O . LEU A 1 341 ? 3.574 -0.261 -29.344 1 63.91 341 LEU A O 1
ATOM 2642 N N . THR A 1 342 ? 3.633 1.196 -27.734 1 64.44 342 THR A N 1
ATOM 2643 C CA . THR A 1 342 ? 2.479 1.902 -28.266 1 64.44 342 THR A CA 1
ATOM 2644 C C . THR A 1 342 ? 2.865 3.309 -28.719 1 64.44 342 THR A C 1
ATOM 2646 O O . THR A 1 342 ? 3.912 3.824 -28.328 1 64.44 342 THR A O 1
ATOM 2649 N N . ILE A 1 343 ? 1.967 3.84 -29.531 1 66.06 343 ILE A N 1
ATOM 2650 C CA . ILE A 1 343 ? 2.229 5.199 -29.984 1 66.06 343 ILE A CA 1
ATOM 2651 C C . ILE A 1 343 ? 2.219 6.156 -28.797 1 66.06 343 ILE A C 1
ATOM 2653 O O . ILE A 1 343 ? 2.975 7.133 -28.766 1 66.06 343 ILE A O 1
ATOM 2657 N N . TRP A 1 344 ? 1.582 5.801 -27.953 1 60.53 344 TRP A N 1
ATOM 2658 C CA . TRP A 1 344 ? 1.488 6.645 -26.766 1 60.53 344 TRP A CA 1
ATOM 2659 C C . TRP A 1 344 ? 2.781 6.594 -25.953 1 60.53 344 TRP A C 1
ATOM 2661 O O . TRP A 1 344 ? 3.236 7.613 -25.438 1 60.53 344 TRP A O 1
ATOM 2671 N N . ASN A 1 345 ? 3.41 5.504 -25.891 1 62.38 345 ASN A N 1
ATOM 2672 C CA . ASN A 1 345 ? 4.715 5.383 -25.25 1 62.38 345 ASN A CA 1
ATOM 2673 C C . ASN A 1 345 ? 5.73 6.34 -25.859 1 62.38 345 ASN A C 1
ATOM 2675 O O . ASN A 1 345 ? 6.512 6.969 -25.141 1 62.38 345 ASN A O 1
ATOM 2679 N N . ILE A 1 346 ? 5.562 6.379 -27.172 1 65.5 346 ILE A N 1
ATOM 2680 C CA . ILE A 1 346 ? 6.527 7.176 -27.938 1 65.5 346 ILE A CA 1
ATOM 2681 C C . ILE A 1 346 ? 6.199 8.656 -27.781 1 65.5 346 ILE A C 1
ATOM 2683 O O . ILE A 1 346 ? 7.078 9.469 -27.484 1 65.5 346 ILE A O 1
ATOM 2687 N N . LYS A 1 347 ? 5.008 8.969 -27.922 1 60.31 347 LYS A N 1
ATOM 2688 C CA . LYS A 1 347 ? 4.582 10.367 -27.844 1 60.31 347 LYS A CA 1
ATOM 2689 C C . LYS A 1 347 ? 4.828 10.938 -26.453 1 60.31 347 LYS A C 1
ATOM 2691 O O . LYS A 1 347 ? 5.293 12.07 -26.312 1 60.31 347 LYS A O 1
ATOM 2696 N N . SER A 1 348 ? 4.559 10.125 -25.641 1 56.78 348 SER A N 1
ATOM 2697 C CA . SER A 1 348 ? 4.785 10.562 -24.266 1 56.78 348 SER A CA 1
ATOM 2698 C C . SER A 1 348 ? 6.27 10.773 -23.984 1 56.78 348 SER A C 1
ATOM 2700 O O . SER A 1 348 ? 6.645 11.656 -23.219 1 56.78 348 SER A O 1
ATOM 2702 N N . HIS A 1 349 ? 7.023 10 -24.719 1 61.41 349 HIS A N 1
ATOM 2703 C CA . HIS A 1 349 ? 8.469 10.117 -24.562 1 61.41 349 HIS A CA 1
ATOM 2704 C C . HIS A 1 349 ? 9.023 11.266 -25.391 1 61.41 349 HIS A C 1
ATOM 2706 O O . HIS A 1 349 ? 10.031 11.875 -25.031 1 61.41 349 HIS A O 1
ATOM 2712 N N . PHE A 1 350 ? 8.32 11.594 -26.578 1 55.81 350 PHE A N 1
ATOM 2713 C CA . PHE A 1 350 ? 8.664 12.758 -27.391 1 55.81 350 PHE A CA 1
ATOM 2714 C C . PHE A 1 350 ? 8.438 14.047 -26.609 1 55.81 350 PHE A C 1
ATOM 2716 O O . PHE A 1 350 ? 9.141 15.039 -26.828 1 55.81 350 PHE A O 1
ATOM 2723 N N . GLN A 1 351 ? 7.344 14.086 -26.156 1 44.56 351 GLN A N 1
ATOM 2724 C CA . GLN A 1 351 ? 6.973 15.32 -25.469 1 44.56 351 GLN A CA 1
ATOM 2725 C C . GLN A 1 351 ? 7.941 15.641 -24.344 1 44.56 351 GLN A C 1
ATOM 2727 O O . GLN A 1 351 ? 7.871 16.703 -23.734 1 44.56 351 GLN A O 1
ATOM 2732 N N . VAL A 1 352 ? 8.742 14.734 -24.266 1 39.66 352 VAL A N 1
ATOM 2733 C CA . VAL A 1 352 ? 9.891 15.055 -23.422 1 39.66 352 VAL A CA 1
ATOM 2734 C C . VAL A 1 352 ? 10.898 15.883 -24.203 1 39.66 352 VAL A C 1
ATOM 2736 O O . VAL A 1 352 ? 11.289 15.508 -25.312 1 39.66 352 VAL A O 1
ATOM 2739 N N . PRO A 1 353 ? 10.984 17.141 -24.094 1 33.97 353 PRO A N 1
ATOM 2740 C CA . PRO A 1 353 ? 11.852 17.969 -24.938 1 33.97 353 PRO A CA 1
ATOM 2741 C C . PRO A 1 353 ? 13.164 17.281 -25.297 1 33.97 353 PRO A C 1
ATOM 2743 O O . PRO A 1 353 ? 13.703 16.516 -24.484 1 33.97 353 PRO A O 1
ATOM 2746 N N . PRO A 1 354 ? 13.5 17.406 -26.625 1 34.75 354 PRO A N 1
ATOM 2747 C CA . PRO A 1 354 ? 14.688 16.781 -27.219 1 34.75 354 PRO A CA 1
ATOM 2748 C C . PRO A 1 354 ? 15.93 16.906 -26.344 1 34.75 354 PRO A C 1
ATOM 2750 O O . PRO A 1 354 ? 16.75 16 -26.297 1 34.75 354 PRO A O 1
ATOM 2753 N N . ALA A 1 355 ? 16.172 18.062 -25.906 1 32.47 355 ALA A N 1
ATOM 2754 C CA . ALA A 1 355 ? 17.344 18.312 -25.062 1 32.47 355 ALA A CA 1
ATOM 2755 C C . ALA A 1 355 ? 17.344 17.391 -23.844 1 32.47 355 ALA A C 1
ATOM 2757 O O . ALA A 1 355 ? 18.406 16.984 -23.375 1 32.47 355 ALA A O 1
ATOM 2758 N N . LEU A 1 356 ? 16.25 17 -23.359 1 32.12 356 LEU A N 1
ATOM 2759 C CA . LEU A 1 356 ? 16.125 16.094 -22.219 1 32.12 356 LEU A CA 1
ATOM 2760 C C . LEU A 1 356 ? 16.266 14.641 -22.641 1 32.12 356 LEU A C 1
ATOM 2762 O O . LEU A 1 356 ? 16.766 13.812 -21.891 1 32.12 356 LEU A O 1
ATOM 2766 N N . LEU A 1 357 ? 15.938 14.336 -23.797 1 32.16 357 LEU A N 1
ATOM 2767 C CA . LEU A 1 357 ? 16.109 13.023 -24.422 1 32.16 357 LEU A CA 1
ATOM 2768 C C . LEU A 1 357 ? 17.578 12.688 -24.594 1 32.16 357 LEU A C 1
ATOM 2770 O O . LEU A 1 357 ? 17.969 11.523 -24.469 1 32.16 357 LEU A O 1
ATOM 2774 N N . GLN A 1 358 ? 18.344 13.562 -25.109 1 29.08 358 GLN A N 1
ATOM 2775 C CA . GLN A 1 358 ? 19.766 13.383 -25.312 1 29.08 358 GLN A CA 1
ATOM 2776 C C . GLN A 1 358 ? 20.484 13.086 -24 1 29.08 358 GLN A C 1
ATOM 2778 O O . GLN A 1 358 ? 21.516 12.406 -24 1 29.08 358 GLN A O 1
ATOM 2783 N N . LEU A 1 359 ? 20.062 13.477 -23 1 28.69 359 LEU A N 1
ATOM 2784 C CA . LEU A 1 359 ? 20.656 13.234 -21.688 1 28.69 359 LEU A CA 1
ATOM 2785 C C . LEU A 1 359 ? 20.422 11.789 -21.25 1 28.69 359 LEU A C 1
ATOM 2787 O O . LEU A 1 359 ? 21.125 11.289 -20.359 1 28.69 359 LEU A O 1
ATOM 2791 N N . PHE A 1 360 ? 19.438 11.125 -21.828 1 28.92 360 PHE A N 1
ATOM 2792 C CA . PHE A 1 360 ? 19.203 9.703 -21.578 1 28.92 360 PHE A CA 1
ATOM 2793 C C . PHE A 1 360 ? 20.141 8.852 -22.422 1 28.92 360 PHE A C 1
ATOM 2795 O O . PHE A 1 360 ? 20.281 7.648 -22.172 1 28.92 360 PHE A O 1
ATOM 2802 N N . ILE A 1 361 ? 20.594 9.352 -23.5 1 27.14 361 ILE A N 1
ATOM 2803 C CA . ILE A 1 361 ? 21.391 8.586 -24.453 1 27.14 361 ILE A CA 1
ATOM 2804 C C . ILE A 1 361 ? 22.844 8.555 -24.016 1 27.14 361 ILE A C 1
ATOM 2806 O O . ILE A 1 361 ? 23.531 7.539 -24.188 1 27.14 361 ILE A O 1
ATOM 2810 N N . SER A 1 362 ? 23.453 9.602 -23.641 1 26.34 362 SER A N 1
ATOM 2811 C CA . SER A 1 362 ? 24.891 9.492 -23.469 1 26.34 362 SER A CA 1
ATOM 2812 C C . SER A 1 362 ? 25.25 8.891 -22.125 1 26.34 362 SER A C 1
ATOM 2814 O O . SER A 1 362 ? 24.656 9.242 -21.094 1 26.34 362 SER A O 1
ATOM 2816 N N . MET B 1 1 ? -16.703 25.797 7.32 1 80.19 1 MET B N 1
ATOM 2817 C CA . MET B 1 1 ? -15.984 25.812 8.586 1 80.19 1 MET B CA 1
ATOM 2818 C C . MET B 1 1 ? -15.062 27.016 8.68 1 80.19 1 MET B C 1
ATOM 2820 O O . MET B 1 1 ? -14.359 27.344 7.723 1 80.19 1 MET B O 1
ATOM 2824 N N . ALA B 1 2 ? -15.086 27.703 9.695 1 86.19 2 ALA B N 1
ATOM 2825 C CA . ALA B 1 2 ? -14.281 28.922 9.844 1 86.19 2 ALA B CA 1
ATOM 2826 C C . ALA B 1 2 ? -13.18 28.719 10.875 1 86.19 2 ALA B C 1
ATOM 2828 O O . ALA B 1 2 ? -13.359 28 11.859 1 86.19 2 ALA B O 1
ATOM 2829 N N . PRO B 1 3 ? -11.984 29.25 10.727 1 90.62 3 PRO B N 1
ATOM 2830 C CA . PRO B 1 3 ? -10.914 29.203 11.719 1 90.62 3 PRO B CA 1
ATOM 2831 C C . PRO B 1 3 ? -11.242 29.969 12.992 1 90.62 3 PRO B C 1
ATOM 2833 O O . PRO B 1 3 ? -12.172 30.781 12.992 1 90.62 3 PRO B O 1
ATOM 2836 N N . PRO B 1 4 ? -10.578 29.766 14.055 1 93.31 4 PRO B N 1
ATOM 2837 C CA . PRO B 1 4 ? -9.453 28.828 14.195 1 93.31 4 PRO B CA 1
ATOM 2838 C C . PRO B 1 4 ? -9.883 27.375 14.102 1 93.31 4 PRO B C 1
ATOM 2840 O O . PRO B 1 4 ? -10.992 27.016 14.508 1 93.31 4 PRO B O 1
ATOM 2843 N N . TYR B 1 5 ? -9.016 26.641 13.57 1 95.38 5 TYR B N 1
ATOM 2844 C CA . TYR B 1 5 ? -9.281 25.203 13.445 1 95.38 5 TYR B CA 1
ATOM 2845 C C . TYR B 1 5 ? -8.688 24.438 14.617 1 95.38 5 TYR B C 1
ATOM 2847 O O . TYR B 1 5 ? -7.648 24.812 15.156 1 95.38 5 TYR B O 1
ATOM 2855 N N . ASN B 1 6 ? -9.375 23.375 15 1 96.06 6 ASN B N 1
ATOM 2856 C CA . ASN B 1 6 ? -8.805 22.359 15.891 1 96.06 6 ASN B CA 1
ATOM 2857 C C . ASN B 1 6 ? -8.094 21.266 15.109 1 96.06 6 ASN B C 1
ATOM 2859 O O . ASN B 1 6 ? -8.727 20.516 14.375 1 96.06 6 ASN B O 1
ATOM 2863 N N . VAL B 1 7 ? -6.734 21.172 15.305 1 97.5 7 VAL B N 1
ATOM 2864 C CA . VAL B 1 7 ? -5.887 20.297 14.492 1 97.5 7 VAL B CA 1
ATOM 2865 C C . VAL B 1 7 ? -5.238 19.234 15.375 1 97.5 7 VAL B C 1
ATOM 2867 O O . VAL B 1 7 ? -4.719 19.547 16.453 1 97.5 7 VAL B O 1
ATOM 2870 N N . LEU B 1 8 ? -5.383 18.031 14.992 1 98.19 8 LEU B N 1
ATOM 2871 C CA . LEU B 1 8 ? -4.676 16.922 15.625 1 98.19 8 LEU B CA 1
ATOM 2872 C C . LEU B 1 8 ? -3.656 16.312 14.672 1 98.19 8 LEU B C 1
ATOM 2874 O O . LEU B 1 8 ? -3.992 15.961 13.539 1 98.19 8 LEU B O 1
ATOM 2878 N N . ILE B 1 9 ? -2.383 16.219 15.078 1 97.88 9 ILE B N 1
ATOM 2879 C CA . ILE B 1 9 ? -1.313 15.68 14.25 1 97.88 9 ILE B CA 1
ATOM 2880 C C . ILE B 1 9 ? -0.625 14.531 14.992 1 97.88 9 ILE B C 1
ATOM 2882 O O . ILE B 1 9 ? -0.065 14.727 16.078 1 97.88 9 ILE B O 1
ATOM 2886 N N . THR B 1 10 ? -0.658 13.32 14.406 1 97.31 10 THR B N 1
ATOM 2887 C CA . THR B 1 10 ? 0.047 12.203 15.023 1 97.31 10 THR B CA 1
ATOM 2888 C C . THR B 1 10 ? 1.531 12.234 14.664 1 97.31 10 THR B C 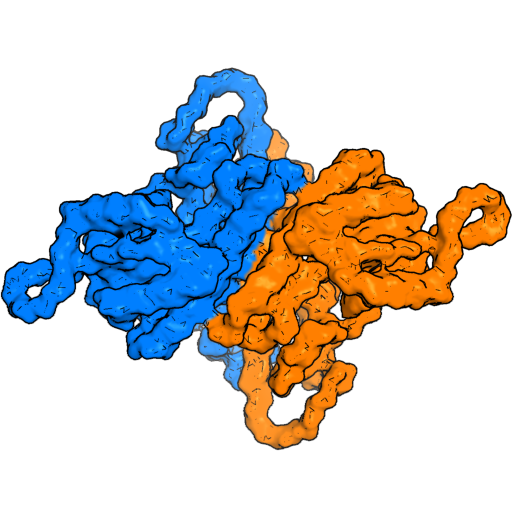1
ATOM 2890 O O . THR B 1 10 ? 1.904 12.68 13.578 1 97.31 10 THR B O 1
ATOM 2893 N N . GLY B 1 11 ? 2.389 11.672 15.586 1 95.56 11 GLY B N 1
ATOM 2894 C CA . GLY B 1 11 ? 3.822 11.719 15.352 1 95.56 11 GLY B CA 1
ATOM 2895 C C . GLY B 1 11 ? 4.352 13.125 15.141 1 95.56 11 GLY B C 1
ATOM 2896 O O . GLY B 1 11 ? 5.078 13.383 14.18 1 95.56 11 GLY B O 1
ATOM 2897 N N . SER B 1 12 ? 4.039 14.039 16.031 1 96.81 12 SER B N 1
ATOM 2898 C CA . SER B 1 12 ? 4.227 15.453 15.742 1 96.81 12 SER B CA 1
ATOM 2899 C C . SER B 1 12 ? 5.227 16.094 16.703 1 96.81 12 SER B C 1
ATOM 2901 O O . SER B 1 12 ? 5.176 17.297 16.953 1 96.81 12 SER B O 1
ATOM 2903 N N . THR B 1 13 ? 6.129 15.32 17.266 1 95.75 13 THR B N 1
ATOM 2904 C CA . THR B 1 13 ? 7.102 15.891 18.188 1 95.75 13 THR B CA 1
ATOM 2905 C C . THR B 1 13 ? 8.438 16.141 17.484 1 95.75 13 THR B C 1
ATOM 2907 O O . THR B 1 13 ? 9.367 16.672 18.078 1 95.75 13 THR B O 1
ATOM 2910 N N . LYS B 1 14 ? 8.594 15.727 16.25 1 90.94 14 LYS B N 1
ATOM 2911 C CA . LYS B 1 14 ? 9.797 15.992 15.469 1 90.94 14 LYS B CA 1
ATOM 2912 C C . LYS B 1 14 ? 9.477 16.047 13.977 1 90.94 14 LYS B C 1
ATOM 2914 O O . LYS B 1 14 ? 8.359 15.734 13.57 1 90.94 14 LYS B O 1
ATOM 2919 N N . GLY B 1 15 ? 10.414 16.562 13.219 1 89.31 15 GLY B N 1
ATOM 2920 C CA . GLY B 1 15 ? 10.336 16.5 11.766 1 89.31 15 GLY B CA 1
ATOM 2921 C C . GLY B 1 15 ? 9.211 17.328 11.188 1 89.31 15 GLY B C 1
ATOM 2922 O O . GLY B 1 15 ? 8.984 18.469 11.625 1 89.31 15 GLY B O 1
ATOM 2923 N N . ILE B 1 16 ? 8.594 16.734 10.211 1 89.75 16 ILE B N 1
ATOM 2924 C CA . ILE B 1 16 ? 7.551 17.453 9.484 1 89.75 16 ILE B CA 1
ATOM 2925 C C . ILE B 1 16 ? 6.336 17.641 10.383 1 89.75 16 ILE B C 1
ATOM 2927 O O . ILE B 1 16 ? 5.656 18.672 10.297 1 89.75 16 ILE B O 1
ATOM 2931 N N . GLY B 1 17 ? 6.086 16.641 11.234 1 94.06 17 GLY B N 1
ATOM 2932 C CA . GLY B 1 17 ? 4.973 16.781 12.156 1 94.06 17 GLY B CA 1
ATOM 2933 C C . GLY B 1 17 ? 5.102 17.984 13.07 1 94.06 17 GLY B C 1
ATOM 2934 O O . GLY B 1 17 ? 4.133 18.719 13.281 1 94.06 17 GLY B O 1
ATOM 2935 N N . TYR B 1 18 ? 6.262 18.094 13.555 1 95.38 18 TYR B N 1
ATOM 2936 C CA . TYR B 1 18 ? 6.535 19.234 14.422 1 95.38 18 TYR B CA 1
ATOM 2937 C C . TYR B 1 18 ? 6.414 20.547 13.656 1 95.38 18 TYR B C 1
ATOM 2939 O O . TYR B 1 18 ? 5.816 21.5 14.148 1 95.38 18 TYR B O 1
ATOM 2947 N N . ALA B 1 19 ? 6.93 20.625 12.484 1 94.44 19 ALA B N 1
ATOM 2948 C CA . ALA B 1 19 ? 6.879 21.828 11.656 1 94.44 19 ALA B CA 1
ATOM 2949 C C . ALA B 1 19 ? 5.438 22.188 11.312 1 94.44 19 ALA B C 1
ATOM 2951 O O . ALA B 1 19 ? 5.07 23.359 11.312 1 94.44 19 ALA B O 1
ATOM 2952 N N . LEU B 1 20 ? 4.672 21.188 11.031 1 95.81 20 LEU B N 1
ATOM 2953 C CA . LEU B 1 20 ? 3.258 21.406 10.758 1 95.81 20 LEU B CA 1
ATOM 2954 C C . LEU B 1 20 ? 2.555 21.984 11.984 1 95.81 20 LEU B C 1
ATOM 2956 O O . LEU B 1 20 ? 1.818 22.969 11.883 1 95.81 20 LEU B O 1
ATOM 2960 N N . ALA B 1 21 ? 2.836 21.328 13.141 1 97.31 21 ALA B N 1
ATOM 2961 C CA . ALA B 1 21 ? 2.229 21.812 14.383 1 97.31 21 ALA B CA 1
ATOM 2962 C C . ALA B 1 21 ? 2.549 23.281 14.625 1 97.31 21 ALA B C 1
ATOM 2964 O O . ALA B 1 21 ? 1.65 24.078 14.891 1 97.31 21 ALA B O 1
ATOM 2965 N N . ARG B 1 22 ? 3.764 23.641 14.461 1 95.81 22 ARG B N 1
ATOM 2966 C CA . ARG B 1 22 ? 4.215 25.016 14.68 1 95.81 22 ARG B CA 1
ATOM 2967 C C . ARG B 1 22 ? 3.535 25.969 13.703 1 95.81 22 ARG B C 1
ATOM 2969 O O . ARG B 1 22 ? 3.088 27.047 14.102 1 95.81 22 ARG B O 1
ATOM 2976 N N . LYS B 1 23 ? 3.424 25.578 12.469 1 96 23 LYS B N 1
ATOM 2977 C CA . LYS B 1 23 ? 2.861 26.453 11.445 1 96 23 LYS B CA 1
ATOM 2978 C C . LYS B 1 23 ? 1.359 26.641 11.648 1 96 23 LYS B C 1
ATOM 2980 O O . LYS B 1 23 ? 0.824 27.734 11.406 1 96 23 LYS B O 1
ATOM 2985 N N . PHE B 1 24 ? 0.638 25.609 12.062 1 96.94 24 PHE B N 1
ATOM 2986 C CA . PHE B 1 24 ? -0.777 25.75 12.383 1 96.94 24 PHE B CA 1
ATOM 2987 C C . PHE B 1 24 ? -0.973 26.703 13.562 1 96.94 24 PHE B C 1
ATOM 2989 O O . PHE B 1 24 ? -1.896 27.516 13.562 1 96.94 24 PHE B O 1
ATOM 2996 N N . LEU B 1 25 ? -0.114 26.609 14.617 1 95.19 25 LEU B N 1
ATOM 2997 C CA . LEU B 1 25 ? -0.18 27.5 15.758 1 95.19 25 LEU B CA 1
ATOM 2998 C C . LEU B 1 25 ? 0.068 28.953 15.336 1 95.19 25 LEU B C 1
ATOM 3000 O O . LEU B 1 25 ? -0.633 29.859 15.781 1 95.19 25 LEU B O 1
ATOM 3004 N N . LYS B 1 26 ? 1.019 29.125 14.453 1 93.81 26 LYS B N 1
ATOM 3005 C CA . LYS B 1 26 ? 1.33 30.453 13.938 1 93.81 26 LYS B CA 1
ATOM 3006 C C . LYS B 1 26 ? 0.138 31.047 13.195 1 93.81 26 LYS B C 1
ATOM 3008 O O . LYS B 1 26 ? -0.074 32.25 13.219 1 93.81 26 LYS B O 1
ATOM 3013 N N . ALA B 1 27 ? -0.661 30.219 12.617 1 94.12 27 ALA B N 1
ATOM 3014 C CA . ALA B 1 27 ? -1.839 30.641 11.867 1 94.12 27 ALA B CA 1
ATOM 3015 C C . ALA B 1 27 ? -3.014 30.922 12.805 1 94.12 27 ALA B C 1
ATOM 3017 O O . ALA B 1 27 ? -4.078 31.344 12.359 1 94.12 27 ALA B O 1
ATOM 3018 N N . GLY B 1 28 ? -2.891 30.594 14.141 1 92.12 28 GLY B N 1
ATOM 3019 C CA . GLY B 1 28 ? -3.91 30.891 15.133 1 92.12 28 GLY B CA 1
ATOM 3020 C C . GLY B 1 28 ? -4.793 29.703 15.453 1 92.12 28 GLY B C 1
ATOM 3021 O O . GLY B 1 28 ? -5.824 29.844 16.109 1 92.12 28 GLY B O 1
ATOM 3022 N N . ASP B 1 29 ? -4.414 28.516 15.031 1 95.12 29 ASP B N 1
ATOM 3023 C CA . ASP B 1 29 ? -5.211 27.312 15.242 1 95.12 29 ASP B CA 1
ATOM 3024 C C . ASP B 1 29 ? -4.859 26.641 16.578 1 95.12 29 ASP B C 1
ATOM 3026 O O . ASP B 1 29 ? -3.816 26.938 17.156 1 95.12 29 ASP B O 1
ATOM 3030 N N . ASN B 1 30 ? -5.766 25.844 17.062 1 94.88 30 ASN B N 1
ATOM 3031 C CA . ASN B 1 30 ? -5.5 24.969 18.188 1 94.88 30 ASN B CA 1
ATOM 3032 C C . ASN B 1 30 ? -4.891 23.641 17.734 1 94.88 30 ASN B C 1
ATOM 3034 O O . ASN B 1 30 ? -5.285 23.094 16.703 1 94.88 30 ASN B O 1
ATOM 3038 N N . VAL B 1 31 ? -3.895 23.141 18.547 1 96.88 31 VAL B N 1
ATOM 3039 C CA . VAL B 1 31 ? -3.189 21.953 18.062 1 96.88 31 VAL B CA 1
ATOM 3040 C C . VAL B 1 31 ? -3.035 20.938 19.203 1 96.88 31 VAL B C 1
ATOM 3042 O O . VAL B 1 31 ? -2.678 21.297 20.328 1 96.88 31 VAL B O 1
ATOM 3045 N N . VAL B 1 32 ? -3.367 19.719 18.938 1 97.38 32 VAL B N 1
ATOM 3046 C CA . VAL B 1 32 ? -3.02 18.562 19.766 1 97.38 32 VAL B CA 1
ATOM 3047 C C . VAL B 1 32 ? -1.879 17.781 19.125 1 97.38 32 VAL B C 1
ATOM 3049 O O . VAL B 1 32 ? -1.971 17.391 17.953 1 97.38 32 VAL B O 1
ATOM 3052 N N . ILE B 1 33 ? -0.766 17.578 19.859 1 97.88 33 ILE B N 1
ATOM 3053 C CA . ILE B 1 33 ? 0.357 16.797 19.359 1 97.88 33 ILE B CA 1
ATOM 3054 C C . ILE B 1 33 ? 0.439 15.477 20.125 1 97.88 33 ILE B C 1
ATOM 3056 O O . ILE B 1 33 ? -0.049 15.367 21.25 1 97.88 33 ILE B O 1
ATOM 3060 N N . CYS B 1 34 ? 1.006 14.453 19.5 1 97.5 34 CYS B N 1
ATOM 3061 C CA . CYS B 1 34 ? 1.213 13.188 20.203 1 97.5 34 CYS B CA 1
ATOM 3062 C C . CYS B 1 34 ? 2.369 12.406 19.578 1 97.5 34 CYS B C 1
ATOM 3064 O O . CYS B 1 34 ? 2.734 12.641 18.438 1 97.5 34 CYS B O 1
ATOM 3066 N N . SER B 1 35 ? 2.99 11.617 20.312 1 97.38 35 SER B N 1
ATOM 3067 C CA . SER B 1 35 ? 4 10.633 19.938 1 97.38 35 SER B CA 1
ATOM 3068 C C . SER B 1 35 ? 4.133 9.547 21 1 97.38 35 SER B C 1
ATOM 3070 O O . SER B 1 35 ? 3.422 9.562 22 1 97.38 35 SER B O 1
ATOM 3072 N N . ARG B 1 36 ? 5.02 8.625 20.781 1 96.12 36 ARG B N 1
ATOM 3073 C CA . ARG B 1 36 ? 5.152 7.473 21.672 1 96.12 36 ARG B CA 1
ATOM 3074 C C . ARG B 1 36 ? 5.918 7.848 22.922 1 96.12 36 ARG B C 1
ATOM 3076 O O . ARG B 1 36 ? 5.766 7.199 23.969 1 96.12 36 ARG B O 1
ATOM 3083 N N . SER B 1 37 ? 6.746 8.867 22.875 1 96.06 37 SER B N 1
ATOM 3084 C CA . SER B 1 37 ? 7.621 9.227 23.984 1 96.06 37 SER B CA 1
ATOM 3085 C C . SER B 1 37 ? 6.98 10.281 24.875 1 96.06 37 SER B C 1
ATOM 3087 O O . SER B 1 37 ? 6.801 11.422 24.469 1 96.06 37 SER B O 1
ATOM 3089 N N . ALA B 1 38 ? 6.777 9.883 26.1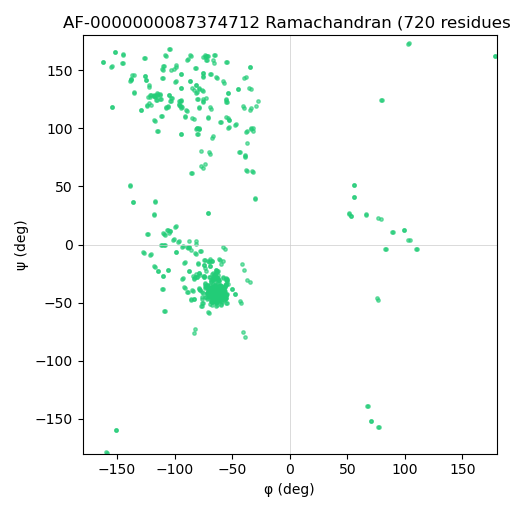25 1 97.19 38 ALA B N 1
ATOM 3090 C CA . ALA B 1 38 ? 6.199 10.82 27.078 1 97.19 38 ALA B CA 1
ATOM 3091 C C . ALA B 1 38 ? 7.113 12.031 27.281 1 97.19 38 ALA B C 1
ATOM 3093 O O . ALA B 1 38 ? 6.645 13.164 27.328 1 97.19 38 ALA B O 1
ATOM 3094 N N . GLU B 1 39 ? 8.367 11.773 27.359 1 97.19 39 GLU B N 1
ATOM 3095 C CA . GLU B 1 39 ? 9.352 12.828 27.578 1 97.19 39 GLU B CA 1
ATOM 3096 C C . GLU B 1 39 ? 9.352 13.828 26.422 1 97.19 39 GLU B C 1
ATOM 3098 O O . GLU B 1 39 ? 9.336 15.047 26.656 1 97.19 39 GLU B O 1
ATOM 3103 N N . ARG B 1 40 ? 9.312 13.367 25.25 1 96.38 40 ARG B N 1
ATOM 3104 C CA . ARG B 1 40 ? 9.328 14.234 24.078 1 96.38 40 ARG B CA 1
ATOM 3105 C C . ARG B 1 40 ? 8.031 15.031 23.969 1 96.38 40 ARG B C 1
ATOM 3107 O O . ARG B 1 40 ? 8.047 16.219 23.656 1 96.38 40 ARG B O 1
ATOM 3114 N N . VAL B 1 41 ? 6.918 14.367 24.25 1 98 41 VAL B N 1
ATOM 3115 C CA . VAL B 1 41 ? 5.629 15.047 24.188 1 98 41 VAL B CA 1
ATOM 3116 C C . VAL B 1 41 ? 5.609 16.203 25.188 1 98 41 VAL B C 1
ATOM 3118 O O . VAL B 1 41 ? 5.215 17.312 24.844 1 98 41 VAL B O 1
ATOM 3121 N N . GLU B 1 42 ? 6.07 15.945 26.375 1 96.69 42 GLU B N 1
ATOM 3122 C CA . GLU B 1 42 ? 6.09 16.969 27.406 1 96.69 42 GLU B CA 1
ATOM 3123 C C . GLU B 1 42 ? 7.016 18.125 27.031 1 96.69 42 GLU B C 1
ATOM 3125 O O . GLU B 1 42 ? 6.625 19.297 27.094 1 96.69 42 GLU B O 1
ATOM 3130 N N . SER B 1 43 ? 8.203 17.781 26.625 1 97.06 43 SER B N 1
ATOM 3131 C CA . SER B 1 43 ? 9.195 18.797 26.281 1 97.06 43 SER B CA 1
ATOM 3132 C C . SER B 1 43 ? 8.711 19.672 25.125 1 97.06 43 SER B C 1
ATOM 3134 O O . SER B 1 43 ? 8.766 20.891 25.203 1 97.06 43 SER B O 1
ATOM 3136 N N . VAL B 1 44 ? 8.203 19.062 24.094 1 97.12 44 VAL B N 1
ATOM 3137 C CA . VAL B 1 44 ? 7.77 19.781 22.891 1 97.12 44 VAL B CA 1
ATOM 3138 C C . VAL B 1 44 ? 6.523 20.609 23.203 1 97.12 44 VAL B C 1
ATOM 3140 O O . VAL B 1 44 ? 6.395 21.75 22.75 1 97.12 44 VAL B O 1
ATOM 3143 N N . THR B 1 45 ? 5.59 20.047 23.969 1 95.69 45 THR B N 1
ATOM 3144 C CA . THR B 1 45 ? 4.398 20.781 24.375 1 95.69 45 THR B CA 1
ATOM 3145 C C . THR B 1 45 ? 4.785 22.047 25.141 1 95.69 45 THR B C 1
ATOM 3147 O O . THR B 1 45 ? 4.258 23.125 24.859 1 95.69 45 THR B O 1
ATOM 3150 N N . ASN B 1 46 ? 5.727 21.938 26.016 1 94.62 46 ASN B N 1
ATOM 3151 C CA . ASN B 1 46 ? 6.191 23.078 26.797 1 94.62 46 ASN B CA 1
ATOM 3152 C C . ASN B 1 46 ? 6.883 24.125 25.922 1 94.62 46 ASN B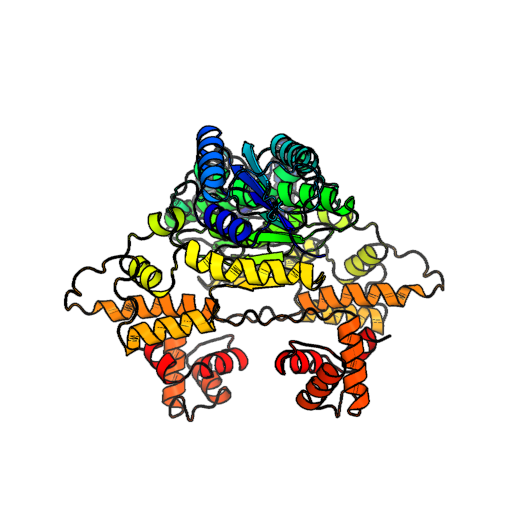 C 1
ATOM 3154 O O . ASN B 1 46 ? 6.66 25.328 26.078 1 94.62 46 ASN B O 1
ATOM 3158 N N . ASP B 1 47 ? 7.691 23.672 25.031 1 94.5 47 ASP B N 1
ATOM 3159 C CA . ASP B 1 47 ? 8.383 24.562 24.109 1 94.5 47 ASP B CA 1
ATOM 3160 C C . ASP B 1 47 ? 7.387 25.359 23.266 1 94.5 47 ASP B C 1
ATOM 3162 O O . ASP B 1 47 ? 7.539 26.578 23.094 1 94.5 47 ASP B O 1
ATOM 3166 N N . LEU B 1 48 ? 6.379 24.672 22.781 1 94.44 48 LEU B N 1
ATOM 3167 C CA . LEU B 1 48 ? 5.371 25.328 21.953 1 94.44 48 LEU B CA 1
ATOM 3168 C C . LEU B 1 48 ? 4.531 26.297 22.766 1 94.44 48 LEU B C 1
ATOM 3170 O O . LEU B 1 48 ? 4.184 27.375 22.281 1 94.44 48 LEU B O 1
ATOM 3174 N N . LYS B 1 49 ? 4.234 25.953 23.969 1 91.5 49 LYS B N 1
ATOM 3175 C CA . LYS B 1 49 ? 3.49 26.844 24.859 1 91.5 49 LYS B CA 1
ATOM 3176 C C . LYS B 1 49 ? 4.285 28.109 25.141 1 91.5 49 LYS B C 1
ATOM 3178 O O . LYS B 1 49 ? 3.719 29.203 25.203 1 91.5 49 LYS B O 1
ATOM 3183 N N . LYS B 1 50 ? 5.539 27.938 25.312 1 90.12 50 LYS B N 1
ATOM 3184 C CA . LYS B 1 50 ? 6.402 29.094 25.562 1 90.12 50 LYS B CA 1
ATOM 3185 C C . LYS B 1 50 ? 6.441 30.016 24.359 1 90.12 50 LYS B C 1
ATOM 3187 O O . LYS B 1 50 ? 6.426 31.234 24.5 1 90.12 50 LYS B O 1
ATOM 3192 N N . GLU B 1 51 ? 6.465 29.406 23.234 1 90.44 51 GLU B N 1
ATOM 3193 C CA . GLU B 1 51 ? 6.594 30.172 22 1 90.44 51 GLU B CA 1
ATOM 3194 C C . GLU B 1 51 ? 5.277 30.859 21.641 1 90.44 51 GLU B C 1
ATOM 3196 O O . GLU B 1 51 ? 5.273 32 21.203 1 90.44 51 GLU B O 1
ATOM 3201 N N . PHE B 1 52 ? 4.188 30.219 21.781 1 88.75 52 PHE B N 1
ATOM 3202 C CA . PHE B 1 52 ? 2.928 30.719 21.234 1 88.75 52 PHE B CA 1
ATOM 3203 C C . PHE B 1 52 ? 1.986 31.125 22.359 1 88.75 52 PHE B C 1
ATOM 3205 O O . PHE B 1 52 ? 0.958 31.766 22.125 1 88.75 52 PHE B O 1
ATOM 3212 N N . GLY B 1 53 ? 2.359 30.984 23.547 1 74.75 53 GLY B N 1
ATOM 3213 C CA . GLY B 1 53 ? 1.554 31.375 24.703 1 74.75 53 GLY B CA 1
ATOM 3214 C C . GLY B 1 53 ? 0.481 30.359 25.047 1 74.75 53 GLY B C 1
ATOM 3215 O O . GLY B 1 53 ? 0.082 29.547 24.203 1 74.75 53 GLY B O 1
ATOM 3216 N N . GLU B 1 54 ? 0.414 29.844 26.203 1 61.94 54 GLU B N 1
ATOM 3217 C CA . GLU B 1 54 ? -0.637 28.953 26.688 1 61.94 54 GLU B CA 1
ATOM 3218 C C . GLU B 1 54 ? -1.915 29.719 27 1 61.94 54 GLU B C 1
ATOM 3220 O O . GLU B 1 54 ? -1.882 30.719 27.719 1 61.94 54 GLU B O 1
ATOM 3225 N N . GLN B 1 55 ? -2.605 30.312 26.047 1 52.09 55 GLN B N 1
ATOM 3226 C CA . GLN B 1 55 ? -3.801 30.875 26.672 1 52.09 55 GLN B CA 1
ATOM 3227 C C . GLN B 1 55 ? -4.867 29.797 26.875 1 52.09 55 GLN B C 1
ATOM 3229 O O . GLN B 1 55 ? -5.098 28.969 26 1 52.09 55 GLN B O 1
ATOM 3234 N N . HIS B 1 56 ? -4.836 29.281 28.016 1 47.34 56 HIS B N 1
ATOM 3235 C CA . HIS B 1 56 ? -5.973 28.453 28.406 1 47.34 56 HIS B CA 1
ATOM 3236 C C . HIS B 1 56 ? -7.27 28.984 27.812 1 47.34 56 HIS B C 1
ATOM 3238 O O . HIS B 1 56 ? -7.414 30.203 27.609 1 47.34 56 HIS B O 1
ATOM 3244 N N . VAL B 1 57 ? -7.902 28.188 26.938 1 43.34 57 VAL B N 1
ATOM 3245 C CA . VAL B 1 57 ? -9.25 28.516 26.469 1 43.34 57 VAL B CA 1
ATOM 3246 C C . VAL B 1 57 ? -10 29.266 27.562 1 43.34 57 VAL B C 1
ATOM 3248 O O . VAL B 1 57 ? -10.5 28.656 28.516 1 43.34 57 VAL B O 1
ATOM 3251 N N . LEU B 1 58 ? -9.453 30.188 28.328 1 38.38 58 LEU B N 1
ATOM 3252 C CA . LEU B 1 58 ? -10.406 30.875 29.188 1 38.38 58 LEU B CA 1
ATOM 3253 C C . LEU B 1 58 ? -11.539 31.484 28.359 1 38.38 58 LEU B C 1
ATOM 3255 O O . LEU B 1 58 ? -11.344 31.859 27.203 1 38.38 58 LEU B O 1
ATOM 3259 N N . VAL B 1 59 ? -12.82 31.156 28.688 1 36.69 59 VAL B N 1
ATOM 3260 C CA . VAL B 1 59 ? -14.039 31.828 28.266 1 36.69 59 VAL B CA 1
ATOM 3261 C C . VAL B 1 59 ? -13.75 33.312 28.031 1 36.69 59 VAL B C 1
ATOM 3263 O O . VAL B 1 59 ? -13.094 33.969 28.859 1 36.69 59 VAL B O 1
ATOM 3266 N N . PRO B 1 60 ? -13.945 33.844 26.781 1 36.44 60 PRO B N 1
ATOM 3267 C CA . PRO B 1 60 ? -13.883 35.281 26.484 1 36.44 60 PRO B CA 1
ATOM 3268 C C . PRO B 1 60 ? -14.469 36.125 27.594 1 36.44 60 PRO B C 1
ATOM 3270 O O . PRO B 1 60 ? -15.625 35.938 27.984 1 36.44 60 PRO B O 1
ATOM 3273 N N . THR B 1 61 ? -13.898 36.594 28.656 1 36.56 61 THR B N 1
ATOM 3274 C CA . THR B 1 61 ? -14.328 37.969 28.875 1 36.56 61 THR B CA 1
ATOM 3275 C C . THR B 1 61 ? -13.984 38.812 27.656 1 36.56 61 THR B C 1
ATOM 3277 O O . THR B 1 61 ? -13.039 38.531 26.922 1 36.56 61 THR B O 1
ATOM 3280 N N . ALA B 1 62 ? -14.852 39.906 27.062 1 39.59 62 ALA B N 1
ATOM 3281 C CA . ALA B 1 62 ? -15.055 40.719 25.859 1 39.59 62 ALA B CA 1
ATOM 3282 C C . ALA B 1 62 ? -13.719 41.156 25.281 1 39.59 62 ALA B C 1
ATOM 3284 O O . ALA B 1 62 ? -13.523 41.094 24.062 1 39.59 62 ALA B O 1
ATOM 3285 N N . ASP B 1 63 ? -12.977 42.125 25.844 1 40.62 63 ASP B N 1
ATOM 3286 C CA . ASP B 1 63 ? -12.18 43.219 25.25 1 40.62 63 ASP B CA 1
ATOM 3287 C C . ASP B 1 63 ? -10.805 42.719 24.828 1 40.62 63 ASP B C 1
ATOM 3289 O O . ASP B 1 63 ? -10.297 43.094 23.781 1 40.62 63 ASP B O 1
ATOM 3293 N N . LEU B 1 64 ? -9.828 42.406 25.656 1 41.5 64 LEU B N 1
ATOM 3294 C CA . LEU B 1 64 ? -8.398 42.344 25.359 1 41.5 64 LEU B CA 1
ATOM 3295 C C . LEU B 1 64 ? -8.023 40.969 24.828 1 41.5 64 LEU B C 1
ATOM 3297 O O . LEU B 1 64 ? -6.867 40.562 24.922 1 41.5 64 LEU B O 1
ATOM 3301 N N . LEU B 1 65 ? -8.914 39.906 24.578 1 44 65 LEU B N 1
ATOM 3302 C CA . LEU B 1 65 ? -8.75 38.469 24.453 1 44 65 LEU B CA 1
ATOM 3303 C C . LEU B 1 65 ? -8.094 38.094 23.125 1 44 65 LEU B C 1
ATOM 3305 O O . LEU B 1 65 ? -8.695 38.25 22.062 1 44 65 LEU B O 1
ATOM 3309 N N . GLY B 1 66 ? -6.809 38.406 22.906 1 46.81 66 GLY B N 1
ATOM 3310 C CA . GLY B 1 66 ? -6.16 37.844 21.734 1 46.81 66 GLY B CA 1
ATOM 3311 C C . GLY B 1 66 ? -6.555 36.406 21.469 1 46.81 66 GLY B C 1
ATOM 3312 O O . GLY B 1 66 ? -7.094 35.75 22.359 1 46.81 66 GLY B O 1
ATOM 3313 N N . PRO B 1 67 ? -6.684 36.062 20.266 1 52 67 PRO B N 1
ATOM 3314 C CA . PRO B 1 67 ? -7.172 34.719 19.938 1 52 67 PRO B CA 1
ATOM 3315 C C . PRO B 1 67 ? -6.461 33.625 20.719 1 52 67 PRO B C 1
ATOM 3317 O O . PRO B 1 67 ? -5.254 33.719 20.953 1 52 67 PRO B O 1
ATOM 3320 N N . TYR B 1 68 ? -7.051 33 21.812 1 61 68 TYR B N 1
ATOM 3321 C CA . TYR B 1 68 ? -6.609 31.875 22.641 1 61 68 TYR B CA 1
ATOM 3322 C C . TYR B 1 68 ? -6.277 30.656 21.781 1 61 68 TYR B C 1
ATOM 3324 O O . TYR B 1 68 ? -7.066 30.266 20.922 1 61 68 TYR B O 1
ATOM 3332 N N . ILE B 1 69 ? -4.805 30.375 21.719 1 75.12 69 ILE B N 1
ATOM 3333 C CA . ILE B 1 69 ? -4.352 29.188 21 1 75.12 69 ILE B CA 1
ATOM 3334 C C . ILE B 1 69 ? -4.188 28.031 21.969 1 75.12 69 ILE B C 1
ATOM 3336 O O . ILE B 1 69 ? -3.604 28.188 23.047 1 75.12 69 ILE B O 1
ATOM 3340 N N . PHE B 1 70 ? -4.789 26.969 21.781 1 85.62 70 PHE B N 1
ATOM 3341 C CA . PHE B 1 70 ? -4.75 25.766 22.625 1 85.62 70 PHE B CA 1
ATOM 3342 C C . PHE B 1 70 ? -3.732 24.766 22.078 1 85.62 70 PHE B C 1
ATOM 3344 O O . PHE B 1 70 ? -3.74 24.453 20.891 1 85.62 70 PHE B O 1
ATOM 3351 N N . ILE B 1 71 ? -2.75 24.5 23.031 1 92.12 71 ILE B N 1
ATOM 3352 C CA . ILE B 1 71 ? -1.74 23.5 22.703 1 92.12 71 ILE B CA 1
ATOM 3353 C C . ILE B 1 71 ? -1.766 22.391 23.75 1 92.12 71 ILE B C 1
ATOM 3355 O O . ILE B 1 71 ? -1.673 22.656 24.953 1 92.12 71 ILE B O 1
ATOM 3359 N N . GLN B 1 72 ? -1.979 21.172 23.359 1 94.06 72 GLN B N 1
ATOM 3360 C CA . GLN B 1 72 ? -1.936 20.031 24.266 1 94.06 72 GLN B CA 1
ATOM 3361 C C . GLN B 1 72 ? -1.191 18.859 23.625 1 94.06 72 GLN B C 1
ATOM 3363 O O . GLN B 1 72 ? -1.185 18.703 22.406 1 94.06 72 GLN B O 1
ATOM 3368 N N . GLY B 1 73 ? -0.532 18.156 24.469 1 96.88 73 GLY B N 1
ATOM 3369 C CA . GLY B 1 73 ? 0.166 16.953 24.047 1 96.88 73 GLY B CA 1
ATOM 3370 C C . GLY B 1 73 ? -0.221 15.719 24.844 1 96.88 73 GLY B C 1
ATOM 3371 O O . GLY B 1 73 ? -0.525 15.82 26.031 1 96.88 73 GLY B O 1
ATOM 3372 N N . THR B 1 74 ? -0.251 14.586 24.219 1 98 74 THR B N 1
ATOM 3373 C CA . THR B 1 74 ? -0.492 13.328 24.922 1 98 74 THR B CA 1
ATOM 3374 C C . THR B 1 74 ? 0.3 12.195 24.281 1 98 74 THR B C 1
ATOM 3376 O O . THR B 1 74 ? 0.66 12.273 23.094 1 98 74 THR B O 1
ATOM 3379 N N . VAL B 1 75 ? 0.564 11.172 25.078 1 98.38 75 VAL B N 1
ATOM 3380 C CA . VAL B 1 75 ? 1.283 10 24.578 1 98.38 75 VAL B CA 1
ATOM 3381 C C . VAL B 1 75 ? 0.331 9.109 23.797 1 98.38 75 VAL B C 1
ATOM 3383 O O . VAL B 1 75 ? -0.804 8.875 24.219 1 98.38 75 VAL B O 1
ATOM 3386 N N . CYS B 1 76 ? 0.781 8.648 22.625 1 98.56 76 CYS B N 1
ATOM 3387 C CA . CYS B 1 76 ? -0.021 7.75 21.797 1 98.56 76 CYS B CA 1
ATOM 3388 C C . CYS B 1 76 ? 0.866 6.895 20.906 1 98.56 76 CYS B C 1
ATOM 3390 O O . CYS B 1 76 ? 1.655 7.422 20.125 1 98.56 76 CYS B O 1
ATOM 3392 N N . ASP B 1 77 ? 0.816 5.645 21.078 1 98.19 77 ASP B N 1
ATOM 3393 C CA . ASP B 1 77 ? 1.332 4.703 20.094 1 98.19 77 ASP B CA 1
ATOM 3394 C C . ASP B 1 77 ? 0.245 4.297 19.094 1 98.19 77 ASP B C 1
ATOM 3396 O O . ASP B 1 77 ? -0.678 3.559 19.453 1 98.19 77 ASP B O 1
ATOM 3400 N N . VAL B 1 78 ? 0.417 4.777 17.859 1 97.06 78 VAL B N 1
ATOM 3401 C CA . VAL B 1 78 ? -0.661 4.633 16.891 1 97.06 78 VAL B CA 1
ATOM 3402 C C . VAL B 1 78 ? -0.851 3.156 16.547 1 97.06 78 VAL B C 1
ATOM 3404 O O . VAL B 1 78 ? -1.858 2.777 15.945 1 97.06 78 VAL B O 1
ATOM 3407 N N . ARG B 1 79 ? 0.078 2.289 16.891 1 95.56 79 ARG B N 1
ATOM 3408 C CA . ARG B 1 79 ? -0.003 0.858 16.625 1 95.56 79 ARG B CA 1
ATOM 3409 C C . ARG B 1 79 ? -0.995 0.177 17.562 1 95.56 79 ARG B C 1
ATOM 3411 O O . ARG B 1 79 ? -1.383 -0.971 17.328 1 95.56 79 ARG B O 1
ATOM 3418 N N . GLU B 1 80 ? -1.343 0.836 18.641 1 97.69 80 GLU B N 1
ATOM 3419 C CA . GLU B 1 80 ? -2.219 0.295 19.672 1 97.69 80 GLU B CA 1
ATOM 3420 C C . GLU B 1 80 ? -3.611 0.916 19.609 1 97.69 80 GLU B C 1
ATOM 3422 O O . GLU B 1 80 ? -3.781 2.105 19.875 1 97.69 80 GLU B O 1
ATOM 3427 N N . GLY B 1 81 ? -4.586 0.034 19.375 1 97 81 GLY B N 1
ATOM 3428 C CA . GLY B 1 81 ? -5.961 0.505 19.266 1 97 81 GLY B CA 1
ATOM 3429 C C . GLY B 1 81 ? -6.426 1.264 20.5 1 97 81 GLY B C 1
ATOM 3430 O O . GLY B 1 81 ? -7.082 2.299 20.375 1 97 81 GLY B O 1
ATOM 3431 N N . LYS B 1 82 ? -6.066 0.815 21.594 1 97.69 82 LYS B N 1
ATOM 3432 C CA . LYS B 1 82 ? -6.484 1.447 22.844 1 97.69 82 LYS B CA 1
ATOM 3433 C C . LYS B 1 82 ? -5.898 2.852 22.969 1 97.69 82 LYS B C 1
ATOM 3435 O O . LYS B 1 82 ? -6.547 3.754 23.5 1 97.69 82 LYS B O 1
ATOM 3440 N N . ASP B 1 83 ? -4.664 3.074 22.5 1 98.44 83 ASP B N 1
ATOM 3441 C CA . ASP B 1 83 ? -4.031 4.391 22.562 1 98.44 83 ASP B CA 1
ATOM 3442 C C . ASP B 1 83 ? -4.719 5.375 21.625 1 98.44 83 ASP B C 1
ATOM 3444 O O . ASP B 1 83 ? -4.895 6.547 21.953 1 98.44 83 ASP B O 1
ATOM 3448 N N . VAL B 1 84 ? -5.094 4.902 20.453 1 98.38 84 VAL B N 1
ATOM 3449 C CA . VAL B 1 84 ? -5.746 5.77 19.469 1 98.38 84 VAL B CA 1
ATOM 3450 C C . VAL B 1 84 ? -7.125 6.18 19.984 1 98.38 84 VAL B C 1
ATOM 3452 O O . VAL B 1 84 ? -7.535 7.332 19.828 1 98.38 84 VAL B O 1
ATOM 3455 N N . LYS B 1 85 ? -7.793 5.254 20.609 1 97.75 85 LYS B N 1
ATOM 3456 C CA . LYS B 1 85 ? -9.07 5.594 21.234 1 97.75 85 LYS B CA 1
ATOM 3457 C C . LYS B 1 85 ? -8.891 6.625 22.344 1 97.75 85 LYS B C 1
ATOM 3459 O O . LYS B 1 85 ? -9.672 7.574 22.453 1 97.75 85 LYS B O 1
ATOM 3464 N N . ALA B 1 86 ? -7.906 6.41 23.141 1 98.25 86 ALA B N 1
ATOM 3465 C CA . ALA B 1 86 ? -7.605 7.363 24.203 1 98.25 86 ALA B CA 1
ATOM 3466 C C . ALA B 1 86 ? -7.262 8.734 23.641 1 98.25 86 ALA B C 1
ATOM 3468 O O . ALA B 1 86 ? -7.578 9.766 24.234 1 98.25 86 ALA B O 1
ATOM 3469 N N . LEU B 1 87 ? -6.574 8.742 22.5 1 98.31 87 LEU B N 1
ATOM 3470 C CA . LEU B 1 87 ? -6.238 9.992 21.812 1 98.31 87 LEU B CA 1
ATOM 3471 C C . LEU B 1 87 ? -7.5 10.742 21.406 1 98.31 87 LEU B C 1
ATOM 3473 O O . LEU B 1 87 ? -7.586 11.961 21.578 1 98.31 87 LEU B O 1
ATOM 3477 N N . VAL B 1 88 ? -8.492 10.039 20.906 1 97.56 88 VAL B N 1
ATOM 3478 C CA . VAL B 1 88 ? -9.766 10.625 20.531 1 97.56 88 VAL B CA 1
ATOM 3479 C C . VAL B 1 88 ? -10.453 11.219 21.75 1 97.56 88 VAL B C 1
ATOM 3481 O O . VAL B 1 88 ? -10.938 12.352 21.719 1 97.56 88 VAL B O 1
ATOM 3484 N N . ASP B 1 89 ? -10.477 10.414 22.812 1 97.19 89 ASP B N 1
ATOM 3485 C CA . ASP B 1 89 ? -11.094 10.883 24.047 1 97.19 89 ASP B CA 1
ATOM 3486 C C . ASP B 1 89 ? -10.398 12.141 24.562 1 97.19 89 ASP B C 1
ATOM 3488 O O . ASP B 1 89 ? -11.062 13.086 25 1 97.19 89 ASP B O 1
ATOM 3492 N N . PHE B 1 90 ? -9.148 12.156 24.531 1 97.12 90 PHE B N 1
ATOM 3493 C CA . PHE B 1 90 ? -8.359 13.305 24.969 1 97.12 90 PHE B CA 1
ATOM 3494 C C . PHE B 1 90 ? -8.688 14.539 24.125 1 97.12 90 PHE B C 1
ATOM 3496 O O . PHE B 1 90 ? -8.922 15.617 24.688 1 97.12 90 PHE B O 1
ATOM 3503 N N . ALA B 1 91 ? -8.703 14.352 22.828 1 95.75 91 ALA B N 1
ATOM 3504 C CA . ALA B 1 91 ? -9.008 15.453 21.922 1 95.75 91 ALA B CA 1
ATOM 3505 C C . ALA B 1 91 ? -10.414 16 22.172 1 95.75 91 ALA B C 1
ATOM 3507 O O . ALA B 1 91 ? -10.625 17.219 22.172 1 95.75 91 ALA B O 1
ATOM 3508 N N . ARG B 1 92 ? -11.359 15.125 22.406 1 94 92 ARG B N 1
ATOM 3509 C CA . ARG B 1 92 ? -12.734 15.531 22.703 1 94 92 ARG B CA 1
ATOM 3510 C C . ARG B 1 92 ? -12.812 16.312 24 1 94 92 ARG B C 1
ATOM 3512 O O . ARG B 1 92 ? -13.492 17.344 24.078 1 94 92 ARG B O 1
ATOM 3519 N N . ASP B 1 93 ? -12.148 15.82 24.938 1 94.38 93 ASP B N 1
ATOM 3520 C CA . ASP B 1 93 ? -12.18 16.438 26.266 1 94.38 93 ASP B CA 1
ATOM 3521 C C . ASP B 1 93 ? -11.57 17.844 26.219 1 94.38 93 ASP B C 1
ATOM 3523 O O . ASP B 1 93 ? -12.102 18.766 26.844 1 94.38 93 ASP B O 1
ATOM 3527 N N . LYS B 1 94 ? -10.539 17.984 25.438 1 91.88 94 LYS B N 1
ATOM 3528 C CA . LYS B 1 94 ? -9.789 19.234 25.469 1 91.88 94 LYS B CA 1
ATOM 3529 C C . LYS B 1 94 ? -10.32 20.219 24.453 1 91.88 94 LYS B C 1
ATOM 3531 O O . LYS B 1 94 ? -10.328 21.438 24.688 1 91.88 94 LYS B O 1
ATOM 3536 N N . LEU B 1 95 ? -10.734 19.781 23.266 1 92.44 95 LEU B N 1
ATOM 3537 C CA . LEU B 1 95 ? -11.07 20.688 22.188 1 92.44 95 LEU B CA 1
ATOM 3538 C C . LEU B 1 95 ? -12.523 20.484 21.75 1 92.44 95 LEU B C 1
ATOM 3540 O O . LEU B 1 95 ? -13.039 21.25 20.938 1 92.44 95 LEU B O 1
ATOM 3544 N N . GLU B 1 96 ? -13.219 19.438 22.25 1 90.62 96 GLU B N 1
ATOM 3545 C CA . GLU B 1 96 ? -14.602 19.094 21.953 1 90.62 96 GLU B CA 1
ATOM 3546 C C . GLU B 1 96 ? -14.727 18.453 20.562 1 90.62 96 GLU B C 1
ATOM 3548 O O . GLU B 1 96 ? -15.461 17.484 20.391 1 90.62 96 GLU B O 1
ATOM 3553 N N . TYR B 1 97 ? -14.07 19.078 19.578 1 93.12 97 TYR B N 1
ATOM 3554 C CA . TYR B 1 97 ? -14.109 18.531 18.234 1 93.12 97 TYR B CA 1
ATOM 3555 C C . TYR B 1 97 ? -12.789 18.75 17.516 1 93.12 97 TYR B C 1
ATOM 3557 O O . TYR B 1 97 ? -11.969 19.562 17.953 1 93.12 97 TYR B O 1
ATOM 3565 N N . ILE B 1 98 ? -12.555 18.031 16.406 1 95.38 98 ILE B N 1
ATOM 3566 C CA . ILE B 1 98 ? -11.375 18.172 15.555 1 95.38 98 ILE B CA 1
ATOM 3567 C C . ILE B 1 98 ? -11.805 18.484 14.125 1 95.38 98 ILE B C 1
ATOM 3569 O O . ILE B 1 98 ? -12.625 17.766 13.539 1 95.38 98 ILE B O 1
ATOM 3573 N N . ASP B 1 99 ? -11.258 19.531 13.578 1 93.5 99 ASP B N 1
ATOM 3574 C CA . ASP B 1 99 ? -11.562 19.938 12.203 1 93.5 99 ASP B CA 1
ATOM 3575 C C . ASP B 1 99 ? -10.617 19.25 11.219 1 93.5 99 ASP B C 1
ATOM 3577 O O . ASP B 1 99 ? -11.023 18.875 10.117 1 93.5 99 ASP B O 1
ATOM 3581 N N . ILE B 1 100 ? -9.344 19.156 11.578 1 94.5 100 ILE B N 1
ATOM 3582 C CA . ILE B 1 100 ? -8.289 18.641 10.719 1 94.5 100 ILE B CA 1
ATOM 3583 C C . ILE B 1 100 ? -7.5 17.562 11.477 1 94.5 100 ILE B C 1
ATOM 3585 O O . ILE B 1 100 ? -6.926 17.844 12.531 1 94.5 100 ILE B O 1
ATOM 3589 N N . TRP B 1 101 ? -7.57 16.375 11 1 94.56 101 TRP B N 1
ATOM 3590 C CA . TRP B 1 101 ? -6.766 15.266 11.508 1 94.56 101 TRP B CA 1
ATOM 3591 C C . TRP B 1 101 ? -5.676 14.891 10.508 1 94.56 101 TRP B C 1
ATOM 3593 O O . TRP B 1 101 ? -5.965 14.5 9.375 1 94.56 101 TRP B O 1
ATOM 3603 N N . ILE B 1 102 ? -4.402 15.016 10.93 1 93.81 102 ILE B N 1
ATOM 3604 C CA . ILE B 1 102 ? -3.283 14.703 10.047 1 93.81 102 ILE B CA 1
ATOM 3605 C C . ILE B 1 102 ? -2.562 13.453 10.562 1 93.81 102 ILE B C 1
ATOM 3607 O O . ILE B 1 102 ? -1.927 13.492 11.617 1 93.81 102 ILE B O 1
ATOM 3611 N N . ASN B 1 103 ? -2.686 12.398 9.828 1 91.38 103 ASN B N 1
ATOM 3612 C CA . ASN B 1 103 ? -1.914 11.195 10.102 1 91.38 103 ASN B CA 1
ATOM 3613 C C . ASN B 1 103 ? -0.483 11.312 9.586 1 91.38 103 ASN B C 1
ATOM 3615 O O . ASN B 1 103 ? -0.215 11.031 8.414 1 91.38 103 ASN B O 1
ATOM 3619 N N . ASN B 1 104 ? 0.424 11.617 10.484 1 89.31 104 ASN B N 1
ATOM 3620 C CA . ASN B 1 104 ? 1.818 11.875 10.133 1 89.31 104 ASN B CA 1
ATOM 3621 C C . ASN B 1 104 ? 2.744 10.812 10.719 1 89.31 104 ASN B C 1
ATOM 3623 O O . ASN B 1 104 ? 3.859 10.617 10.234 1 89.31 104 ASN B O 1
ATOM 3627 N N . ALA B 1 105 ? 2.246 10.156 11.805 1 90.81 105 ALA B N 1
ATOM 3628 C CA . ALA B 1 105 ? 3.09 9.164 12.469 1 90.81 105 ALA B CA 1
ATOM 3629 C C . ALA B 1 105 ? 3.609 8.133 11.469 1 90.81 105 ALA B C 1
ATOM 3631 O O . ALA B 1 105 ? 2.85 7.621 10.648 1 90.81 105 ALA B O 1
ATOM 3632 N N . GLY B 1 106 ? 4.883 7.855 11.461 1 84.44 106 GLY B N 1
ATOM 3633 C CA . GLY B 1 106 ? 5.559 6.887 10.609 1 84.44 106 GLY B CA 1
ATOM 3634 C C . GLY B 1 106 ? 6.93 6.496 11.125 1 84.44 106 GLY B C 1
ATOM 3635 O O . GLY B 1 106 ? 7.52 7.215 11.938 1 84.44 106 GLY B O 1
ATOM 3636 N N . SER B 1 107 ? 7.344 5.391 10.711 1 82.06 107 SER B N 1
ATOM 3637 C CA . SER B 1 107 ? 8.648 4.887 11.117 1 82.06 107 SER B CA 1
ATOM 3638 C C . SER B 1 107 ? 9.391 4.25 9.945 1 82.06 107 SER B C 1
ATOM 3640 O O . SER B 1 107 ? 8.766 3.668 9.055 1 82.06 107 SER B O 1
ATOM 3642 N N . ASN B 1 108 ? 10.641 4.418 9.883 1 74.56 108 ASN B N 1
ATOM 3643 C CA . ASN B 1 108 ? 11.5 3.625 9.008 1 74.56 108 ASN B CA 1
ATOM 3644 C C . ASN B 1 108 ? 12.328 2.621 9.805 1 74.56 108 ASN B C 1
ATOM 3646 O O . ASN B 1 108 ? 13.281 2.039 9.281 1 74.56 108 ASN B O 1
ATOM 3650 N N . ALA B 1 109 ? 11.922 2.48 11.078 1 74.62 109 ALA B N 1
ATOM 3651 C CA . ALA B 1 109 ? 12.633 1.594 12 1 74.62 109 ALA B CA 1
ATOM 3652 C C . ALA B 1 109 ? 14.125 1.912 12.039 1 74.62 109 ALA B C 1
ATOM 3654 O O . ALA B 1 109 ? 14.945 1.024 12.258 1 74.62 109 ALA B O 1
ATOM 3655 N N . TYR B 1 110 ? 14.383 3.17 11.688 1 69.75 110 TYR B N 1
ATOM 3656 C CA . TYR B 1 110 ? 15.766 3.631 11.633 1 69.75 110 TYR B CA 1
ATOM 3657 C C . TYR B 1 110 ? 16.625 2.691 10.789 1 69.75 110 TYR B C 1
ATOM 3659 O O . TYR B 1 110 ? 17.766 2.408 11.141 1 69.75 110 TYR B O 1
ATOM 3667 N N . SER B 1 111 ? 16.016 2.023 9.875 1 67.12 111 SER B N 1
ATOM 3668 C CA . SER B 1 111 ? 16.734 1.118 8.977 1 67.12 111 SER B CA 1
ATOM 3669 C C . SER B 1 111 ? 16.672 1.602 7.535 1 67.12 111 SER B C 1
ATOM 3671 O O . SER B 1 111 ? 15.617 2.057 7.074 1 67.12 111 SER B O 1
ATOM 3673 N N . TYR B 1 112 ? 17.891 1.694 6.906 1 63 112 TYR B N 1
ATOM 3674 C CA . TYR B 1 112 ? 18.016 2.117 5.52 1 63 112 TYR B CA 1
ATOM 3675 C C . TYR B 1 112 ? 18.609 1.005 4.664 1 63 112 TYR B C 1
ATOM 3677 O O . TYR B 1 112 ? 19.297 1.272 3.676 1 63 112 TYR B O 1
ATOM 3685 N N . LYS B 1 113 ? 18.219 -0.106 5.023 1 65.69 113 LYS B N 1
ATOM 3686 C CA . LYS B 1 113 ? 18.766 -1.269 4.332 1 65.69 113 LYS B CA 1
ATOM 3687 C C . LYS B 1 113 ? 17.781 -1.805 3.291 1 65.69 113 LYS B C 1
ATOM 3689 O O . LYS B 1 113 ? 16.578 -1.604 3.41 1 65.69 113 LYS B O 1
ATOM 3694 N N . PRO B 1 114 ? 18.438 -2.42 2.232 1 68.88 114 PRO B N 1
ATOM 3695 C CA . PRO B 1 114 ? 17.547 -3.146 1.317 1 68.88 114 PRO B CA 1
ATOM 3696 C C . PRO B 1 114 ? 16.688 -4.184 2.031 1 68.88 114 PRO B C 1
ATOM 3698 O O . PRO B 1 114 ? 17.031 -4.621 3.135 1 68.88 114 PRO B O 1
ATOM 3701 N N . LEU B 1 115 ? 15.594 -4.52 1.421 1 76.62 115 LEU B N 1
ATOM 3702 C CA . LEU B 1 115 ? 14.633 -5.445 2.01 1 76.62 115 LEU B CA 1
ATOM 3703 C C . LEU B 1 115 ? 15.328 -6.715 2.488 1 76.62 115 LEU B C 1
ATOM 3705 O O . LEU B 1 115 ? 15.047 -7.207 3.584 1 76.62 115 LEU B O 1
ATOM 3709 N N . VAL B 1 116 ? 16.328 -7.199 1.72 1 80.25 116 VAL B N 1
ATOM 3710 C CA . VAL B 1 116 ? 16.969 -8.484 1.973 1 80.25 116 VAL B CA 1
ATOM 3711 C C . VAL B 1 116 ? 17.797 -8.398 3.252 1 80.25 116 VAL B C 1
ATOM 3713 O O . VAL B 1 116 ? 18.141 -9.422 3.848 1 80.25 116 VAL B O 1
ATOM 3716 N N . GLU B 1 117 ? 18.094 -7.172 3.65 1 80.25 117 GLU B N 1
ATOM 3717 C CA . GLU B 1 117 ? 18.922 -6.969 4.836 1 80.25 117 GLU B CA 1
ATOM 3718 C C . GLU B 1 117 ? 18.094 -6.438 6.004 1 80.25 117 GLU B C 1
ATOM 3720 O O . GLU B 1 117 ? 18.625 -6.207 7.09 1 80.25 117 GLU B O 1
ATOM 3725 N N . THR B 1 118 ? 16.844 -6.238 5.789 1 84 118 THR B N 1
ATOM 3726 C CA . THR B 1 118 ? 15.984 -5.691 6.832 1 84 118 THR B CA 1
ATOM 3727 C C . THR B 1 118 ? 15.555 -6.781 7.805 1 84 118 THR B C 1
ATOM 3729 O O . THR B 1 118 ? 15.125 -7.859 7.387 1 84 118 THR B O 1
ATOM 3732 N N . SER B 1 119 ? 15.688 -6.547 9.062 1 91 119 SER B N 1
ATOM 3733 C CA . SER B 1 119 ? 15.352 -7.531 10.094 1 91 119 SER B CA 1
ATOM 3734 C C . SER B 1 119 ? 13.836 -7.691 10.227 1 91 119 SER B C 1
ATOM 3736 O O . SER B 1 119 ? 13.078 -6.828 9.789 1 91 119 SER B O 1
ATOM 3738 N N . ASP B 1 120 ? 13.422 -8.836 10.875 1 93.38 120 ASP B N 1
ATOM 3739 C CA . ASP B 1 120 ? 12.008 -9.039 11.164 1 93.38 120 ASP B CA 1
ATOM 3740 C C . ASP B 1 120 ? 11.453 -7.898 12.016 1 93.38 120 ASP B C 1
ATOM 3742 O O . ASP B 1 120 ? 10.359 -7.398 11.75 1 93.38 120 ASP B O 1
ATOM 3746 N N . GLU B 1 121 ? 12.227 -7.531 12.961 1 93.5 121 GLU B N 1
ATOM 3747 C CA . GLU B 1 121 ? 11.797 -6.492 13.891 1 93.5 121 GLU B CA 1
ATOM 3748 C C . GLU B 1 121 ? 11.586 -5.164 13.172 1 93.5 121 GLU B C 1
ATOM 3750 O O . GLU B 1 121 ? 10.617 -4.453 13.453 1 93.5 121 GLU B O 1
ATOM 3755 N N . ALA B 1 122 ? 12.469 -4.824 12.289 1 89.19 122 ALA B N 1
ATOM 3756 C CA . ALA B 1 122 ? 12.344 -3.584 11.523 1 89.19 122 ALA B CA 1
ATOM 3757 C C . ALA B 1 122 ? 11.125 -3.619 10.609 1 89.19 122 ALA B C 1
ATOM 3759 O O . ALA B 1 122 ? 10.391 -2.631 10.5 1 89.19 122 ALA B O 1
ATOM 3760 N N . LEU B 1 123 ? 10.875 -4.738 10 1 89.06 123 LEU B N 1
ATOM 3761 C CA . LEU B 1 123 ? 9.703 -4.887 9.141 1 89.06 123 LEU B CA 1
ATOM 3762 C C . LEU B 1 123 ? 8.414 -4.742 9.953 1 89.06 123 LEU B C 1
ATOM 3764 O O . LEU B 1 123 ? 7.484 -4.051 9.523 1 89.06 123 LEU B O 1
ATOM 3768 N N . ILE B 1 124 ? 8.398 -5.426 11.047 1 92.81 124 ILE B N 1
ATOM 3769 C CA . ILE B 1 124 ? 7.23 -5.367 11.914 1 92.81 124 ILE B CA 1
ATOM 3770 C C . ILE B 1 124 ? 6.973 -3.92 12.336 1 92.81 124 ILE B C 1
ATOM 3772 O O . ILE B 1 124 ? 5.84 -3.436 12.25 1 92.81 124 ILE B O 1
ATOM 3776 N N . GLU B 1 125 ? 7.977 -3.238 12.68 1 90.56 125 GLU B N 1
ATOM 3777 C CA . GLU B 1 125 ? 7.836 -1.859 13.133 1 90.56 125 GLU B CA 1
ATOM 3778 C C . GLU B 1 125 ? 7.312 -0.96 12.016 1 90.56 125 GLU B C 1
ATOM 3780 O O . GLU B 1 125 ? 6.367 -0.194 12.227 1 90.56 125 GLU B O 1
ATOM 3785 N N . VAL B 1 126 ? 7.891 -1.021 10.898 1 86.31 126 VAL B N 1
ATOM 3786 C CA . VAL B 1 126 ? 7.539 -0.151 9.789 1 86.31 126 VAL B CA 1
ATOM 3787 C C . VAL B 1 126 ? 6.102 -0.431 9.352 1 86.31 126 VAL B C 1
ATOM 3789 O O . VAL B 1 126 ? 5.301 0.496 9.195 1 86.31 126 VAL B O 1
ATOM 3792 N N . ILE B 1 127 ? 5.719 -1.652 9.234 1 87.06 127 ILE B N 1
ATOM 3793 C CA . ILE B 1 127 ? 4.406 -2.025 8.727 1 87.06 127 ILE B CA 1
ATOM 3794 C C . ILE B 1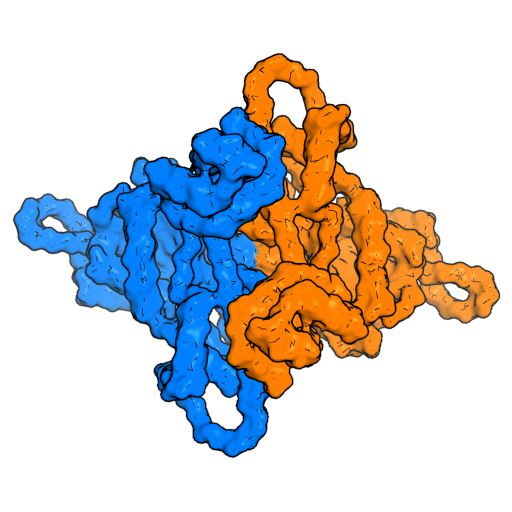 127 ? 3.338 -1.716 9.766 1 87.06 127 ILE B C 1
ATOM 3796 O O . ILE B 1 127 ? 2.279 -1.174 9.438 1 87.06 127 ILE B O 1
ATOM 3800 N N . THR B 1 128 ? 3.596 -2.057 10.969 1 91.25 128 THR B N 1
ATOM 3801 C CA . THR B 1 128 ? 2.6 -1.824 12.008 1 91.25 128 THR B CA 1
ATOM 3802 C C . THR B 1 128 ? 2.4 -0.329 12.242 1 91.25 128 THR B C 1
ATOM 3804 O O . THR B 1 128 ? 1.273 0.129 12.445 1 91.25 128 THR B O 1
ATOM 3807 N N . THR B 1 129 ? 3.408 0.401 12.172 1 90.31 129 THR B N 1
ATOM 3808 C CA . THR B 1 129 ? 3.281 1.837 12.398 1 90.31 129 THR B CA 1
ATOM 3809 C C . THR B 1 129 ? 2.65 2.521 11.188 1 90.31 129 THR B C 1
ATOM 3811 O O . THR B 1 129 ? 1.658 3.242 11.328 1 90.31 129 THR B O 1
ATOM 3814 N N . ASN B 1 130 ? 3.17 2.266 10.023 1 84.12 130 ASN B N 1
ATOM 3815 C CA . ASN B 1 130 ? 2.828 3.039 8.836 1 84.12 130 ASN B CA 1
ATOM 3816 C C . ASN B 1 130 ? 1.508 2.576 8.227 1 84.12 130 ASN B C 1
ATOM 3818 O O . ASN B 1 130 ? 0.815 3.355 7.57 1 84.12 130 ASN B O 1
ATOM 3822 N N . THR B 1 131 ? 1.183 1.319 8.43 1 85.62 131 THR B N 1
ATOM 3823 C CA . THR B 1 131 ? -0.032 0.807 7.805 1 85.62 131 THR B CA 1
ATOM 3824 C C . THR B 1 131 ? -1.116 0.562 8.852 1 85.62 131 THR B C 1
ATOM 3826 O O . THR B 1 131 ? -2.195 1.154 8.781 1 85.62 131 THR B O 1
ATOM 3829 N N . LEU B 1 132 ? -0.807 -0.247 9.82 1 89.56 132 LEU B N 1
ATOM 3830 C CA . LEU B 1 132 ? -1.801 -0.517 10.852 1 89.56 132 LEU B CA 1
ATOM 3831 C C . LEU B 1 132 ? -2.145 0.755 11.625 1 89.56 132 LEU B C 1
ATOM 3833 O O . LEU B 1 132 ? -3.322 1.071 11.812 1 89.56 132 LEU B O 1
ATOM 3837 N N . GLY B 1 133 ? -1.084 1.434 12.055 1 91.94 133 GLY B N 1
ATOM 3838 C CA . GLY B 1 133 ? -1.309 2.682 12.773 1 91.94 133 GLY B CA 1
ATOM 3839 C C . GLY B 1 133 ? -2.154 3.67 11.992 1 91.94 133 GLY B C 1
ATOM 3840 O O . GLY B 1 133 ? -3.055 4.301 12.555 1 91.94 133 GLY B O 1
ATOM 3841 N N . LEU B 1 134 ? -1.883 3.781 10.766 1 87.31 134 LEU B N 1
ATOM 3842 C CA . LEU B 1 134 ? -2.643 4.68 9.898 1 87.31 134 LEU B CA 1
ATOM 3843 C C . LEU B 1 134 ? -4.105 4.254 9.828 1 87.31 134 LEU B C 1
ATOM 3845 O O . LEU B 1 134 ? -5.004 5.09 9.93 1 87.31 134 LEU B O 1
ATOM 3849 N N . MET B 1 135 ? -4.387 2.986 9.664 1 85.94 135 MET B N 1
ATOM 3850 C CA . MET B 1 135 ? -5.754 2.48 9.547 1 85.94 135 MET B CA 1
ATOM 3851 C C . MET B 1 135 ? -6.527 2.699 10.844 1 85.94 135 MET B C 1
ATOM 3853 O O . MET B 1 135 ? -7.703 3.066 10.812 1 85.94 135 MET B O 1
ATOM 3857 N N . LEU B 1 136 ? -5.895 2.424 11.906 1 91.88 136 LEU B N 1
ATOM 3858 C CA . LEU B 1 136 ? -6.531 2.646 13.203 1 91.88 136 LEU B CA 1
ATOM 3859 C C . LEU B 1 136 ? -6.891 4.117 13.383 1 91.88 136 LEU B C 1
ATOM 3861 O O . LEU B 1 136 ? -8 4.438 13.812 1 91.88 136 LEU B O 1
ATOM 3865 N N . CYS B 1 137 ? -5.949 4.953 13.023 1 92.06 137 CYS B N 1
ATOM 3866 C CA . CYS B 1 137 ? -6.184 6.391 13.141 1 92.06 137 CYS B CA 1
ATOM 3867 C C . CYS B 1 137 ? -7.301 6.844 12.219 1 92.06 137 CYS B C 1
ATOM 3869 O O . CYS B 1 137 ? -8.164 7.629 12.617 1 92.06 137 CYS B O 1
ATOM 3871 N N . CYS B 1 138 ? -7.312 6.387 11.016 1 86.19 138 CYS B N 1
ATOM 3872 C CA . CYS B 1 138 ? -8.375 6.734 10.078 1 86.19 138 CYS B CA 1
ATOM 3873 C C . CYS B 1 138 ? -9.734 6.297 10.609 1 86.19 138 CYS B C 1
ATOM 3875 O O . CYS B 1 138 ? -10.695 7.07 10.586 1 86.19 138 CYS B O 1
ATOM 3877 N N . ARG B 1 139 ? -9.766 5.062 11.031 1 85.5 139 ARG B N 1
ATOM 3878 C CA . ARG B 1 139 ? -11.023 4.527 11.547 1 85.5 139 ARG B CA 1
ATOM 3879 C C . ARG B 1 139 ? -11.578 5.398 12.664 1 85.5 139 ARG B C 1
ATOM 3881 O O . ARG B 1 139 ? -12.734 5.809 12.625 1 85.5 139 ARG B O 1
ATOM 3888 N N . GLU B 1 140 ? -10.742 5.711 13.633 1 93.19 140 GLU B N 1
ATOM 3889 C CA . GLU B 1 140 ? -11.188 6.465 14.797 1 93.19 140 GLU B CA 1
ATOM 3890 C C . GLU B 1 140 ? -11.484 7.918 14.438 1 93.19 140 GLU B C 1
ATOM 3892 O O . GLU B 1 140 ? -12.414 8.523 14.984 1 93.19 140 GLU B O 1
ATOM 3897 N N . ALA B 1 141 ? -10.695 8.5 13.57 1 91 141 ALA B N 1
ATOM 3898 C CA . ALA B 1 141 ? -10.953 9.859 13.109 1 91 141 ALA B CA 1
ATOM 3899 C C . ALA B 1 141 ? -12.305 9.953 12.406 1 91 141 ALA B C 1
ATOM 3901 O O . ALA B 1 141 ? -13.07 10.891 12.648 1 91 141 ALA B O 1
ATOM 3902 N N . ILE B 1 142 ? -12.562 8.984 11.523 1 87 142 ILE B N 1
ATOM 3903 C CA . ILE B 1 142 ? -13.836 8.961 10.805 1 87 142 ILE B CA 1
ATOM 3904 C C . ILE B 1 142 ? -14.992 8.859 11.797 1 87 142 ILE B C 1
ATOM 3906 O O . ILE B 1 142 ? -15.961 9.617 11.711 1 87 142 ILE B O 1
ATOM 3910 N N . ASN B 1 143 ? -14.852 7.957 12.758 1 85.44 143 ASN B N 1
ATOM 3911 C CA . ASN B 1 143 ? -15.891 7.766 13.758 1 85.44 143 ASN B CA 1
ATOM 3912 C C . ASN B 1 143 ? -16.125 9.031 14.578 1 85.44 143 ASN B C 1
ATOM 3914 O O . ASN B 1 143 ? -17.281 9.391 14.852 1 85.44 143 ASN B O 1
ATOM 3918 N N . MET B 1 144 ? -15.102 9.633 14.906 1 91.38 144 MET B N 1
ATOM 3919 C CA . MET B 1 144 ? -15.203 10.867 15.68 1 91.38 144 MET B CA 1
ATOM 3920 C C . MET B 1 144 ? -15.875 11.961 14.859 1 91.38 144 MET B C 1
ATOM 3922 O O . MET B 1 144 ? -16.812 12.609 15.336 1 91.38 144 MET B O 1
ATOM 3926 N N . MET B 1 145 ? -15.461 12.148 13.656 1 87 145 MET B N 1
ATOM 3927 C CA . MET B 1 145 ? -15.898 13.273 12.836 1 87 145 MET B CA 1
ATOM 3928 C C . MET B 1 145 ? -17.312 13.07 12.336 1 87 145 MET B C 1
ATOM 3930 O O . MET B 1 145 ? -18.047 14.039 12.078 1 87 145 MET B O 1
ATOM 3934 N N . TRP B 1 146 ? -17.641 11.82 12.219 1 84 146 TRP B N 1
ATOM 3935 C CA . TRP B 1 146 ? -19 11.5 11.82 1 84 146 TRP B CA 1
ATOM 3936 C C . TRP B 1 146 ? -20 11.992 12.859 1 84 146 TRP B C 1
ATOM 3938 O O . TRP B 1 146 ? -21.141 12.352 12.516 1 84 146 TRP B O 1
ATOM 3948 N N . ASN B 1 147 ? -19.609 12.047 14.023 1 83.38 147 ASN B N 1
ATOM 3949 C CA . ASN B 1 147 ? -20.484 12.43 15.117 1 83.38 147 ASN B CA 1
ATOM 3950 C C . ASN B 1 147 ? -20.344 13.906 15.469 1 83.38 147 ASN B C 1
ATOM 3952 O O . ASN B 1 147 ? -20.984 14.398 16.391 1 83.38 147 ASN B O 1
ATOM 3956 N N . GLN B 1 148 ? -19.484 14.617 14.695 1 87.25 148 GLN B N 1
ATOM 3957 C CA . GLN B 1 148 ? -19.281 16.047 14.93 1 87.25 148 GLN B CA 1
ATOM 3958 C C . GLN B 1 148 ? -20.188 16.875 14.039 1 87.25 148 GLN B C 1
ATOM 3960 O O . GLN B 1 148 ? -20.359 16.578 12.852 1 87.25 148 GLN B O 1
ATOM 3965 N N . PRO B 1 149 ? -20.828 17.875 14.562 1 81.44 149 PRO B N 1
ATOM 3966 C CA . PRO B 1 149 ? -21.719 18.734 13.758 1 81.44 149 PRO B CA 1
ATOM 3967 C C . PRO B 1 149 ? -21 19.375 12.578 1 81.44 149 PRO B C 1
ATOM 3969 O O . PRO B 1 149 ? -21.562 19.484 11.492 1 81.44 149 PRO B O 1
ATOM 3972 N N . ARG B 1 150 ? -19.797 19.75 12.758 1 78.69 150 ARG B N 1
ATOM 3973 C CA . ARG B 1 150 ? -19.062 20.469 11.719 1 78.69 150 ARG B CA 1
ATOM 3974 C C . ARG B 1 150 ? -18.344 19.484 10.789 1 78.69 150 ARG B C 1
ATOM 3976 O O . ARG B 1 150 ? -17.719 19.906 9.805 1 78.69 150 ARG B O 1
ATOM 3983 N N . GLY B 1 151 ? -18.438 18.25 11.055 1 87.44 151 GLY B N 1
ATOM 3984 C CA . GLY B 1 151 ? -17.672 17.281 10.281 1 87.44 151 GLY B CA 1
ATOM 3985 C C . GLY B 1 151 ? -16.172 17.344 10.562 1 87.44 151 GLY B C 1
ATOM 3986 O O . GLY B 1 151 ? -15.758 17.578 11.695 1 87.44 151 GLY B O 1
ATOM 3987 N N . GLY B 1 152 ? -15.328 16.953 9.555 1 89.19 152 GLY B N 1
ATOM 3988 C CA . GLY B 1 152 ? -13.883 17 9.688 1 89.19 152 GLY B CA 1
ATOM 3989 C C . GLY B 1 152 ? -13.156 16.484 8.461 1 89.19 152 GLY B C 1
ATOM 3990 O O . GLY B 1 152 ? -13.781 15.93 7.551 1 89.19 152 GLY B O 1
ATOM 3991 N N . HIS B 1 153 ? -11.906 16.812 8.359 1 88.81 153 HIS B N 1
ATOM 3992 C CA . HIS B 1 153 ? -11.047 16.406 7.25 1 88.81 153 HIS B CA 1
ATOM 3993 C C . HIS B 1 153 ? -9.844 15.617 7.746 1 88.81 153 HIS B C 1
ATOM 3995 O O . HIS B 1 153 ? -9.164 16.031 8.688 1 88.81 153 HIS B O 1
ATOM 4001 N N . ILE B 1 154 ? -9.656 14.461 7.133 1 88.06 154 ILE B N 1
ATOM 4002 C CA . ILE B 1 154 ? -8.516 13.609 7.461 1 88.06 154 ILE B CA 1
ATOM 4003 C C . ILE B 1 154 ? -7.469 13.695 6.352 1 88.06 154 ILE B C 1
ATOM 4005 O O . ILE B 1 154 ? -7.793 13.562 5.172 1 88.06 154 ILE B O 1
ATOM 4009 N N . PHE B 1 155 ? -6.199 13.961 6.723 1 85.81 155 PHE B N 1
ATOM 4010 C CA . PHE B 1 155 ? -5.074 14.008 5.797 1 85.81 155 PHE B CA 1
ATOM 4011 C C . PHE B 1 155 ? -4.043 12.938 6.148 1 85.81 155 PHE B C 1
ATOM 4013 O O . PHE B 1 155 ? -3.625 12.828 7.301 1 85.81 155 PHE B O 1
ATOM 4020 N N . ASN B 1 156 ? -3.66 12.141 5.199 1 83.62 156 ASN B N 1
ATOM 4021 C CA . ASN B 1 156 ? -2.596 11.156 5.355 1 83.62 156 ASN B CA 1
ATOM 4022 C C . ASN B 1 156 ? -1.295 11.625 4.715 1 83.62 156 ASN B C 1
ATOM 4024 O O . ASN B 1 156 ? -1.291 12.07 3.562 1 83.62 156 ASN B O 1
ATOM 4028 N N . ILE B 1 157 ? -0.223 11.641 5.453 1 80.94 157 ILE B N 1
ATOM 4029 C CA . ILE B 1 157 ? 1.076 11.992 4.895 1 80.94 157 ILE B CA 1
ATOM 4030 C C . ILE B 1 157 ? 1.654 10.797 4.133 1 80.94 157 ILE B C 1
ATOM 4032 O O . ILE B 1 157 ? 1.82 9.719 4.699 1 80.94 157 ILE B O 1
ATOM 4036 N N . ASP B 1 158 ? 1.817 11.094 2.82 1 69.69 158 ASP B N 1
ATOM 4037 C CA . ASP B 1 158 ? 2.412 10.07 1.97 1 69.69 158 ASP B CA 1
ATOM 4038 C C . ASP B 1 158 ? 3.898 10.336 1.746 1 69.69 158 ASP B C 1
ATOM 4040 O O . ASP B 1 158 ? 4.371 11.453 1.947 1 69.69 158 ASP B O 1
ATOM 4044 N N . GLY B 1 159 ? 4.855 9.438 1.703 1 55.34 159 GLY B N 1
ATOM 4045 C CA . GLY B 1 159 ? 6.254 9.656 1.367 1 55.34 159 GLY B CA 1
ATOM 4046 C C . GLY B 1 159 ? 6.488 9.852 -0.118 1 55.34 159 GLY B C 1
ATOM 4047 O O . GLY B 1 159 ? 5.547 9.789 -0.913 1 55.34 159 GLY B O 1
ATOM 4048 N N . ALA B 1 160 ? 7.629 10.422 -0.543 1 45.31 160 ALA B N 1
ATOM 4049 C CA . ALA B 1 160 ? 8.062 10.719 -1.907 1 45.31 160 ALA B CA 1
ATOM 4050 C C . ALA B 1 160 ? 7.672 9.594 -2.861 1 45.31 160 ALA B C 1
ATOM 4052 O O . ALA B 1 160 ? 7.426 9.828 -4.047 1 45.31 160 ALA B O 1
ATOM 4053 N N . GLY B 1 161 ? 7.445 8.359 -2.316 1 42.72 161 GLY B N 1
ATOM 4054 C CA . GLY B 1 161 ? 7.438 7.199 -3.189 1 42.72 161 GLY B CA 1
ATOM 4055 C C . GLY B 1 161 ? 6.043 6.668 -3.461 1 42.72 161 GLY B C 1
ATOM 4056 O O . GLY B 1 161 ? 5.883 5.551 -3.953 1 42.72 161 GLY B O 1
ATOM 4057 N N . SER B 1 162 ? 5.105 7.41 -3.072 1 41.09 162 SER B N 1
ATOM 4058 C CA . SER B 1 162 ? 3.797 6.77 -3.141 1 41.09 162 SER B CA 1
ATOM 4059 C C . SER B 1 162 ? 3.354 6.574 -4.586 1 41.09 162 SER B C 1
ATOM 4061 O O . SER B 1 162 ? 2.324 5.945 -4.848 1 41.09 162 SER B O 1
ATOM 4063 N N . ASP B 1 163 ? 3.994 7.223 -5.406 1 40.44 163 ASP B N 1
ATOM 4064 C CA . ASP B 1 163 ? 3.469 7.059 -6.758 1 40.44 163 ASP B CA 1
ATOM 4065 C C . ASP B 1 163 ? 3.77 5.66 -7.293 1 40.44 163 ASP B C 1
ATOM 4067 O O . ASP B 1 163 ? 3.543 5.379 -8.477 1 40.44 163 ASP B O 1
ATOM 4071 N N . GLY B 1 164 ? 3.908 4.699 -6.355 1 41.44 164 GLY B N 1
ATOM 4072 C CA . GLY B 1 164 ? 3.957 3.297 -6.738 1 41.44 164 GLY B CA 1
ATOM 4073 C C . GLY B 1 164 ? 5.34 2.846 -7.176 1 41.44 164 GLY B C 1
ATOM 4074 O O . GLY B 1 164 ? 5.531 1.686 -7.547 1 41.44 164 GLY B O 1
ATOM 4075 N N . ARG B 1 165 ? 6.281 3.789 -7.227 1 36.81 165 ARG B N 1
ATOM 4076 C CA . ARG B 1 165 ? 7.559 3.266 -7.707 1 36.81 165 ARG B CA 1
ATOM 4077 C C . ARG B 1 165 ? 8.461 2.869 -6.543 1 36.81 165 ARG B C 1
ATOM 4079 O O . ARG B 1 165 ? 8.57 3.604 -5.559 1 36.81 165 ARG B O 1
ATOM 4086 N N . PRO B 1 166 ? 8.883 1.659 -6.574 1 39.16 166 PRO B N 1
ATOM 4087 C CA . PRO B 1 166 ? 9.703 1.137 -5.477 1 39.16 166 PRO B CA 1
ATOM 4088 C C . PRO B 1 166 ? 11.008 1.91 -5.289 1 39.16 166 PRO B C 1
ATOM 4090 O O . PRO B 1 166 ? 11.641 2.303 -6.273 1 39.16 166 PRO B O 1
ATOM 4093 N N . THR B 1 167 ? 11.156 2.746 -4.293 1 39.84 167 THR B N 1
ATOM 4094 C CA . THR B 1 167 ? 12.516 3.127 -3.926 1 39.84 167 THR B CA 1
ATOM 4095 C C . THR B 1 167 ? 13.242 1.962 -3.262 1 39.84 167 THR B C 1
ATOM 4097 O O . THR B 1 167 ? 12.766 1.412 -2.268 1 39.84 167 THR B O 1
ATOM 4100 N N . PRO B 1 168 ? 14.211 1.383 -3.977 1 40.94 168 PRO B N 1
ATOM 4101 C CA . PRO B 1 168 ? 14.859 0.175 -3.463 1 40.94 168 PRO B CA 1
ATOM 4102 C C . PRO B 1 168 ? 15.266 0.303 -1.997 1 40.94 168 PRO B C 1
ATOM 4104 O O . PRO B 1 168 ? 15.172 -0.664 -1.238 1 40.94 168 PRO B O 1
ATOM 4107 N N . ARG B 1 169 ? 15.828 1.446 -1.577 1 42.31 169 ARG B N 1
ATOM 4108 C CA . ARG B 1 169 ? 16.422 1.52 -0.248 1 42.31 169 ARG B CA 1
ATOM 4109 C C . ARG B 1 169 ? 15.359 1.66 0.827 1 42.31 169 ARG B C 1
ATOM 4111 O O . ARG B 1 169 ? 15.625 1.452 2.012 1 42.31 169 ARG B O 1
ATOM 4118 N N . PHE B 1 170 ? 14.086 1.805 0.288 1 49.78 170 PHE B N 1
ATOM 4119 C CA . PHE B 1 170 ? 13.023 1.949 1.274 1 49.78 170 PHE B CA 1
ATOM 4120 C C . PHE B 1 170 ? 11.789 1.146 0.867 1 49.78 170 PHE B C 1
ATOM 4122 O O . PHE B 1 170 ? 10.664 1.627 0.984 1 49.78 170 PHE B O 1
ATOM 4129 N N . ALA B 1 171 ? 12.188 -0.043 0.585 1 54.72 171 ALA B N 1
ATOM 4130 C CA . ALA B 1 171 ? 11.117 -0.827 -0.028 1 54.72 171 ALA B CA 1
ATOM 4131 C C . ALA B 1 171 ? 9.938 -0.985 0.927 1 54.72 171 ALA B C 1
ATOM 4133 O O . ALA B 1 171 ? 8.781 -0.806 0.532 1 54.72 171 ALA B O 1
ATOM 4134 N N . ALA B 1 172 ? 10.352 -1.332 2.232 1 57.56 172 ALA B N 1
ATOM 4135 C CA . ALA B 1 172 ? 9.273 -1.552 3.191 1 57.56 172 ALA B CA 1
ATOM 4136 C C . ALA B 1 172 ? 8.523 -0.254 3.482 1 57.56 172 ALA B C 1
ATOM 4138 O O . ALA B 1 172 ? 7.293 -0.232 3.502 1 57.56 172 ALA B O 1
ATOM 4139 N N . TYR B 1 173 ? 9.242 0.772 3.617 1 60.81 173 TYR B N 1
ATOM 4140 C CA . TYR B 1 173 ? 8.617 2.062 3.885 1 60.81 173 TYR B CA 1
ATOM 4141 C C . TYR B 1 173 ? 7.785 2.523 2.693 1 60.81 173 TYR B C 1
ATOM 4143 O O . TYR B 1 173 ? 6.641 2.957 2.857 1 60.81 173 TYR B O 1
ATOM 4151 N N . GLY B 1 174 ? 8.359 2.395 1.585 1 61.12 174 GLY B N 1
ATOM 4152 C CA . GLY B 1 174 ? 7.641 2.781 0.379 1 61.12 174 GLY B CA 1
ATOM 4153 C C . GLY B 1 174 ? 6.359 2 0.171 1 61.12 174 GLY B C 1
ATOM 4154 O O . GLY B 1 174 ? 5.328 2.574 -0.19 1 61.12 174 GLY B O 1
ATOM 4155 N N . ALA B 1 175 ? 6.387 0.754 0.433 1 60.31 175 ALA B N 1
ATOM 4156 C CA . ALA B 1 175 ? 5.227 -0.12 0.268 1 60.31 175 ALA B CA 1
ATOM 4157 C C . ALA B 1 175 ? 4.086 0.302 1.19 1 60.31 175 ALA B C 1
ATOM 4159 O O . ALA B 1 175 ? 2.918 0.256 0.802 1 60.31 175 ALA B O 1
ATOM 4160 N N . THR B 1 176 ? 4.43 0.711 2.354 1 59.62 176 THR B N 1
ATOM 4161 C CA . THR B 1 176 ? 3.406 1.051 3.332 1 59.62 176 THR B CA 1
ATOM 4162 C C . THR B 1 176 ? 2.732 2.373 2.975 1 59.62 176 THR B C 1
ATOM 4164 O O . THR B 1 176 ? 1.548 2.568 3.252 1 59.62 176 THR B O 1
ATOM 4167 N N . LYS B 1 177 ? 3.484 3.236 2.418 1 53.53 177 LYS B N 1
ATOM 4168 C CA . LYS B 1 177 ? 2.912 4.551 2.146 1 53.53 177 LYS B CA 1
ATOM 4169 C C . LYS B 1 177 ? 1.941 4.496 0.97 1 53.53 177 LYS B C 1
ATOM 4171 O O . LYS B 1 177 ? 1.035 5.328 0.867 1 53.53 177 LYS B O 1
ATOM 4176 N N . ARG B 1 178 ? 1.943 3.373 0.186 1 52.41 178 ARG B N 1
ATOM 4177 C CA . ARG B 1 178 ? 1.021 3.201 -0.932 1 52.41 178 ARG B CA 1
ATOM 4178 C C . ARG B 1 178 ? -0.289 2.572 -0.469 1 52.41 178 ARG B C 1
ATOM 4180 O O . ARG B 1 178 ? -1.319 2.713 -1.13 1 52.41 178 ARG B O 1
ATOM 4187 N N . SER B 1 179 ? -0.328 1.916 0.554 1 51.78 179 SER B N 1
ATOM 4188 C CA . SER B 1 179 ? -1.463 1.114 1 1 51.78 179 SER B CA 1
ATOM 4189 C C . SER B 1 179 ? -2.676 1.989 1.294 1 51.78 179 SER B C 1
ATOM 4191 O O . SER B 1 179 ? -3.816 1.527 1.206 1 51.78 179 SER B O 1
ATOM 4193 N N . VAL B 1 180 ? -2.434 3.365 1.568 1 48.19 180 VAL B N 1
ATOM 4194 C CA . VAL B 1 180 ? -3.57 4.004 2.221 1 48.19 180 VAL B CA 1
ATOM 4195 C C . VAL B 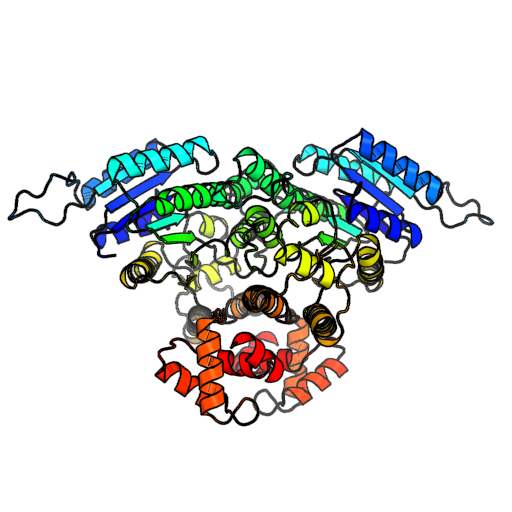1 180 ? -4.02 5.215 1.403 1 48.19 180 VAL B C 1
ATOM 4197 O O . VAL B 1 180 ? -4.918 5.953 1.817 1 48.19 180 VAL B O 1
ATOM 4200 N N . VAL B 1 181 ? -3.518 5.469 0.165 1 45.16 181 VAL B N 1
ATOM 4201 C CA . VAL B 1 181 ? -3.783 6.691 -0.584 1 45.16 181 VAL B CA 1
ATOM 4202 C C . VAL B 1 181 ? -5.285 6.832 -0.833 1 45.16 181 VAL B C 1
ATOM 4204 O O . VAL B 1 181 ? -5.801 7.945 -0.941 1 45.16 181 VAL B O 1
ATOM 4207 N N . HIS B 1 182 ? -6.02 5.707 -0.581 1 48.81 182 HIS B N 1
ATOM 4208 C CA . HIS B 1 182 ? -7.355 5.867 -1.145 1 48.81 182 HIS B CA 1
ATOM 4209 C C . HIS B 1 182 ? -8.398 6.051 -0.048 1 48.81 182 HIS B C 1
ATOM 4211 O O . HIS B 1 182 ? -9.586 6.234 -0.336 1 48.81 182 HIS B O 1
ATOM 4217 N N . LEU B 1 183 ? -7.965 6.203 1.146 1 50.22 183 LEU B N 1
ATOM 4218 C CA . LEU B 1 183 ? -9.039 6.215 2.137 1 50.22 183 LEU B CA 1
ATOM 4219 C C . LEU B 1 183 ? -9.508 7.637 2.416 1 50.22 183 LEU B C 1
ATOM 4221 O O . LEU B 1 183 ? -10.695 7.875 2.633 1 50.22 183 LEU B O 1
ATOM 4225 N N . THR B 1 184 ? -8.641 8.578 2.266 1 57.81 184 THR B N 1
ATOM 4226 C CA . THR B 1 184 ? -8.914 9.953 2.66 1 57.81 184 THR B CA 1
ATOM 4227 C C . THR B 1 184 ? -8.125 10.93 1.792 1 57.81 184 THR B C 1
ATOM 4229 O O . THR B 1 184 ? -7.82 10.633 0.635 1 57.81 184 THR B O 1
ATOM 4232 N N . LYS B 1 185 ? -7.953 12.117 2.277 1 61.41 185 LYS B N 1
ATOM 4233 C CA . LYS B 1 185 ? -7.066 13.086 1.645 1 61.41 185 LYS B CA 1
ATOM 4234 C C . LYS B 1 185 ? -5.602 12.75 1.916 1 61.41 185 LYS B C 1
ATOM 4236 O O . LYS B 1 185 ? -5.277 12.148 2.941 1 61.41 185 LYS B O 1
ATOM 4241 N N . SER B 1 186 ? -4.828 13.086 0.916 1 63.34 186 SER B N 1
ATOM 4242 C CA . SER B 1 186 ? -3.422 12.719 1.034 1 63.34 186 SER B CA 1
ATOM 4243 C C . SER B 1 186 ? -2.516 13.938 0.87 1 63.34 186 SER B C 1
ATOM 4245 O O . SER B 1 186 ? -2.852 14.875 0.139 1 63.34 186 SER B O 1
ATOM 4247 N N . LEU B 1 187 ? -1.462 13.953 1.671 1 61.53 187 LEU B N 1
ATOM 4248 C CA . LEU B 1 187 ? -0.397 14.953 1.604 1 61.53 187 LEU B CA 1
ATOM 4249 C C . LEU B 1 187 ? 0.923 14.305 1.196 1 61.53 187 LEU B C 1
ATOM 4251 O O . LEU B 1 187 ? 1.313 13.273 1.749 1 61.53 187 LEU B O 1
ATOM 4255 N N . GLN B 1 188 ? 1.53 14.922 0.198 1 59.31 188 GLN B N 1
ATOM 4256 C CA . GLN B 1 188 ? 2.875 14.508 -0.182 1 59.31 188 GLN B CA 1
ATOM 4257 C C . GLN B 1 188 ? 3.891 15.617 0.081 1 59.31 188 GLN B C 1
ATOM 4259 O O . GLN B 1 188 ? 4.09 16.5 -0.759 1 59.31 188 GLN B O 1
ATOM 4264 N N . PRO B 1 189 ? 4.523 15.531 1.116 1 63.44 189 PRO B N 1
ATOM 4265 C CA . PRO B 1 189 ? 5.477 16.594 1.467 1 63.44 189 PRO B CA 1
ATOM 4266 C C . PRO B 1 189 ? 6.699 16.609 0.555 1 63.44 189 PRO B C 1
ATOM 4268 O O . PRO B 1 189 ? 7.441 17.594 0.527 1 63.44 189 PRO B O 1
ATOM 4271 N N . GLY B 1 190 ? 6.879 15.57 -0.224 1 60.34 190 GLY B N 1
ATOM 4272 C CA . GLY B 1 190 ? 8.125 15.469 -0.968 1 60.34 190 GLY B CA 1
ATOM 4273 C C . GLY B 1 190 ? 9.297 15.031 -0.112 1 60.34 190 GLY B C 1
ATOM 4274 O O . GLY B 1 190 ? 9.117 14.305 0.87 1 60.34 190 GLY B O 1
ATOM 4275 N N . MET B 1 191 ? 10.484 15.367 -0.57 1 57.53 191 MET B N 1
ATOM 4276 C CA . MET B 1 191 ? 11.695 15 0.164 1 57.53 191 MET B CA 1
ATOM 4277 C C . MET B 1 191 ? 12 16.031 1.248 1 57.53 191 MET B C 1
ATOM 4279 O O . MET B 1 191 ? 12.359 17.172 0.945 1 57.53 191 MET B O 1
ATOM 4283 N N . VAL B 1 192 ? 11.797 15.609 2.426 1 66.88 192 VAL B N 1
ATOM 4284 C CA . VAL B 1 192 ? 11.992 16.516 3.559 1 66.88 192 VAL B CA 1
ATOM 4285 C C . VAL B 1 192 ? 13.188 16.031 4.391 1 66.88 192 VAL B C 1
ATOM 4287 O O . VAL B 1 192 ? 13.32 14.844 4.66 1 66.88 192 VAL B O 1
ATOM 4290 N N . THR B 1 193 ? 14.039 16.891 4.652 1 60 193 THR B N 1
ATOM 4291 C CA . THR B 1 193 ? 15.258 16.531 5.383 1 60 193 THR B CA 1
ATOM 4292 C C . THR B 1 193 ? 14.93 16.203 6.836 1 60 193 THR B C 1
ATOM 4294 O O . THR B 1 193 ? 15 17.062 7.707 1 60 193 THR B O 1
ATOM 4297 N N . THR B 1 194 ? 14.492 15.109 7.016 1 67.62 194 THR B N 1
ATOM 4298 C CA . THR B 1 194 ? 14.266 14.508 8.328 1 67.62 194 THR B CA 1
ATOM 4299 C C . THR B 1 194 ? 15.336 13.461 8.625 1 67.62 194 THR B C 1
ATOM 4301 O O . THR B 1 194 ? 16.156 13.133 7.766 1 67.62 194 THR B O 1
ATOM 4304 N N . ASP B 1 195 ? 15.328 13.086 9.836 1 67.69 195 ASP B N 1
ATOM 4305 C CA . ASP B 1 195 ? 16.25 12.016 10.188 1 67.69 195 ASP B CA 1
ATOM 4306 C C . ASP B 1 195 ? 16.062 10.797 9.289 1 67.69 195 ASP B C 1
ATOM 4308 O O . ASP B 1 195 ? 17.031 10.117 8.93 1 67.69 195 ASP B O 1
ATOM 4312 N N . LEU B 1 196 ? 14.914 10.68 8.906 1 60.78 196 LEU B N 1
ATOM 4313 C CA . LEU B 1 196 ? 14.586 9.531 8.07 1 60.78 196 LEU B CA 1
ATOM 4314 C C . LEU B 1 196 ? 15.258 9.633 6.707 1 60.78 196 LEU B C 1
ATOM 4316 O O . LEU B 1 196 ? 15.875 8.68 6.234 1 60.78 196 LEU B O 1
ATOM 4320 N N . LEU B 1 197 ? 15.148 10.672 6.098 1 59.84 197 LEU B N 1
ATOM 4321 C CA . LEU B 1 197 ? 15.742 10.867 4.777 1 59.84 197 LEU B CA 1
ATOM 4322 C C . LEU B 1 197 ? 17.266 10.891 4.867 1 59.84 197 LEU B C 1
ATOM 4324 O O . LEU B 1 197 ? 17.953 10.258 4.062 1 59.84 197 LEU B O 1
ATOM 4328 N N . MET B 1 198 ? 17.719 11.531 5.867 1 68.62 198 MET B N 1
ATOM 4329 C CA . MET B 1 198 ? 19.156 11.812 5.949 1 68.62 198 MET B CA 1
ATOM 4330 C C . MET B 1 198 ? 19.922 10.555 6.312 1 68.62 198 MET B C 1
ATOM 4332 O O . MET B 1 198 ? 21.109 10.445 6 1 68.62 198 MET B O 1
ATOM 4336 N N . SER B 1 199 ? 19.234 9.727 6.969 1 64.75 199 SER B N 1
ATOM 4337 C CA . SER B 1 199 ? 19.891 8.477 7.344 1 64.75 199 SER B CA 1
ATOM 4338 C C . SER B 1 199 ? 20.281 7.668 6.109 1 64.75 199 SER B C 1
ATOM 4340 O O . SER B 1 199 ? 21.219 6.871 6.156 1 64.75 199 SER B O 1
ATOM 4342 N N . GLY B 1 200 ? 19.656 7.867 5.008 1 61.62 200 GLY B N 1
ATOM 4343 C CA . GLY B 1 200 ? 19.938 7.129 3.791 1 61.62 200 GLY B CA 1
ATOM 4344 C C . GLY B 1 200 ? 20.812 7.902 2.816 1 61.62 200 GLY B C 1
ATOM 4345 O O . GLY B 1 200 ? 21.109 7.418 1.723 1 61.62 200 GLY B O 1
ATOM 4346 N N . ALA B 1 201 ? 21.234 9.062 3.283 1 64.56 201 ALA B N 1
ATOM 4347 C CA . ALA B 1 201 ? 21.984 9.945 2.396 1 64.56 201 ALA B CA 1
ATOM 4348 C C . ALA B 1 201 ? 23.469 9.594 2.406 1 64.56 201 ALA B C 1
ATOM 4350 O O . ALA B 1 201 ? 24.312 10.43 2.748 1 64.56 201 ALA B O 1
ATOM 4351 N N . THR B 1 202 ? 23.781 8.391 1.994 1 64.94 202 THR B N 1
ATOM 4352 C CA . THR B 1 202 ? 25.141 7.902 2.148 1 64.94 202 THR B CA 1
ATOM 4353 C C . THR B 1 202 ? 25.875 7.883 0.804 1 64.94 202 THR B C 1
ATOM 4355 O O . THR B 1 202 ? 27.094 7.938 0.754 1 64.94 202 THR B O 1
ATOM 4358 N N . THR B 1 203 ? 25.125 7.855 -0.215 1 65.38 203 THR B N 1
ATOM 4359 C CA . THR B 1 203 ? 25.75 7.801 -1.527 1 65.38 203 THR B CA 1
ATOM 4360 C C . THR B 1 203 ? 25.812 9.188 -2.158 1 65.38 203 THR B C 1
ATOM 4362 O O . THR B 1 203 ? 25.047 10.078 -1.796 1 65.38 203 THR B O 1
ATOM 4365 N N . LYS B 1 204 ? 26.766 9.305 -2.973 1 66.56 204 LYS B N 1
ATOM 4366 C CA . LYS B 1 204 ? 26.875 10.562 -3.705 1 66.56 204 LYS B CA 1
ATOM 4367 C C . LYS B 1 204 ? 25.594 10.867 -4.473 1 66.56 204 LYS B C 1
ATOM 4369 O O . LYS B 1 204 ? 25.172 12.023 -4.539 1 66.56 204 LYS B O 1
ATOM 4374 N N . GLN B 1 205 ? 25.062 9.891 -4.934 1 63.62 205 GLN B N 1
ATOM 4375 C CA . GLN B 1 205 ? 23.812 10.055 -5.688 1 63.62 205 GLN B CA 1
ATOM 4376 C C . GLN B 1 205 ? 22.688 10.523 -4.785 1 63.62 205 GLN B C 1
ATOM 4378 O O . GLN B 1 205 ? 21.938 11.445 -5.141 1 63.62 205 GLN B O 1
ATOM 4383 N N . ALA B 1 206 ? 22.625 9.828 -3.74 1 68.12 206 ALA B N 1
ATOM 4384 C CA . ALA B 1 206 ? 21.578 10.227 -2.793 1 68.12 206 ALA B CA 1
ATOM 4385 C C . ALA B 1 206 ? 21.75 11.68 -2.365 1 68.12 206 ALA B C 1
ATOM 4387 O O . ALA B 1 206 ? 20.781 12.438 -2.309 1 68.12 206 ALA B O 1
ATOM 4388 N N . LYS B 1 207 ? 22.969 11.992 -2.131 1 72.69 207 LYS B N 1
ATOM 4389 C CA . LYS B 1 207 ? 23.266 13.359 -1.698 1 72.69 207 LYS B CA 1
ATOM 4390 C C . LYS B 1 207 ? 22.906 14.367 -2.789 1 72.69 207 LYS B C 1
ATOM 4392 O O . LYS B 1 207 ? 22.391 15.445 -2.498 1 72.69 207 LYS B O 1
ATOM 4397 N N . PHE B 1 208 ? 23.25 14.039 -3.984 1 68.94 208 PHE B N 1
ATOM 4398 C CA . PHE B 1 208 ? 22.953 14.906 -5.121 1 68.94 208 PHE B CA 1
ATOM 4399 C C . PHE B 1 208 ? 21.453 15.211 -5.191 1 68.94 208 PHE B C 1
ATOM 4401 O O . PHE B 1 208 ? 21.062 16.375 -5.27 1 68.94 208 PHE B O 1
ATOM 4408 N N . PHE B 1 209 ? 20.641 14.266 -5.008 1 69.88 209 PHE B N 1
ATOM 4409 C CA . PHE B 1 209 ? 19.203 14.461 -5.133 1 69.88 209 PHE B CA 1
ATOM 4410 C C . PHE B 1 209 ? 18.625 15.141 -3.896 1 69.88 209 PHE B C 1
ATOM 4412 O O . PHE B 1 209 ? 17.703 15.945 -3.994 1 69.88 209 PHE B O 1
ATOM 4419 N N . ILE B 1 210 ? 19.141 14.742 -2.871 1 76.5 210 ILE B N 1
ATOM 4420 C CA . ILE B 1 210 ? 18.688 15.383 -1.645 1 76.5 210 ILE B CA 1
ATOM 4421 C C . ILE B 1 210 ? 18.953 16.891 -1.716 1 76.5 210 ILE B C 1
ATOM 4423 O O . ILE B 1 210 ? 18.094 17.688 -1.374 1 76.5 210 ILE B O 1
ATOM 4427 N N . ASN B 1 211 ? 20.094 17.219 -2.252 1 75.75 211 ASN B N 1
ATOM 4428 C CA . ASN B 1 211 ? 20.422 18.641 -2.381 1 75.75 211 ASN B CA 1
ATOM 4429 C C . ASN B 1 211 ? 19.484 19.359 -3.334 1 75.75 211 ASN B C 1
ATOM 4431 O O . ASN B 1 211 ? 19.109 20.5 -3.092 1 75.75 211 ASN B O 1
ATOM 4435 N N . ILE B 1 212 ? 19.109 18.719 -4.227 1 74.38 212 ILE B N 1
ATOM 4436 C CA . ILE B 1 212 ? 18.344 19.359 -5.289 1 74.38 212 ILE B CA 1
ATOM 4437 C C . ILE B 1 212 ? 16.875 19.422 -4.887 1 74.38 212 ILE B C 1
ATOM 4439 O O . ILE B 1 212 ? 16.219 20.453 -5.074 1 74.38 212 ILE B O 1
ATOM 4443 N N . LEU B 1 213 ? 16.438 18.359 -4.27 1 77.88 213 LEU B N 1
ATOM 4444 C CA . LEU B 1 213 ? 14.992 18.219 -4.18 1 77.88 213 LEU B CA 1
ATOM 4445 C C . LEU B 1 213 ? 14.516 18.406 -2.742 1 77.88 213 LEU B C 1
ATOM 4447 O O . LEU B 1 213 ? 13.375 18.812 -2.512 1 77.88 213 LEU B O 1
ATOM 4451 N N . ALA B 1 214 ? 15.336 18.125 -1.834 1 80.75 214 ALA B N 1
ATOM 4452 C CA . ALA B 1 214 ? 14.906 18.109 -0.44 1 80.75 214 ALA B CA 1
ATOM 4453 C C . ALA B 1 214 ? 14.742 19.531 0.099 1 80.75 214 ALA B C 1
ATOM 4455 O O . ALA B 1 214 ? 15.383 20.469 -0.385 1 80.75 214 ALA B O 1
ATOM 4456 N N . GLU B 1 215 ? 13.805 19.734 0.927 1 84.38 215 GLU B N 1
ATOM 4457 C CA . GLU B 1 215 ? 13.586 20.969 1.684 1 84.38 215 GLU B CA 1
ATOM 4458 C C . GLU B 1 215 ? 13.484 20.688 3.18 1 84.38 215 GLU B C 1
ATOM 4460 O O . GLU B 1 215 ? 13.242 19.547 3.586 1 84.38 215 GLU B O 1
ATOM 4465 N N . THR B 1 216 ? 13.68 21.672 3.936 1 87.06 216 THR B N 1
ATOM 4466 C CA . THR B 1 216 ? 13.531 21.531 5.379 1 87.06 216 THR B CA 1
ATOM 4467 C C . THR B 1 216 ? 12.062 21.391 5.758 1 87.06 216 THR B C 1
ATOM 4469 O O . THR B 1 216 ? 11.18 21.844 5.02 1 87.06 216 THR B O 1
ATOM 4472 N N . PRO B 1 217 ? 11.828 20.828 6.941 1 89.81 217 PRO B N 1
ATOM 4473 C CA . PRO B 1 217 ? 10.445 20.688 7.402 1 89.81 217 PRO B CA 1
ATOM 4474 C C . PRO B 1 217 ? 9.688 22 7.426 1 89.81 217 PRO B C 1
ATOM 4476 O O . PRO B 1 217 ? 8.523 22.062 7.031 1 89.81 217 PRO B O 1
ATOM 4479 N N . ASP B 1 218 ? 10.352 23.078 7.734 1 91.94 218 ASP B N 1
ATOM 4480 C CA . ASP B 1 218 ? 9.695 24.375 7.859 1 91.94 218 ASP B CA 1
ATOM 4481 C C . ASP B 1 218 ? 9.227 24.891 6.5 1 91.94 218 ASP B C 1
ATOM 4483 O O . ASP B 1 218 ? 8.125 25.406 6.375 1 91.94 218 ASP B O 1
ATOM 4487 N N . VAL B 1 219 ? 10.047 24.703 5.535 1 89.38 219 VAL B N 1
ATOM 4488 C CA . VAL B 1 219 ? 9.719 25.156 4.191 1 89.38 219 VAL B CA 1
ATOM 4489 C C . VAL B 1 219 ? 8.508 24.391 3.666 1 89.38 219 VAL B C 1
ATOM 4491 O O . VAL B 1 219 ? 7.605 24.969 3.064 1 89.38 219 VAL B O 1
ATOM 4494 N N . VAL B 1 220 ? 8.531 23.156 3.93 1 89.25 220 VAL B N 1
ATOM 4495 C CA . VAL B 1 220 ? 7.449 22.312 3.455 1 89.25 220 VAL B CA 1
ATOM 4496 C C . VAL B 1 220 ? 6.16 22.641 4.203 1 89.25 220 VAL B C 1
ATOM 4498 O O . VAL B 1 220 ? 5.094 22.75 3.594 1 89.25 220 VAL B O 1
ATOM 4501 N N . ALA B 1 221 ? 6.277 22.844 5.477 1 92.94 221 ALA B N 1
ATOM 4502 C CA . ALA B 1 221 ? 5.109 23.203 6.277 1 92.94 221 ALA B CA 1
ATOM 4503 C C . ALA B 1 221 ? 4.527 24.547 5.824 1 92.94 221 ALA B C 1
ATOM 4505 O O . ALA B 1 221 ? 3.307 24.719 5.816 1 92.94 221 ALA B O 1
ATOM 4506 N N . ASP B 1 222 ? 5.359 25.484 5.398 1 92.62 222 ASP B N 1
ATOM 4507 C CA . ASP B 1 222 ? 4.93 26.797 4.922 1 92.62 222 ASP B CA 1
ATOM 4508 C C . ASP B 1 222 ? 4.035 26.672 3.691 1 92.62 222 ASP B C 1
ATOM 4510 O O . ASP B 1 222 ? 3.141 27.484 3.479 1 92.62 222 ASP B O 1
ATOM 4514 N N . TYR B 1 223 ? 4.312 25.734 3.035 1 90.19 223 TYR B N 1
ATOM 4515 C CA . TYR B 1 223 ? 3.516 25.5 1.835 1 90.19 223 TYR B CA 1
ATOM 4516 C C . TYR B 1 223 ? 2.258 24.703 2.16 1 90.19 223 TYR B C 1
ATOM 4518 O O . TYR B 1 223 ? 1.161 25.062 1.718 1 90.19 223 TYR B O 1
ATOM 4526 N N . LEU B 1 224 ? 2.387 23.641 2.908 1 92.06 224 LEU B N 1
ATOM 4527 C CA . LEU B 1 224 ? 1.3 22.688 3.098 1 92.06 224 LEU B CA 1
ATOM 4528 C C . LEU B 1 224 ? 0.188 23.297 3.949 1 92.06 224 LEU B C 1
ATOM 4530 O O . LEU B 1 224 ? -0.996 23.109 3.658 1 92.06 224 LEU B O 1
ATOM 4534 N N . VAL B 1 225 ? 0.502 23.969 5.016 1 95.25 225 VAL B N 1
ATOM 4535 C CA . VAL B 1 225 ? -0.478 24.359 6.02 1 95.25 225 VAL B CA 1
ATOM 4536 C C . VAL B 1 225 ? -1.509 25.297 5.383 1 95.25 225 VAL B C 1
ATOM 4538 O O . VAL B 1 225 ? -2.715 25.078 5.512 1 95.25 225 VAL B O 1
ATOM 4541 N N . PRO B 1 226 ? -1.103 26.406 4.582 1 94.06 226 PRO B N 1
ATOM 4542 C CA . PRO B 1 226 ? -2.131 27.234 3.945 1 94.06 226 PRO B CA 1
ATOM 4543 C C . PRO B 1 226 ? -3.018 26.438 2.99 1 94.06 226 PRO B C 1
ATOM 4545 O O . PRO B 1 226 ? -4.215 26.703 2.885 1 94.06 226 PRO B O 1
ATOM 4548 N N . ASN B 1 227 ? -2.469 25.516 2.326 1 90.38 227 ASN B N 1
ATOM 4549 C CA . ASN B 1 227 ? -3.232 24.703 1.379 1 90.38 227 ASN B CA 1
ATOM 4550 C C . ASN B 1 227 ? -4.195 23.766 2.094 1 90.38 227 ASN B C 1
ATOM 4552 O O . ASN B 1 227 ? -5.305 23.531 1.615 1 90.38 227 ASN B O 1
ATOM 4556 N N . ILE B 1 228 ? -3.76 23.188 3.211 1 91.88 228 ILE B N 1
ATOM 4557 C CA . ILE B 1 228 ? -4.617 22.312 4.016 1 91.88 228 ILE B CA 1
ATOM 4558 C C . ILE B 1 228 ? -5.785 23.125 4.574 1 91.88 228 ILE B C 1
ATOM 4560 O O . ILE B 1 228 ? -6.938 22.688 4.508 1 91.88 228 ILE B O 1
ATOM 4564 N N . ARG B 1 229 ? -5.523 24.312 5.059 1 93.44 229 ARG B N 1
ATOM 4565 C CA . ARG B 1 229 ? -6.52 25.172 5.688 1 93.44 229 ARG B CA 1
ATOM 4566 C C . ARG B 1 229 ? -7.582 25.594 4.684 1 93.44 229 ARG B C 1
ATOM 4568 O O . ARG B 1 229 ? -8.734 25.844 5.055 1 93.44 229 ARG B O 1
ATOM 4575 N N . GLU B 1 230 ? -7.223 25.672 3.479 1 90.31 230 GLU B N 1
ATOM 4576 C CA . GLU B 1 230 ? -8.148 26.109 2.436 1 90.31 230 GLU B CA 1
ATOM 4577 C C . GLU B 1 230 ? -9.258 25.078 2.229 1 90.31 230 GLU B C 1
ATOM 4579 O O . GLU B 1 230 ? -10.367 25.422 1.82 1 90.31 230 GLU B O 1
ATOM 4584 N N . ILE B 1 231 ? -8.992 23.891 2.541 1 86.75 231 ILE B N 1
ATOM 4585 C CA . ILE B 1 231 ? -9.922 22.797 2.238 1 86.75 231 ILE B CA 1
ATOM 4586 C C . ILE B 1 231 ? -11.156 22.922 3.123 1 86.75 231 ILE B C 1
ATOM 4588 O O . ILE B 1 231 ? -12.281 22.984 2.621 1 86.75 231 ILE B O 1
ATOM 4592 N N . PRO B 1 232 ? -11.016 22.906 4.395 1 87 232 PRO B N 1
ATOM 4593 C CA . PRO B 1 232 ? -12.219 23.109 5.211 1 87 232 PRO B CA 1
ATOM 4594 C C . PRO B 1 232 ? -12.859 24.484 4.988 1 87 232 PRO B C 1
ATOM 4596 O O . PRO B 1 232 ? -14.078 24.625 5.09 1 87 232 PRO B O 1
ATOM 4599 N N . THR B 1 233 ? -12.062 25.453 4.695 1 88.44 233 THR B N 1
ATOM 4600 C CA . THR B 1 233 ? -12.602 26.797 4.438 1 88.44 233 THR B CA 1
ATOM 4601 C C . THR B 1 233 ? -13.555 26.766 3.24 1 88.44 233 THR B C 1
ATOM 4603 O O . THR B 1 233 ? -14.602 27.406 3.264 1 88.44 233 THR B O 1
ATOM 4606 N N . LYS B 1 234 ? -13.195 25.953 2.287 1 83 234 LYS B N 1
ATOM 4607 C CA . LYS B 1 234 ? -14 25.859 1.072 1 83 234 LYS B CA 1
ATOM 4608 C C . LYS B 1 234 ? -15.031 24.734 1.178 1 83 234 LYS B C 1
ATOM 4610 O O . LYS B 1 234 ? -15.805 24.516 0.248 1 83 234 LYS B O 1
ATOM 4615 N N . GLN B 1 235 ? -15.039 24.031 2.248 1 74.75 235 GLN B N 1
ATOM 4616 C CA . GLN B 1 235 ? -15.922 22.906 2.516 1 74.75 235 GLN B CA 1
ATOM 4617 C C . GLN B 1 235 ? -15.805 21.844 1.421 1 74.75 235 GLN B C 1
ATOM 4619 O O . GLN B 1 235 ? -16.812 21.281 0.988 1 74.75 235 GLN B O 1
ATOM 4624 N N . SER B 1 236 ? -14.57 21.625 1.022 1 71.06 236 SER B N 1
ATOM 4625 C CA . SER B 1 236 ? -14.367 20.641 -0.029 1 71.06 236 SER B CA 1
ATOM 4626 C C . SER B 1 236 ? -14.391 19.219 0.534 1 71.06 236 SER B C 1
ATOM 4628 O O . SER B 1 236 ? -13.68 18.922 1.498 1 71.06 236 SER B O 1
ATOM 4630 N N . MET B 1 237 ? -15.203 18.406 0.014 1 65.5 237 MET B N 1
ATOM 4631 C CA . MET B 1 237 ? -15.266 17.016 0.449 1 65.5 237 MET B CA 1
ATOM 4632 C C . MET B 1 237 ? -14.594 16.094 -0.567 1 65.5 237 MET B C 1
ATOM 4634 O O . MET B 1 237 ? -14.57 14.883 -0.391 1 65.5 237 MET B O 1
ATOM 4638 N N . LYS B 1 238 ? -13.906 16.719 -1.465 1 58.97 238 LYS B N 1
ATOM 4639 C CA . LYS B 1 238 ? -13.25 15.953 -2.52 1 58.97 238 LYS B CA 1
ATOM 4640 C C . LYS B 1 238 ? -11.922 15.375 -2.035 1 58.97 238 LYS B C 1
ATOM 4642 O O . LYS B 1 238 ? -11.195 16.016 -1.274 1 58.97 238 LYS B O 1
ATOM 4647 N N . PRO B 1 239 ? -11.766 14.094 -2.447 1 61.84 239 PRO B N 1
ATOM 4648 C CA . PRO B 1 239 ? -10.406 13.625 -2.193 1 61.84 239 PRO B CA 1
ATOM 4649 C C . PRO B 1 239 ? -9.344 14.531 -2.814 1 61.84 239 PRO B C 1
ATOM 4651 O O . PRO B 1 239 ? -9.484 14.945 -3.969 1 61.84 239 PRO B O 1
ATOM 4654 N N . THR B 1 240 ? -8.516 14.992 -2.027 1 66.06 240 THR B N 1
ATOM 4655 C CA . THR B 1 240 ? -7.5 15.961 -2.439 1 66.06 240 THR B CA 1
ATOM 4656 C C . THR B 1 240 ? -6.098 15.43 -2.15 1 66.06 240 THR B C 1
ATOM 4658 O O . THR B 1 240 ? -5.871 14.781 -1.124 1 66.06 240 THR B O 1
ATOM 4661 N N . TYR B 1 241 ? -5.32 15.633 -3.115 1 69.69 241 TYR B N 1
ATOM 4662 C CA . TYR B 1 241 ? -3.906 15.305 -2.99 1 69.69 241 TYR B CA 1
ATOM 4663 C C . TYR B 1 241 ? -3.047 16.562 -3.111 1 69.69 241 TYR B C 1
ATOM 4665 O O . TYR B 1 241 ? -2.959 17.156 -4.188 1 69.69 241 TYR B O 1
ATOM 4673 N N . ILE B 1 242 ? -2.484 17.031 -1.941 1 76.31 242 ILE B N 1
ATOM 4674 C CA . ILE B 1 242 ? -1.603 18.188 -1.928 1 76.31 242 ILE B CA 1
ATOM 4675 C C . ILE B 1 242 ? -0.147 17.734 -2.006 1 76.31 242 ILE B C 1
ATOM 4677 O O . ILE B 1 242 ? 0.331 17.016 -1.132 1 76.31 242 ILE B O 1
ATOM 4681 N N . ARG B 1 243 ? 0.489 18.156 -3.023 1 76.31 243 ARG B N 1
ATOM 4682 C CA . ARG B 1 243 ? 1.87 17.766 -3.273 1 76.31 243 ARG B CA 1
ATOM 4683 C C . ARG B 1 243 ? 2.807 18.969 -3.209 1 76.31 243 ARG B C 1
ATOM 4685 O O . ARG B 1 243 ? 2.611 19.953 -3.926 1 76.31 243 ARG B O 1
ATOM 4692 N N . PHE B 1 244 ? 3.75 18.828 -2.387 1 80 244 PHE B N 1
ATOM 4693 C CA . PHE B 1 244 ? 4.762 19.875 -2.334 1 80 244 PHE B CA 1
ATOM 4694 C C . PHE B 1 244 ? 5.715 19.766 -3.52 1 80 244 PHE B C 1
ATOM 4696 O O . PHE B 1 244 ? 6.008 20.766 -4.18 1 80 244 PHE B O 1
ATOM 4703 N N . LEU B 1 245 ? 6.238 18.578 -3.652 1 74.06 245 LEU B N 1
ATOM 4704 C CA . LEU B 1 245 ? 7.176 18.344 -4.742 1 74.06 245 LEU B CA 1
ATOM 4705 C C . LEU B 1 245 ? 6.461 17.766 -5.957 1 74.06 245 LEU B C 1
ATOM 4707 O O . LEU B 1 245 ? 6.285 16.547 -6.059 1 74.06 245 LEU B O 1
ATOM 4711 N N . THR B 1 246 ? 6.105 18.688 -6.848 1 65.62 246 THR B N 1
ATOM 4712 C CA . THR B 1 246 ? 5.449 18.266 -8.078 1 65.62 246 THR B CA 1
ATOM 4713 C C . THR B 1 246 ? 6.477 17.906 -9.148 1 65.62 246 THR B C 1
ATOM 4715 O O . THR B 1 246 ? 7.652 18.25 -9.023 1 65.62 246 THR B O 1
ATOM 4718 N N . GLY B 1 247 ? 5.953 17.234 -10.07 1 62.03 247 GLY B N 1
ATOM 4719 C CA . GLY B 1 247 ? 6.84 16.938 -11.188 1 62.03 247 GLY B CA 1
ATOM 4720 C C . GLY B 1 247 ? 7.453 18.172 -11.805 1 62.03 247 GLY B C 1
ATOM 4721 O O . GLY B 1 247 ? 8.656 18.203 -12.078 1 62.03 247 GLY B O 1
ATOM 4722 N N . LEU B 1 248 ? 6.723 19.141 -11.992 1 66 248 LEU B N 1
ATOM 4723 C CA . LEU B 1 248 ? 7.203 20.375 -12.578 1 66 248 LEU B CA 1
ATOM 4724 C C . LEU B 1 248 ? 8.266 21.016 -11.695 1 66 248 LEU B C 1
ATOM 4726 O O . LEU B 1 248 ? 9.297 21.484 -12.188 1 66 248 LEU B O 1
ATOM 4730 N N . LYS B 1 249 ? 8 21.078 -10.422 1 72.38 249 LYS B N 1
ATOM 4731 C CA . LYS B 1 249 ? 8.961 21.641 -9.484 1 72.38 249 LYS B CA 1
ATOM 4732 C C . LYS B 1 249 ? 10.266 20.844 -9.484 1 72.38 249 LYS B C 1
ATOM 4734 O O . LYS B 1 249 ? 11.352 21.438 -9.469 1 72.38 249 LYS B O 1
ATOM 4739 N N . ALA B 1 250 ? 10.133 19.609 -9.453 1 70 250 ALA B N 1
ATOM 4740 C CA . ALA B 1 250 ? 11.312 18.75 -9.461 1 70 250 ALA B CA 1
ATOM 4741 C C . ALA B 1 250 ? 12.148 18.969 -10.711 1 70 250 ALA B C 1
ATOM 4743 O O . ALA B 1 250 ? 13.367 19.156 -10.633 1 70 250 ALA B O 1
ATOM 4744 N N . TYR B 1 251 ? 11.484 19.062 -11.766 1 62.69 251 TYR B N 1
ATOM 4745 C CA . TYR B 1 251 ? 12.188 19.25 -13.023 1 62.69 251 TYR B CA 1
ATOM 4746 C C . TYR B 1 251 ? 12.875 20.609 -13.078 1 62.69 251 TYR B C 1
ATOM 4748 O O . TYR B 1 251 ? 14.008 20.719 -13.547 1 62.69 251 TYR B O 1
ATOM 4756 N N . SER B 1 252 ? 12.195 21.469 -12.703 1 73.31 252 SER B N 1
ATOM 4757 C CA . SER B 1 252 ? 12.766 22.812 -12.703 1 73.31 252 SER B CA 1
ATOM 4758 C C . SER B 1 252 ? 14.008 22.891 -11.828 1 73.31 252 SER B C 1
ATOM 4760 O O . SER B 1 252 ? 15 23.531 -12.195 1 73.31 252 SER B O 1
ATOM 4762 N N . ARG B 1 253 ? 13.977 22.25 -10.75 1 76.5 253 ARG B N 1
ATOM 4763 C CA . ARG B 1 253 ? 15.117 22.266 -9.828 1 76.5 253 ARG B CA 1
ATOM 4764 C C . ARG B 1 253 ? 16.297 21.5 -10.422 1 76.5 253 ARG B C 1
ATOM 4766 O O . ARG B 1 253 ? 17.453 21.938 -10.289 1 76.5 253 ARG B O 1
ATOM 4773 N N . ILE B 1 254 ? 15.984 20.531 -10.984 1 71.25 254 ILE B N 1
ATOM 4774 C CA . ILE B 1 254 ? 17.047 19.75 -11.609 1 71.25 254 ILE B CA 1
ATOM 4775 C C . ILE B 1 254 ? 17.688 20.547 -12.742 1 71.25 254 ILE B C 1
ATOM 4777 O O . ILE B 1 254 ? 18.906 20.578 -12.859 1 71.25 254 ILE B O 1
ATOM 4781 N N . PHE B 1 255 ? 16.797 21.062 -13.508 1 67.62 255 PHE B N 1
ATOM 4782 C CA . PHE B 1 255 ? 17.312 21.891 -14.602 1 67.62 255 PHE B CA 1
ATOM 4783 C C . PHE B 1 255 ? 18.203 23.016 -14.078 1 67.62 255 PHE B C 1
ATOM 4785 O O . PHE B 1 255 ? 19.281 23.25 -14.609 1 67.62 255 PHE B O 1
ATOM 4792 N N . SER B 1 256 ? 17.75 23.656 -13.125 1 79.19 256 SER B N 1
ATOM 4793 C CA . SER B 1 256 ? 18.5 24.75 -12.555 1 79.19 256 SER B CA 1
ATOM 4794 C C . SER B 1 256 ? 19.844 24.281 -12.016 1 79.19 256 SER B C 1
ATOM 4796 O O . SER B 1 256 ? 20.844 25.016 -12.102 1 79.19 256 SER B O 1
ATOM 4798 N N . ARG B 1 257 ? 19.828 23.141 -11.523 1 78.62 257 ARG B N 1
ATOM 4799 C CA . ARG B 1 257 ? 21.062 22.578 -11.016 1 78.62 257 ARG B CA 1
ATOM 4800 C C . ARG B 1 257 ? 22.031 22.281 -12.156 1 78.62 257 ARG B C 1
ATOM 4802 O O . ARG B 1 257 ? 23.219 22.641 -12.086 1 78.62 257 ARG B O 1
ATOM 4809 N N . ILE B 1 258 ? 21.562 21.75 -13.086 1 69.19 258 ILE B N 1
ATOM 4810 C CA . ILE B 1 258 ? 22.406 21.344 -14.203 1 69.19 258 ILE B CA 1
ATOM 4811 C C . ILE B 1 258 ? 22.859 22.562 -14.984 1 69.19 258 ILE B C 1
ATOM 4813 O O . ILE B 1 258 ? 24.031 22.672 -15.359 1 69.19 258 ILE B O 1
ATOM 4817 N N . ALA B 1 259 ? 21.953 23.438 -15.156 1 67.5 259 ALA B N 1
ATOM 4818 C CA . ALA B 1 259 ? 22.234 24.594 -15.992 1 67.5 259 ALA B CA 1
ATOM 4819 C C . ALA B 1 259 ? 23.062 25.625 -15.234 1 67.5 259 ALA B C 1
ATOM 4821 O O . ALA B 1 259 ? 23.953 26.266 -15.805 1 67.5 259 ALA B O 1
ATOM 4822 N N . PHE B 1 260 ? 22.781 25.812 -13.945 1 78.06 260 PHE B N 1
ATOM 4823 C CA . PHE B 1 260 ? 23.328 26.969 -13.25 1 78.06 260 PHE B CA 1
ATOM 4824 C C . PHE B 1 260 ? 24.062 26.531 -11.984 1 78.06 260 PHE B C 1
ATOM 4826 O O . PHE B 1 260 ? 24.609 27.375 -11.266 1 78.06 260 PHE B O 1
ATOM 4833 N N . GLY B 1 261 ? 24 25.266 -11.602 1 75.06 261 GLY B N 1
ATOM 4834 C CA . GLY B 1 261 ? 24.656 24.781 -10.391 1 75.06 261 GLY B CA 1
ATOM 4835 C C . GLY B 1 261 ? 23.875 25.109 -9.133 1 75.06 261 GLY B C 1
ATOM 4836 O O . GLY B 1 261 ? 24.453 25.203 -8.047 1 75.06 261 GLY B O 1
ATOM 4837 N N . ALA B 1 262 ? 22.672 25.328 -9.336 1 78.5 262 ALA B N 1
ATOM 4838 C CA . ALA B 1 262 ? 21.828 25.688 -8.195 1 78.5 262 ALA B CA 1
ATOM 4839 C C . ALA B 1 262 ? 21.766 24.547 -7.18 1 78.5 262 ALA B C 1
ATOM 4841 O O . ALA B 1 262 ? 21.828 23.375 -7.543 1 78.5 262 ALA B O 1
ATOM 4842 N N . ARG B 1 263 ? 21.734 24.812 -5.895 1 80.56 263 ARG B N 1
ATOM 4843 C CA . ARG B 1 263 ? 21.484 23.906 -4.777 1 80.56 263 ARG B CA 1
ATOM 4844 C C . ARG B 1 263 ? 22.609 22.891 -4.652 1 80.56 263 ARG B C 1
ATOM 4846 O O . ARG B 1 263 ? 22.391 21.75 -4.23 1 80.56 263 ARG B O 1
ATOM 4853 N N . ARG B 1 264 ? 23.812 23.109 -5.066 1 74 264 ARG B N 1
ATOM 4854 C CA . ARG B 1 264 ? 24.938 22.188 -5.066 1 74 264 ARG B CA 1
ATOM 4855 C C . ARG B 1 264 ? 25.266 21.719 -3.652 1 74 264 ARG B C 1
ATOM 4857 O O . ARG B 1 264 ? 25.531 20.531 -3.438 1 74 264 ARG B O 1
ATOM 4864 N N . ASN B 1 265 ? 25.125 22.562 -2.621 1 73.38 265 ASN B N 1
ATOM 4865 C CA . ASN B 1 265 ? 25.438 22.203 -1.244 1 73.38 265 ASN B CA 1
ATOM 4866 C C . ASN B 1 265 ? 24.359 22.688 -0.278 1 73.38 265 ASN B C 1
ATOM 4868 O O . ASN B 1 265 ? 24.672 23.078 0.847 1 73.38 265 ASN B O 1
ATOM 4872 N N . LYS B 1 266 ? 23.156 22.594 -0.836 1 75.81 266 LYS B N 1
ATOM 4873 C CA . LYS B 1 266 ? 22.078 23.188 -0.044 1 75.81 266 LYS B CA 1
ATOM 4874 C C . LYS B 1 266 ? 21.844 22.406 1.245 1 75.81 266 LYS B C 1
ATOM 4876 O O . LYS B 1 266 ? 21.703 22.984 2.318 1 75.81 266 LYS B O 1
ATOM 4881 N N . MET B 1 267 ? 21.859 21.109 1.131 1 74.31 267 MET B N 1
ATOM 4882 C CA . MET B 1 267 ? 21.547 20.312 2.307 1 74.31 267 MET B CA 1
ATOM 4883 C C . MET B 1 267 ? 22.797 19.578 2.814 1 74.31 267 MET B C 1
ATOM 4885 O O . MET B 1 267 ? 22.953 19.375 4.02 1 74.31 267 MET B O 1
ATOM 4889 N N . MET B 1 268 ? 23.609 19.109 1.859 1 72.81 268 MET B N 1
ATOM 4890 C CA . MET B 1 268 ? 24.797 18.328 2.188 1 72.81 268 MET B CA 1
ATOM 4891 C C . MET B 1 268 ? 25.984 18.734 1.315 1 72.81 268 MET B C 1
ATOM 4893 O O . MET B 1 268 ? 25.797 19.156 0.172 1 72.81 268 MET B O 1
ATOM 4897 N N . SER B 1 269 ? 27.156 18.797 1.885 1 69.5 269 SER B N 1
ATOM 4898 C CA . SER B 1 269 ? 28.359 19.125 1.123 1 69.5 269 SER B CA 1
ATOM 4899 C C . SER B 1 269 ? 28.719 18.016 0.151 1 69.5 269 SER B C 1
ATOM 4901 O O . SER B 1 269 ? 28.703 16.828 0.517 1 69.5 269 SER B O 1
ATOM 4903 N N . ASN B 1 270 ? 28.688 18.312 -1.121 1 54.28 270 ASN B N 1
ATOM 4904 C CA . ASN B 1 270 ? 29.203 17.375 -2.104 1 54.28 270 ASN B CA 1
ATOM 4905 C C . ASN B 1 270 ? 30.734 17.422 -2.182 1 54.28 270 ASN B C 1
ATOM 4907 O O . ASN B 1 270 ? 31.328 18.5 -2.062 1 54.28 270 ASN B O 1
ATOM 4911 N N . GLY B 1 271 ? 31.578 16.625 -1.63 1 48.12 271 GLY B N 1
ATOM 4912 C CA . GLY B 1 271 ? 33.031 16.734 -1.824 1 48.12 271 GLY B CA 1
ATOM 4913 C C . GLY B 1 271 ? 33.406 17.203 -3.217 1 48.12 271 GLY B C 1
ATOM 4914 O O . GLY B 1 271 ? 32.562 17.188 -4.129 1 48.12 271 GLY B O 1
ATOM 4915 N N . LYS B 1 272 ? 34.594 17.891 -3.414 1 40.41 272 LYS B N 1
ATOM 4916 C CA . LYS B 1 272 ? 35.188 18.344 -4.676 1 40.41 272 LYS B CA 1
ATOM 4917 C C . LYS B 1 272 ? 35 17.297 -5.773 1 40.41 272 LYS B C 1
ATOM 4919 O O . LYS B 1 272 ? 35.219 16.109 -5.551 1 40.41 272 LYS B O 1
ATOM 4924 N N . PRO B 1 273 ? 34.25 17.703 -6.844 1 37.69 273 PRO B N 1
ATOM 4925 C CA . PRO B 1 273 ? 34.156 16.766 -7.969 1 37.69 273 PRO B CA 1
ATOM 4926 C C . PRO B 1 273 ? 35.5 16.141 -8.312 1 37.69 273 PRO B C 1
ATOM 4928 O O . PRO B 1 273 ? 36.5 16.844 -8.5 1 37.69 273 PRO B O 1
ATOM 4931 N N . THR B 1 274 ? 36.031 15.195 -7.699 1 31.25 274 THR B N 1
ATOM 4932 C CA . THR B 1 274 ? 37.125 14.617 -8.477 1 31.25 274 THR B CA 1
ATOM 4933 C C . THR B 1 274 ? 36.688 14.43 -9.93 1 31.25 274 THR B C 1
ATOM 4935 O O . THR B 1 274 ? 35.531 14.266 -10.234 1 31.25 274 THR B O 1
ATOM 4938 N N . GLU B 1 275 ? 37.562 14.844 -10.953 1 31.36 275 GLU B N 1
ATOM 4939 C CA . GLU B 1 275 ? 37.5 14.875 -12.414 1 31.36 275 GLU B CA 1
ATOM 4940 C C . GLU B 1 275 ? 36.781 13.656 -12.961 1 31.36 275 GLU B C 1
ATOM 4942 O O . GLU B 1 275 ? 36.625 13.516 -14.18 1 31.36 275 GLU B O 1
ATOM 4947 N N . ASN B 1 276 ? 36.844 12.461 -12.281 1 30.64 276 ASN B N 1
ATOM 4948 C CA . ASN B 1 276 ? 36.531 11.281 -13.078 1 30.64 276 ASN B CA 1
ATOM 4949 C C . ASN B 1 276 ? 35.062 11.266 -13.516 1 30.64 276 ASN B C 1
ATOM 4951 O O . ASN B 1 276 ? 34.219 11.914 -12.898 1 30.64 276 ASN B O 1
ATOM 4955 N N . SER B 1 277 ? 34.719 10.453 -14.672 1 32.28 277 SER B N 1
ATOM 4956 C CA . SER B 1 277 ? 33.812 10.117 -15.758 1 32.28 277 SER B CA 1
ATOM 4957 C C . SER B 1 277 ? 32.438 9.711 -15.234 1 32.28 277 SER B C 1
ATOM 4959 O O . SER B 1 277 ? 31.516 9.43 -16.016 1 32.28 277 SER B O 1
ATOM 4961 N N . ASP B 1 278 ? 32.344 9.383 -13.945 1 30.61 278 ASP B N 1
ATOM 4962 C CA . ASP B 1 278 ? 31.188 8.555 -13.602 1 30.61 278 ASP B CA 1
ATOM 4963 C C . ASP B 1 278 ? 29.938 9.406 -13.43 1 30.61 278 ASP B C 1
ATOM 4965 O O . ASP B 1 278 ? 28.953 8.961 -12.844 1 30.61 278 ASP B O 1
ATOM 4969 N N . SER B 1 279 ? 30 10.609 -13.641 1 32.91 279 SER B N 1
ATOM 4970 C CA . SER B 1 279 ? 28.906 11.578 -13.547 1 32.91 279 SER B CA 1
ATOM 4971 C C . SER B 1 279 ? 27.734 11.164 -14.422 1 32.91 279 SER B C 1
ATOM 4973 O O . SER B 1 279 ? 26.609 11.609 -14.211 1 32.91 279 SER B O 1
ATOM 4975 N N . SER B 1 280 ? 28.062 10.461 -15.523 1 32 280 SER B N 1
ATOM 4976 C CA . SER B 1 280 ? 27.094 10.156 -16.562 1 32 280 SER B CA 1
ATOM 4977 C C . SER B 1 280 ? 26.078 9.117 -16.094 1 32 280 SER B C 1
ATOM 4979 O O . SER B 1 280 ? 24.938 9.109 -16.547 1 32 280 SER B O 1
ATOM 4981 N N . TYR B 1 281 ? 26.609 8.148 -15.234 1 30.28 281 TYR B N 1
ATOM 4982 C CA . TYR B 1 281 ? 25.781 7.023 -14.836 1 30.28 281 TYR B CA 1
ATOM 4983 C C . TYR B 1 281 ? 24.672 7.473 -13.883 1 30.28 281 TYR B C 1
ATOM 4985 O O . TYR B 1 281 ? 23.531 7.008 -13.977 1 30.28 281 TYR B O 1
ATOM 4993 N N . MET B 1 282 ? 25.078 8.289 -13.016 1 31.56 282 MET B N 1
ATOM 4994 C CA . MET B 1 282 ? 24.172 8.664 -11.938 1 31.56 282 MET B CA 1
ATOM 4995 C C . MET B 1 282 ? 23.031 9.516 -12.461 1 31.56 282 MET B C 1
ATOM 4997 O O . MET B 1 282 ? 21.938 9.531 -11.875 1 31.56 282 MET B O 1
ATOM 5001 N N . SER B 1 283 ? 23.266 10.234 -13.508 1 33.53 283 SER B N 1
ATOM 5002 C CA . SER B 1 283 ? 22.234 11.109 -14.047 1 33.53 283 SER B CA 1
ATOM 5003 C C . SER B 1 283 ? 21.078 10.312 -14.641 1 33.53 283 SER B C 1
ATOM 5005 O O . SER B 1 283 ? 19.922 10.727 -14.562 1 33.53 283 SER B O 1
ATOM 5007 N N . GLY B 1 284 ? 21.391 9.109 -15.156 1 32.12 284 GLY B N 1
ATOM 5008 C CA . GLY B 1 284 ? 20.391 8.281 -15.805 1 32.12 284 GLY B CA 1
ATOM 5009 C C . GLY B 1 284 ? 19.391 7.68 -14.836 1 32.12 284 GLY B C 1
ATOM 5010 O O . GLY B 1 284 ? 18.188 7.637 -15.109 1 32.12 284 GLY B O 1
ATOM 5011 N N . ILE B 1 285 ? 19.875 7.129 -13.75 1 32 285 ILE B N 1
ATOM 5012 C CA . ILE B 1 285 ? 19 6.484 -12.781 1 32 285 ILE B CA 1
ATOM 5013 C C . ILE B 1 285 ? 18.094 7.527 -12.133 1 32 285 ILE B C 1
ATOM 5015 O O . ILE B 1 285 ? 16.891 7.305 -11.977 1 32 285 ILE B O 1
ATOM 5019 N N . LEU B 1 286 ? 18.656 8.602 -11.859 1 33.41 286 LEU B N 1
ATOM 5020 C CA . LEU B 1 286 ? 17.906 9.602 -11.109 1 33.41 286 LEU B CA 1
ATOM 5021 C C . LEU B 1 286 ? 16.812 10.227 -11.984 1 33.41 286 LEU B C 1
ATOM 5023 O O . LEU B 1 286 ? 15.695 10.445 -11.523 1 33.41 286 LEU B O 1
ATOM 5027 N N . ALA B 1 287 ? 17.125 10.516 -13.273 1 34.31 287 ALA B N 1
ATOM 5028 C CA . ALA B 1 287 ? 16.109 11.094 -14.148 1 34.31 287 ALA B CA 1
ATOM 5029 C C . ALA B 1 287 ? 14.922 10.148 -14.328 1 34.31 287 ALA B C 1
ATOM 5031 O O . ALA B 1 287 ? 13.773 10.586 -14.312 1 34.31 287 ALA B O 1
ATOM 5032 N N . SER B 1 288 ? 15.188 8.914 -14.43 1 34.72 288 SER B N 1
ATOM 5033 C CA . SER B 1 288 ? 14.094 7.957 -14.562 1 34.72 288 SER B CA 1
ATOM 5034 C C . SER B 1 288 ? 13.188 7.973 -13.336 1 34.72 288 SER B C 1
ATOM 5036 O O . SER B 1 288 ? 11.969 7.875 -13.461 1 34.72 288 SER B O 1
ATOM 5038 N N . CYS B 1 289 ? 13.836 8.086 -12.227 1 33.34 289 CYS B N 1
ATOM 5039 C CA . CYS B 1 289 ? 13.039 8.188 -11.008 1 33.34 289 CYS B CA 1
ATOM 5040 C C . CYS B 1 289 ? 12.266 9.508 -10.969 1 33.34 289 CYS B C 1
ATOM 5042 O O . CYS B 1 289 ? 11.102 9.539 -10.57 1 33.34 289 CYS B O 1
ATOM 5044 N N . LEU B 1 290 ? 13.008 10.547 -11.383 1 34.41 290 LEU B N 1
ATOM 5045 C CA . LEU B 1 290 ? 12.359 11.852 -11.352 1 34.41 290 LEU B CA 1
ATOM 5046 C C . LEU B 1 290 ? 11.242 11.93 -12.391 1 34.41 290 LEU B C 1
ATOM 5048 O O . LEU B 1 290 ? 10.164 12.469 -12.117 1 34.41 290 LEU B O 1
ATOM 5052 N N . LEU B 1 291 ? 11.492 11.539 -13.664 1 33.97 291 LEU B N 1
ATOM 5053 C CA . LEU B 1 291 ? 10.477 11.586 -14.703 1 33.97 291 LEU B CA 1
ATOM 5054 C C . LEU B 1 291 ? 9.242 10.797 -14.289 1 33.97 291 LEU B C 1
ATOM 5056 O O . LEU B 1 291 ? 8.109 11.211 -14.56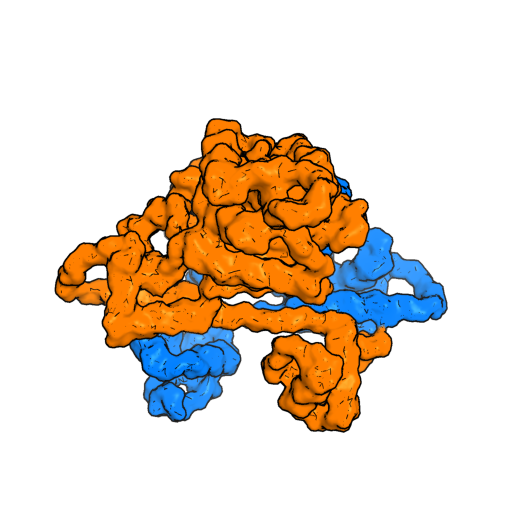2 1 33.97 291 LEU B O 1
ATOM 5060 N N . ARG B 1 292 ? 9.531 9.695 -13.812 1 35.88 292 ARG B N 1
ATOM 5061 C CA . ARG B 1 292 ? 8.422 8.852 -13.375 1 35.88 292 ARG B CA 1
ATOM 5062 C C . ARG B 1 292 ? 7.668 9.492 -12.211 1 35.88 292 ARG B C 1
ATOM 5064 O O . ARG B 1 292 ? 6.441 9.383 -12.133 1 35.88 292 ARG B O 1
ATOM 5071 N N . ALA B 1 293 ? 8.445 10.117 -11.43 1 32.09 293 ALA B N 1
ATOM 5072 C CA . ALA B 1 293 ? 7.836 10.914 -10.375 1 32.09 293 ALA B CA 1
ATOM 5073 C C . ALA B 1 293 ? 7.059 12.094 -10.961 1 32.09 293 ALA B C 1
ATOM 5075 O O . ALA B 1 293 ? 6.137 12.609 -10.328 1 32.09 293 ALA B O 1
ATOM 5076 N N . MET B 1 294 ? 7.555 12.508 -12.055 1 30.14 294 MET B N 1
ATOM 5077 C CA . MET B 1 294 ? 6.996 13.695 -12.703 1 30.14 294 MET B CA 1
ATOM 5078 C C . MET B 1 294 ? 5.723 13.359 -13.469 1 30.14 294 MET B C 1
ATOM 5080 O O . MET B 1 294 ? 5.141 14.219 -14.125 1 30.14 294 MET B O 1
ATOM 5084 N N . GLN B 1 295 ? 5.543 12.109 -13.703 1 30.02 295 GLN B N 1
ATOM 5085 C CA . GLN B 1 295 ? 4.305 11.922 -14.453 1 30.02 295 GLN B CA 1
ATOM 5086 C C . GLN B 1 295 ? 3.129 12.602 -13.758 1 30.02 295 GLN B C 1
ATOM 5088 O O . GLN B 1 295 ? 2.975 12.492 -12.539 1 30.02 295 GLN B O 1
ATOM 5093 N N . PRO B 1 296 ? 2.699 13.688 -14.344 1 29.14 296 PRO B N 1
ATOM 5094 C CA . PRO B 1 296 ? 1.568 14.391 -13.734 1 29.14 296 PRO B CA 1
ATOM 5095 C C . PRO B 1 296 ? 0.577 13.453 -13.055 1 29.14 296 PRO B C 1
ATOM 5097 O O . PRO B 1 296 ? 0.299 12.367 -13.57 1 29.14 296 PRO B O 1
ATOM 5100 N N . THR B 1 297 ? 0.688 13.383 -11.82 1 30.91 297 THR B N 1
ATOM 5101 C CA . THR B 1 297 ? -0.543 12.914 -11.195 1 30.91 297 THR B CA 1
ATOM 5102 C C . THR B 1 297 ? -1.766 13.469 -11.922 1 30.91 297 THR B C 1
ATOM 5104 O O . THR B 1 297 ? -1.995 14.68 -11.922 1 30.91 297 THR B O 1
ATOM 5107 N N . ARG B 1 298 ? -1.957 13.141 -13.117 1 30.86 298 ARG B N 1
ATOM 5108 C CA . ARG B 1 298 ? -3.203 13.594 -13.727 1 30.86 298 ARG B CA 1
ATOM 5109 C C . ARG B 1 298 ? -4.32 13.68 -12.688 1 30.86 298 ARG B C 1
ATOM 5111 O O . ARG B 1 298 ? -4.539 12.734 -11.93 1 30.86 298 ARG B O 1
ATOM 5118 N N . SER B 1 299 ? -4.445 14.812 -12.297 1 31.45 299 SER B N 1
ATOM 5119 C CA . SER B 1 299 ? -5.676 15.047 -11.547 1 31.45 299 SER B CA 1
ATOM 5120 C C . SER B 1 299 ? -6.809 14.156 -12.047 1 31.45 299 SER B C 1
ATOM 5122 O O . SER B 1 299 ? -7.27 14.305 -13.18 1 31.45 299 SER B O 1
ATOM 5124 N N . LEU B 1 300 ? -6.605 12.961 -11.914 1 33.41 300 LEU B N 1
ATOM 5125 C CA . LEU B 1 300 ? -7.816 12.211 -12.234 1 33.41 300 LEU B CA 1
ATOM 5126 C C . LEU B 1 300 ? -9.055 12.93 -11.719 1 33.41 300 LEU B C 1
ATOM 5128 O O . LEU B 1 300 ? -9.203 13.141 -10.508 1 33.41 300 LEU B O 1
ATOM 5132 N N . LEU B 1 301 ? -9.383 13.938 -12.414 1 35.5 301 LEU B N 1
ATOM 5133 C CA . LEU B 1 301 ? -10.719 14.422 -12.102 1 35.5 301 LEU B CA 1
ATOM 5134 C C . LEU B 1 301 ? -11.672 13.258 -11.82 1 35.5 301 LEU B C 1
ATOM 5136 O O . LEU B 1 301 ? -11.891 12.414 -12.688 1 35.5 301 LEU B O 1
ATOM 5140 N N . ARG B 1 302 ? -11.75 13.07 -10.594 1 39.66 302 ARG B N 1
ATOM 5141 C CA . ARG B 1 302 ? -12.781 12.102 -10.25 1 39.66 302 ARG B CA 1
ATOM 5142 C C . ARG B 1 302 ? -14.125 12.484 -10.867 1 39.66 302 ARG B C 1
ATOM 5144 O O . ARG B 1 302 ? -14.711 13.508 -10.5 1 39.66 302 ARG B O 1
ATOM 5151 N N . TRP B 1 303 ? -14.438 11.883 -11.859 1 43.16 303 TRP B N 1
ATOM 5152 C CA . TRP B 1 303 ? -15.719 12.133 -12.508 1 43.16 303 TRP B CA 1
ATOM 5153 C C . TRP B 1 303 ? -16.875 11.656 -11.633 1 43.16 303 TRP B C 1
ATOM 5155 O O . TRP B 1 303 ? -17.109 10.453 -11.508 1 43.16 303 TRP B O 1
ATOM 5165 N N . THR B 1 304 ? -17.266 12.578 -10.914 1 47.59 304 THR B N 1
ATOM 5166 C CA . THR B 1 304 ? -18.484 12.344 -10.148 1 47.59 304 THR B CA 1
ATOM 5167 C C . THR B 1 304 ? -19.703 12.305 -11.07 1 47.59 304 THR B C 1
ATOM 5169 O O . THR B 1 304 ? -19.625 12.719 -12.234 1 47.59 304 THR B O 1
ATOM 5172 N N . ASP B 1 305 ? -20.719 11.75 -10.484 1 46.62 305 ASP B N 1
ATOM 5173 C CA . ASP B 1 305 ? -21.969 11.742 -11.242 1 46.62 305 ASP B CA 1
ATOM 5174 C C . ASP B 1 305 ? -22.375 13.148 -11.656 1 46.62 305 ASP B C 1
ATOM 5176 O O . ASP B 1 305 ? -22.812 13.367 -12.789 1 46.62 305 ASP B O 1
ATOM 5180 N N . ASP B 1 306 ? -22.094 13.969 -10.82 1 54.28 306 ASP B N 1
ATOM 5181 C CA . ASP B 1 306 ? -22.453 15.352 -11.109 1 54.28 306 ASP B CA 1
ATOM 5182 C C . ASP B 1 306 ? -21.562 15.945 -12.195 1 54.28 306 ASP B C 1
ATOM 5184 O O . ASP B 1 306 ? -22.047 16.625 -13.102 1 54.28 306 ASP B O 1
ATOM 5188 N N . LEU B 1 307 ? -20.422 15.531 -12.117 1 64.44 307 LEU B N 1
ATOM 5189 C CA . LEU B 1 307 ? -19.484 16.062 -13.102 1 64.44 307 LEU B CA 1
ATOM 5190 C C . LEU B 1 307 ? -19.75 15.461 -14.477 1 64.44 307 LEU B C 1
ATOM 5192 O O . LEU B 1 307 ? -19.656 16.156 -15.492 1 64.44 307 LEU B O 1
ATOM 5196 N N . HIS B 1 308 ? -20.062 14.297 -14.328 1 63.31 308 HIS B N 1
ATOM 5197 C CA . HIS B 1 308 ? -20.438 13.641 -15.578 1 63.31 308 HIS B CA 1
ATOM 5198 C C . HIS B 1 308 ? -21.703 14.25 -16.172 1 63.31 308 HIS B C 1
ATOM 5200 O O . HIS B 1 308 ? -21.797 14.453 -17.375 1 63.31 308 HIS B O 1
ATOM 5206 N N . LYS B 1 309 ? -22.578 14.469 -15.273 1 64.5 309 LYS B N 1
ATOM 5207 C CA . LYS B 1 309 ? -23.797 15.125 -15.734 1 64.5 309 LYS B CA 1
ATOM 5208 C C . LYS B 1 309 ? -23.469 16.469 -16.391 1 64.5 309 LYS B C 1
ATOM 5210 O O . LYS B 1 309 ? -24.031 16.812 -17.422 1 64.5 309 LYS B O 1
ATOM 5215 N N . ILE B 1 310 ? -22.594 17.078 -15.82 1 69.38 310 ILE B N 1
ATOM 5216 C CA . ILE B 1 310 ? -22.203 18.375 -16.359 1 69.38 310 ILE B CA 1
ATOM 5217 C C . ILE B 1 310 ? -21.5 18.188 -17.703 1 69.38 310 ILE B C 1
ATOM 5219 O O . ILE B 1 310 ? -21.75 18.953 -18.641 1 69.38 310 ILE B O 1
ATOM 5223 N N . PHE B 1 311 ? -20.844 17.141 -17.828 1 73.75 311 PHE B N 1
ATOM 5224 C CA . PHE B 1 311 ? -20.141 16.797 -19.062 1 73.75 311 PHE B CA 1
ATOM 5225 C C . PHE B 1 311 ? -21.141 16.469 -20.172 1 73.75 311 PHE B C 1
ATOM 5227 O O . PHE B 1 311 ? -21.016 16.969 -21.281 1 73.75 311 PHE B O 1
ATOM 5234 N N . VAL B 1 312 ? -22 15.578 -19.734 1 69.44 312 VAL B N 1
ATOM 5235 C CA . VAL B 1 312 ? -23 15.172 -20.719 1 69.44 312 VAL B CA 1
ATOM 5236 C C . VAL B 1 312 ? -23.781 16.391 -21.188 1 69.44 312 VAL B C 1
ATOM 5238 O O . VAL B 1 312 ? -24.047 16.547 -22.375 1 69.44 312 VAL B O 1
ATOM 5241 N N . GLU B 1 313 ? -24.094 17.219 -20.25 1 71.88 313 GLU B N 1
ATOM 5242 C CA . GLU B 1 313 ? -24.797 18.453 -20.578 1 71.88 313 GLU B CA 1
ATOM 5243 C C . GLU B 1 313 ? -23.953 19.344 -21.484 1 71.88 313 GLU B C 1
ATOM 5245 O O . GLU B 1 313 ? -24.453 19.922 -22.438 1 71.88 313 GLU B O 1
ATOM 5250 N N . ALA B 1 314 ? -22.781 19.375 -21.203 1 76.44 314 ALA B N 1
ATOM 5251 C CA . ALA B 1 314 ? -21.875 20.219 -21.984 1 76.44 314 ALA B CA 1
ATOM 5252 C C . ALA B 1 314 ? -21.688 19.656 -23.391 1 76.44 314 ALA B C 1
ATOM 5254 O O . ALA B 1 314 ? -21.656 20.406 -24.375 1 76.44 314 ALA B O 1
ATOM 5255 N N . VAL B 1 315 ? -21.641 18.391 -23.453 1 74.44 315 VAL B N 1
ATOM 5256 C CA . VAL B 1 315 ? -21.484 17.719 -24.734 1 74.44 315 VAL B CA 1
ATOM 5257 C C . VAL B 1 315 ? -22.734 17.938 -25.578 1 74.44 315 VAL B C 1
ATOM 5259 O O . VAL B 1 315 ? -22.641 18.234 -26.781 1 74.44 315 VAL B O 1
ATOM 5262 N N . GLU B 1 316 ? -23.797 17.688 -24.906 1 73.06 316 GLU B N 1
ATOM 5263 C CA . GLU B 1 316 ? -25.062 17.875 -25.609 1 73.06 316 GLU B CA 1
ATOM 5264 C C . GLU B 1 316 ? -25.219 19.328 -26.094 1 73.06 316 GLU B C 1
ATOM 5266 O O . GLU B 1 316 ? -25.719 19.562 -27.188 1 73.06 316 GLU B O 1
ATOM 5271 N N . TYR B 1 317 ? -24.766 20.234 -25.312 1 77.25 317 TYR B N 1
ATOM 5272 C CA . TYR B 1 317 ? -24.828 21.641 -25.672 1 77.25 317 TYR B CA 1
ATOM 5273 C C . TYR B 1 317 ? -23.969 21.922 -26.891 1 77.25 317 TYR B C 1
ATOM 5275 O O . TYR B 1 317 ? -24.281 22.797 -27.703 1 77.25 317 TYR B O 1
ATOM 5283 N N . GLN B 1 318 ? -22.969 21.094 -27.094 1 74.94 318 GLN B N 1
ATOM 5284 C CA . GLN B 1 318 ? -22.031 21.328 -28.188 1 74.94 318 GLN B CA 1
ATOM 5285 C C . GLN B 1 318 ? -22.375 20.438 -29.391 1 74.94 318 GLN B C 1
ATOM 5287 O O . GLN B 1 318 ? -21.531 20.25 -30.266 1 74.94 318 GLN B O 1
ATOM 5292 N N . GLY B 1 319 ? -23.578 19.891 -29.344 1 67.5 319 GLY B N 1
ATOM 5293 C CA . GLY B 1 319 ? -24.047 19.219 -30.531 1 67.5 319 GLY B CA 1
ATOM 5294 C C . GLY B 1 319 ? -24 17.703 -30.422 1 67.5 319 GLY B C 1
ATOM 5295 O O . GLY B 1 319 ? -24.234 17 -31.406 1 67.5 319 GLY B O 1
ATOM 5296 N N . GLY B 1 320 ? -23.625 17.234 -29.234 1 66.06 320 GLY B N 1
ATOM 5297 C CA . GLY B 1 320 ? -23.625 15.797 -29.016 1 66.06 320 GLY B CA 1
ATOM 5298 C C . GLY B 1 320 ? -22.25 15.172 -29.062 1 66.06 320 GLY B C 1
ATOM 5299 O O . GLY B 1 320 ? -21.266 15.859 -29.344 1 66.06 320 GLY B O 1
ATOM 5300 N N . PRO B 1 321 ? -22.094 13.875 -28.734 1 61.03 321 PRO B N 1
ATOM 5301 C CA . PRO B 1 321 ? -20.812 13.203 -28.578 1 61.03 321 PRO B CA 1
ATOM 5302 C C . PRO B 1 321 ? -20 13.148 -29.859 1 61.03 321 PRO B C 1
ATOM 5304 O O . PRO B 1 321 ? -18.766 13.047 -29.828 1 61.03 321 PRO B O 1
ATOM 5307 N N . TYR B 1 322 ? -20.672 13.242 -30.906 1 60.38 322 TYR B N 1
ATOM 5308 C CA . TYR B 1 322 ? -19.984 13.086 -32.188 1 60.38 322 TYR B CA 1
ATOM 5309 C C . TYR B 1 322 ? -19.516 14.43 -32.719 1 60.38 322 TYR B C 1
ATOM 5311 O O . TYR B 1 322 ? -18.656 14.484 -33.625 1 60.38 322 TYR B O 1
ATOM 5319 N N . GLU B 1 323 ? -19.969 15.438 -32.25 1 64.69 323 GLU B N 1
ATOM 5320 C CA . GLU B 1 323 ? -19.672 16.766 -32.781 1 64.69 323 GLU B CA 1
ATOM 5321 C C . GLU B 1 323 ? -18.938 17.625 -31.75 1 64.69 323 GLU B C 1
ATOM 5323 O O . GLU B 1 323 ? -18.219 18.547 -32.125 1 64.69 323 GLU B O 1
ATOM 5328 N N . ALA B 1 324 ? -19.047 17.234 -30.547 1 70.56 324 ALA B N 1
ATOM 5329 C CA . ALA B 1 324 ? -18.516 18.078 -29.484 1 70.56 324 ALA B CA 1
ATOM 5330 C C . ALA B 1 324 ? -16.984 18.047 -29.453 1 70.56 324 ALA B C 1
ATOM 5332 O O . ALA B 1 324 ? -16.391 16.969 -29.406 1 70.56 324 ALA B O 1
ATOM 5333 N N . LYS B 1 325 ? -16.359 19.125 -29.5 1 75.12 325 LYS B N 1
ATOM 5334 C CA . LYS B 1 325 ? -14.914 19.266 -29.391 1 75.12 325 LYS B CA 1
ATOM 5335 C C . LYS B 1 325 ? -14.484 19.328 -27.922 1 75.12 325 LYS B C 1
ATOM 5337 O O . LYS B 1 325 ? -15.102 20.016 -27.125 1 75.12 325 LYS B O 1
ATOM 5342 N N . PRO B 1 326 ? -13.484 18.609 -27.625 1 74.38 326 PRO B N 1
ATOM 5343 C CA . PRO B 1 326 ? -13.055 18.547 -26.234 1 74.38 326 PRO B CA 1
ATOM 5344 C C . PRO B 1 326 ? -12.766 19.922 -25.641 1 74.38 326 PRO B C 1
ATOM 5346 O O . PRO B 1 326 ? -13.094 20.188 -24.484 1 74.38 326 PRO B O 1
ATOM 5349 N N . THR B 1 327 ? -12.312 20.734 -26.375 1 77.75 327 THR B N 1
ATOM 5350 C CA . THR B 1 327 ? -12.023 22.078 -25.906 1 77.75 327 THR B CA 1
ATOM 5351 C C . THR B 1 327 ? -13.305 22.844 -25.609 1 77.75 327 THR B C 1
ATOM 5353 O O . THR B 1 327 ? -13.383 23.578 -24.609 1 77.75 327 THR B O 1
ATOM 5356 N N . ALA B 1 328 ? -14.258 22.734 -26.484 1 79.5 328 ALA B N 1
ATOM 5357 C CA . ALA B 1 328 ? -15.547 23.406 -26.297 1 79.5 328 ALA B CA 1
ATOM 5358 C C . ALA B 1 328 ? -16.297 22.828 -25.109 1 79.5 328 ALA B C 1
ATOM 5360 O O . ALA B 1 328 ? -16.922 23.562 -24.344 1 79.5 328 ALA B O 1
ATOM 5361 N N . VAL B 1 329 ? -16.172 21.594 -24.906 1 79.38 329 VAL B N 1
ATOM 5362 C CA . VAL B 1 329 ? -16.781 20.906 -23.766 1 79.38 329 VAL B CA 1
ATOM 5363 C C . VAL B 1 329 ? -16.125 21.375 -22.469 1 79.38 329 VAL B C 1
ATOM 5365 O O . VAL B 1 329 ? -16.812 21.656 -21.484 1 79.38 329 VAL B O 1
ATOM 5368 N N . LYS B 1 330 ? -14.977 21.453 -22.516 1 78.44 330 LYS B N 1
ATOM 5369 C CA . LYS B 1 330 ? -14.227 21.938 -21.359 1 78.44 330 LYS B CA 1
ATOM 5370 C C . LYS B 1 330 ? -14.672 23.359 -20.984 1 78.44 330 LYS B C 1
ATOM 5372 O O . LYS B 1 330 ? -14.938 23.641 -19.812 1 78.44 330 LYS B O 1
ATOM 5377 N N . GLN B 1 331 ? -14.656 24.172 -21.938 1 78.12 331 GLN B N 1
ATOM 5378 C CA . GLN B 1 331 ? -15.062 25.547 -21.719 1 78.12 331 GLN B CA 1
ATOM 5379 C C . GLN B 1 331 ? -16.484 25.625 -21.156 1 78.12 331 GLN B C 1
ATOM 5381 O O . GLN B 1 331 ? -16.75 26.422 -20.234 1 78.12 331 GLN B O 1
ATOM 5386 N N . ARG B 1 332 ? -17.344 24.875 -21.719 1 78.44 332 ARG B N 1
ATOM 5387 C CA . ARG B 1 332 ? -18.719 24.844 -21.234 1 78.44 332 ARG B CA 1
ATOM 5388 C C . ARG B 1 332 ? -18.781 24.312 -19.812 1 78.44 332 ARG B C 1
ATOM 5390 O O . ARG B 1 332 ? -19.531 24.844 -18.984 1 78.44 332 ARG B O 1
ATOM 5397 N N . MET B 1 333 ? -18.047 23.344 -19.516 1 77.88 333 MET B N 1
ATOM 5398 C CA . MET B 1 333 ? -18.016 22.797 -18.156 1 77.88 333 MET B CA 1
ATOM 5399 C C . MET B 1 333 ? -17.422 23.797 -17.188 1 77.88 333 MET B C 1
ATOM 5401 O O . MET B 1 333 ? -17.891 23.938 -16.047 1 77.88 333 MET B O 1
ATOM 5405 N N . GLU B 1 334 ? -16.5 24.406 -17.594 1 75.81 334 GLU B N 1
ATOM 5406 C CA . GLU B 1 334 ? -15.922 25.469 -16.781 1 75.81 334 GLU B CA 1
ATOM 5407 C C . GLU B 1 334 ? -16.906 26.609 -16.562 1 75.81 334 GLU B C 1
ATOM 5409 O O . GLU B 1 334 ? -17 27.156 -15.461 1 75.81 334 GLU B O 1
ATOM 5414 N N . ALA B 1 335 ? -17.609 26.875 -17.562 1 73.31 335 ALA B N 1
ATOM 5415 C CA . ALA B 1 335 ? -18.672 27.875 -17.453 1 73.31 335 ALA B CA 1
ATOM 5416 C C . ALA B 1 335 ? -19.781 27.406 -16.5 1 73.31 335 ALA B C 1
ATOM 5418 O O . ALA B 1 335 ? -20.469 28.234 -15.891 1 73.31 335 ALA B O 1
ATOM 5419 N N . MET B 1 336 ? -19.906 26.172 -16.391 1 71.88 336 MET B N 1
ATOM 5420 C CA . MET B 1 336 ? -20.906 25.562 -15.508 1 71.88 336 MET B CA 1
ATOM 5421 C C . MET B 1 336 ? -20.344 25.391 -14.102 1 71.88 336 MET B C 1
ATOM 5423 O O . MET B 1 336 ? -20.984 24.797 -13.242 1 71.88 336 MET B O 1
ATOM 5427 N N . GLY B 1 337 ? -19.078 25.781 -14 1 64.88 337 GLY B N 1
ATOM 5428 C CA . GLY B 1 337 ? -18.531 25.844 -12.656 1 64.88 337 GLY B CA 1
ATOM 5429 C C . GLY B 1 337 ? -17.5 24.781 -12.375 1 64.88 337 GLY B C 1
ATOM 5430 O O . GLY B 1 337 ? -17.047 24.625 -11.242 1 64.88 337 GLY B O 1
ATOM 5431 N N . VAL B 1 338 ? -17.344 24 -13.297 1 69.44 338 VAL B N 1
ATOM 5432 C CA . VAL B 1 338 ? -16.359 22.953 -13.094 1 69.44 338 VAL B CA 1
ATOM 5433 C C . VAL B 1 338 ? -14.953 23.531 -13.227 1 69.44 338 VAL B C 1
ATOM 5435 O O . VAL B 1 338 ? -14.625 24.156 -14.242 1 69.44 338 VAL B O 1
ATOM 5438 N N . THR B 1 339 ? -14.234 23.328 -12.148 1 65.81 339 THR B N 1
ATOM 5439 C CA . THR B 1 339 ? -12.875 23.859 -12.148 1 65.81 339 THR B CA 1
ATOM 5440 C C . THR B 1 339 ? -11.844 22.734 -12.203 1 65.81 339 THR B C 1
ATOM 5442 O O . THR B 1 339 ? -12.164 21.594 -11.898 1 65.81 339 THR B O 1
ATOM 5445 N N . GLY B 1 340 ? -10.766 23.047 -12.773 1 60.75 340 GLY B N 1
ATOM 5446 C CA . GLY B 1 340 ? -9.648 22.109 -12.75 1 60.75 340 GLY B CA 1
ATOM 5447 C C . GLY B 1 340 ? -9.656 21.141 -13.906 1 60.75 340 GLY B C 1
ATOM 5448 O O . GLY B 1 340 ? -8.969 20.125 -13.875 1 60.75 340 GLY B O 1
ATOM 5449 N N . LEU B 1 341 ? -10.492 21.438 -14.82 1 64.31 341 LEU B N 1
ATOM 5450 C CA . LEU B 1 341 ? -10.594 20.578 -15.984 1 64.31 341 LEU B CA 1
ATOM 5451 C C . LEU B 1 341 ? -9.422 20.797 -16.938 1 64.31 341 LEU B C 1
ATOM 5453 O O . LEU B 1 341 ? -9.031 21.938 -17.188 1 64.31 341 LEU B O 1
ATOM 5457 N N . THR B 1 342 ? -8.906 19.766 -17.328 1 64.56 342 THR B N 1
ATOM 5458 C CA . THR B 1 342 ? -7.957 19.844 -18.438 1 64.56 342 THR B CA 1
ATOM 5459 C C . THR B 1 342 ? -8.57 19.25 -19.703 1 64.56 342 THR B C 1
ATOM 5461 O O . THR B 1 342 ? -9.562 18.516 -19.641 1 64.56 342 THR B O 1
ATOM 5464 N N . ILE B 1 343 ? -7.91 19.609 -20.766 1 66.5 343 ILE B N 1
ATOM 5465 C CA . ILE B 1 343 ? -8.391 19.078 -22.031 1 66.5 343 ILE B CA 1
ATOM 5466 C C . ILE B 1 343 ? -8.242 17.547 -22.031 1 66.5 343 ILE B C 1
ATOM 5468 O O . ILE B 1 343 ? -9.062 16.844 -22.609 1 66.5 343 ILE B O 1
ATOM 5472 N N . TRP B 1 344 ? -7.406 17.188 -21.375 1 60.81 344 TRP B N 1
ATOM 5473 C CA . TRP B 1 344 ? -7.168 15.742 -21.312 1 60.81 344 TRP B CA 1
ATOM 5474 C C . TRP B 1 344 ? -8.266 15.047 -20.516 1 60.81 344 TRP B C 1
ATOM 5476 O O . TRP B 1 344 ? -8.711 13.953 -20.891 1 60.81 344 TRP B O 1
ATOM 5486 N N . ASN B 1 345 ? -8.75 15.641 -19.5 1 62.34 345 ASN B N 1
ATOM 5487 C CA . ASN B 1 345 ? -9.891 15.102 -18.766 1 62.34 345 ASN B CA 1
ATOM 5488 C C . ASN B 1 345 ? -11.094 14.875 -19.672 1 62.34 345 ASN B C 1
ATOM 5490 O O . ASN B 1 345 ? -11.781 13.852 -19.547 1 62.34 345 ASN B O 1
ATOM 5494 N N . ILE B 1 346 ? -11.203 15.875 -20.531 1 65.44 346 ILE B N 1
ATOM 5495 C CA . ILE B 1 346 ? -12.367 15.859 -21.406 1 65.44 346 ILE B CA 1
ATOM 5496 C C . ILE B 1 346 ? -12.156 14.828 -22.516 1 65.44 346 ILE B C 1
ATOM 5498 O O . ILE B 1 346 ? -13.039 14 -22.781 1 65.44 346 ILE B O 1
ATOM 5502 N N . LYS B 1 347 ? -11.055 14.836 -23.062 1 60.31 347 LYS B N 1
ATOM 5503 C CA . LYS B 1 347 ? -10.75 13.93 -24.172 1 60.31 347 LYS B CA 1
ATOM 5504 C C . LYS B 1 347 ? -10.773 12.477 -23.703 1 60.31 347 LYS B C 1
ATOM 5506 O O . LYS B 1 347 ? -11.305 11.602 -24.391 1 60.31 347 LYS B O 1
ATOM 5511 N N . SER B 1 348 ? -10.273 12.391 -22.641 1 56.5 348 SER B N 1
ATOM 5512 C CA . SER B 1 348 ? -10.273 11.047 -22.094 1 56.5 348 SER B CA 1
ATOM 5513 C C . SER B 1 348 ? -11.688 10.562 -21.797 1 56.5 348 SER B C 1
ATOM 5515 O O . SER B 1 348 ? -11.984 9.375 -21.906 1 56.5 348 SER B O 1
ATOM 5517 N N . HIS B 1 349 ? -12.477 11.555 -21.5 1 61.34 349 HIS B N 1
ATOM 5518 C CA . HIS B 1 349 ? -13.867 11.227 -21.203 1 61.34 349 HIS B CA 1
ATOM 5519 C C . HIS B 1 349 ? -14.68 11.086 -22.484 1 61.34 349 HIS B C 1
ATOM 5521 O O . HIS B 1 349 ? -15.656 10.336 -22.516 1 61.34 349 HIS B O 1
ATOM 5527 N N . PHE B 1 350 ? -14.273 11.852 -23.594 1 55.81 350 PHE B N 1
ATOM 5528 C CA . PHE B 1 350 ? -14.883 11.703 -24.922 1 55.81 350 PHE B CA 1
ATOM 5529 C C . PHE B 1 350 ? -14.633 10.305 -25.469 1 55.81 350 PHE B C 1
ATOM 5531 O O . PHE B 1 350 ? -15.461 9.766 -26.219 1 55.81 350 PHE B O 1
ATOM 5538 N N . GLN B 1 351 ? -13.484 10.039 -25.422 1 44.56 351 GLN B N 1
ATOM 5539 C CA . GLN B 1 351 ? -13.117 8.766 -26.031 1 44.56 351 GLN B CA 1
ATOM 5540 C C . GLN B 1 351 ? -13.867 7.605 -25.391 1 44.56 351 GLN B C 1
ATOM 5542 O O . GLN B 1 351 ? -13.797 6.469 -25.859 1 44.56 351 GLN B O 1
ATOM 5547 N N . VAL B 1 352 ? -14.555 8.055 -24.5 1 39.88 352 VAL B N 1
ATOM 5548 C CA . VAL B 1 352 ? -15.547 7.105 -24 1 39.88 352 VAL B CA 1
ATOM 5549 C C . VAL B 1 352 ? -16.766 7.09 -24.938 1 39.88 352 VAL B C 1
ATOM 5551 O O . VAL B 1 352 ? -17.312 8.141 -25.25 1 39.88 352 VAL B O 1
ATOM 5554 N N . PRO B 1 353 ? -16.922 6.203 -25.812 1 34.09 353 PRO B N 1
ATOM 5555 C CA . PRO B 1 353 ? -18.016 6.238 -26.797 1 34.09 353 PRO B CA 1
ATOM 5556 C C . PRO B 1 353 ? -19.297 6.852 -26.234 1 34.09 353 PRO B C 1
ATOM 5558 O O . PRO B 1 353 ? -19.609 6.672 -25.062 1 34.09 353 PRO B O 1
ATOM 5561 N N . PRO B 1 354 ? -19.875 7.773 -27.094 1 34.78 354 PRO B N 1
ATOM 5562 C CA . PRO B 1 354 ? -21.094 8.531 -26.781 1 34.78 354 PRO B CA 1
ATOM 5563 C C . PRO B 1 354 ? -22.156 7.672 -26.109 1 34.78 354 PRO B C 1
ATOM 5565 O O . PRO B 1 354 ? -22.875 8.148 -25.219 1 34.78 354 PRO B O 1
ATOM 5568 N N . ALA B 1 355 ? -22.438 6.578 -26.672 1 32.84 355 ALA B N 1
ATOM 5569 C CA . ALA B 1 355 ? -23.453 5.676 -26.125 1 32.84 355 ALA B CA 1
ATOM 5570 C C . ALA B 1 355 ? -23.141 5.328 -24.672 1 32.84 355 ALA B C 1
ATOM 5572 O O . ALA B 1 355 ? -24.062 5.148 -23.859 1 32.84 355 ALA B O 1
ATOM 5573 N N . LEU B 1 356 ? -21.953 5.316 -24.266 1 32.06 356 LEU B N 1
ATOM 5574 C CA . LEU B 1 356 ? -21.531 5.016 -22.906 1 32.06 356 LEU B CA 1
ATOM 5575 C C . LEU B 1 356 ? -21.609 6.258 -22.031 1 32.06 356 LEU B C 1
ATOM 5577 O O . LEU B 1 356 ? -21.906 6.16 -20.828 1 32.06 356 LEU B O 1
ATOM 5581 N N . LEU B 1 357 ? -21.484 7.375 -22.562 1 32.31 357 LEU B N 1
ATOM 5582 C CA . LEU B 1 357 ? -21.641 8.672 -21.906 1 32.31 357 LEU B CA 1
ATOM 5583 C C . LEU B 1 357 ? -23.094 8.891 -21.484 1 32.31 357 LEU B C 1
ATOM 5585 O O . LEU B 1 357 ? -23.344 9.5 -20.438 1 32.31 357 LEU B O 1
ATOM 5589 N N . GLN B 1 358 ? -23.984 8.664 -22.312 1 29.31 358 GLN B N 1
ATOM 5590 C CA . GLN B 1 358 ? -25.422 8.82 -22.047 1 29.31 358 GLN B CA 1
ATOM 5591 C C . GLN B 1 358 ? -25.844 7.945 -20.875 1 29.31 358 GLN B C 1
ATOM 5593 O O . GLN B 1 358 ? -26.781 8.281 -20.156 1 29.31 358 GLN B O 1
ATOM 5598 N N . LEU B 1 359 ? -25.297 6.957 -20.625 1 28.84 359 LEU B N 1
ATOM 5599 C CA . LEU B 1 359 ? -25.609 6.059 -19.516 1 28.84 359 LEU B CA 1
ATOM 5600 C C . LEU B 1 359 ? -25.172 6.672 -18.188 1 28.84 359 LEU B C 1
ATOM 5602 O O . LEU B 1 359 ? -25.641 6.25 -17.125 1 28.84 359 LEU B O 1
ATOM 5606 N N . PHE B 1 360 ? -24.219 7.602 -18.203 1 29.02 360 PHE B N 1
ATOM 5607 C CA . PHE B 1 360 ? -23.812 8.344 -17.016 1 29.02 360 PHE B CA 1
ATOM 5608 C C . PHE B 1 360 ? -24.812 9.445 -16.703 1 29.02 360 PHE B C 1
ATOM 5610 O O . PHE B 1 360 ? -24.781 10.039 -15.617 1 29.02 360 PHE B O 1
ATOM 5617 N N . ILE B 1 361 ? -25.5 9.922 -17.656 1 27.02 361 ILE B N 1
ATOM 5618 C CA . ILE B 1 361 ? -26.375 11.086 -17.516 1 27.02 361 ILE B CA 1
ATOM 5619 C C . ILE B 1 361 ? -27.719 10.648 -16.953 1 27.02 361 ILE B C 1
ATOM 5621 O O . ILE B 1 361 ? -28.328 11.367 -16.141 1 27.02 361 ILE B O 1
ATOM 5625 N N . SER B 1 362 ? -28.359 9.648 -17.406 1 26.34 362 SER B N 1
ATOM 5626 C CA . SER B 1 362 ? -29.734 9.477 -16.953 1 26.34 362 SER B CA 1
ATOM 5627 C C . SER B 1 362 ? -29.781 8.781 -15.594 1 26.34 362 SER B C 1
ATOM 5629 O O . SER B 1 362 ? -29.031 7.836 -15.344 1 26.34 362 SER B O 1
#

Radius of gyration: 27.3 Å; Cα contacts (8 Å, |Δi|>4): 1205; chains: 2; bounding box: 78×89×68 Å

Organism: Triticum turgidum subsp. durum (NCBI:txid4567)

Foldseek 3Di:
DDDPFEEEEEPQLDFLNVLLQLVSLVVLHAYEYEEQDPVSQVVSLVVSCVVNNQPQPPDDPDDDDPRHHHYYYDYAQLLDLVRLLVVLVVSCVRVVAGAEYEYDWFDQLLAQAFPVPADPVSLCRRQSGLAVSVVSNLVVLQVRQVPDPLRHAYEYEAELQLVPDQPRRRNSNNVSSVVPLPPGAYEYLYAEPDSVLVSNCPDLLSVQLCLQTYDYSNVSSVPVNVVSVVCSVVVPRDHYYHYDRALVNSVVSVCCCVVPVPSCDVPHPNPDPPPDDCPVVSVVVVVVVSVSSNPPPPPLPPCDLVLLLLLQVLQVVQPALVRRQLVSSQVSSVVVPDPDDDSCNSVVVSVPDRVNSVVSND/DDDPFEEEEEPQLDFLNVLLQLVSLVVLHAYEYEEQDPVSQVVSLVVSCVVNPQPQPPDDPDDPDDRHHHYYYDYAQLLDLVRLLVVLVVSCVRVVAGAEYEYDWFDQLLAQAFPVPADPVSLCRRQSGLAVSVVSNLVVNQVRQVPPPLRHAYEYEAELQLVPDAPRRRNSNNVSSVVPLPPGAYEYLYAEPDSVLVSNCPDLLSVQLCLQTYDYSNVSSVPVNVVSVVCSVVVPRDRYYHYDRELVNSVVSVCCCVVPVPSVDVPHPNPDPPPDDCPVVSVVVVVVVSVSSNPPPPPLPPCDLVNLLLLQVLQVVQPALVRRQLVSSQVSSVVVPDPDDDSCNSVVVSVPDRVNSVVSND

Secondary structure (DSSP, 8-state):
--SSPEEEEES-SSHHHHHHHHHHHHTT-EEEEEES-HHHHHHHHHHHHHHH---------SSS------EEEEE--TT-HHHHHHHHHHHHHHHS--SEEEE-----TT----GGG--HHHHHHHHIIIIIIHHHHHHHHHHHHHTSTT--EEEEEPPTTTTS---GGGHHHHHHHHTTTTTSEEEE--SB-SHHHHTTTTSHHHHHHHHHH-B-HHHHHHHHHHHHHHHHHHT--S--EEESS-HHHHHHHHHHHHHH-TTTTSSS------S-STHHHHHHHHHHHHHHHTS---------HHHHHHHHHHHHHTT-TTT--HHHHHHHHHHTT--S--HHHHHHHHSS-HHHHHHHH-/--SSPEEEEES-SSHHHHHHHHHHHHTT-EEEEEES-HHHHHHHHHHHHHHH---------SSS------EEEEE--TT-HHHHHHHHHHHHHHHS--SEEEE-----TT----GGG--HHHHHHHHIIIIIIHHHHHHHHHHHHHTSTT--EEEEEPPTTTTS---GGGHHHHHHHHTTTTTSEEEE--SB-SHHHHHTTTSHHHHHHHHHH-B-HHHHHHHHHHHHHHHHHHT--S--EEESS-HHHHHHHHHHHHHH-TTTTSSS------S-STHHHHHHHHHHHHHHHTS---------HHHHHHHHHHHHHTT-TTT--HHHHHHHHHHTT--S--HHHHHHHHSS-HHHHHHHH-

pLDDT: mean 71.86, std 21.41, range [26.34, 98.62]

Solvent-accessible surface area (backbone atoms only — not comparable to full-atom values): 38121 Å² total; per-residue (Å²): 97,71,79,64,43,32,33,37,34,36,37,19,71,48,52,54,32,27,27,38,53,52,49,41,46,73,73,48,18,27,40,38,34,21,21,70,45,59,67,52,27,52,53,47,44,51,52,50,30,69,72,68,44,68,33,66,79,61,76,82,67,91,83,85,66,64,87,59,28,42,76,47,54,45,66,34,45,53,64,35,66,68,34,46,51,49,48,51,51,49,45,35,73,74,62,65,56,53,44,36,37,35,48,48,46,66,44,56,54,90,54,65,42,42,54,75,71,50,49,68,66,40,50,51,45,20,42,38,34,35,38,48,10,44,52,51,48,49,27,53,50,50,56,52,22,70,74,36,93,86,34,57,44,53,34,35,61,31,52,71,34,38,86,59,52,58,42,64,53,36,36,67,49,31,17,30,37,32,19,56,62,45,78,48,23,31,32,26,63,29,48,42,67,27,72,72,52,54,70,53,49,77,42,70,62,45,40,55,47,42,14,50,59,38,41,47,30,57,62,44,25,66,56,46,51,63,58,55,56,47,35,48,55,66,64,58,84,63,79,42,77,50,60,66,60,36,32,67,57,48,47,51,38,50,47,40,24,72,74,70,52,46,46,61,53,65,74,46,81,62,74,80,78,67,88,71,81,63,66,54,62,57,52,43,60,49,46,54,54,46,52,63,59,26,46,68,74,62,73,66,69,75,75,39,65,66,50,38,32,43,45,47,51,22,24,50,72,46,66,23,70,88,59,36,46,41,64,59,30,46,52,44,28,40,71,73,65,48,74,89,74,45,61,60,61,37,40,62,55,53,72,39,54,50,79,62,48,54,59,52,53,94,96,71,79,63,42,32,33,37,33,35,37,20,69,48,56,53,31,26,27,39,53,53,49,41,44,73,74,48,18,28,40,38,35,21,22,70,45,59,68,51,26,52,52,46,43,50,52,49,30,69,73,71,43,67,34,67,80,62,78,79,65,90,83,87,65,62,88,58,29,42,76,46,55,44,64,31,44,54,65,36,65,69,34,46,51,48,48,50,51,50,44,34,74,74,60,64,54,52,43,36,38,36,49,47,46,66,45,55,53,92,54,64,45,42,55,74,70,49,48,68,67,39,49,50,45,20,43,37,32,35,38,49,10,45,50,50,47,50,28,52,51,50,56,51,22,70,74,36,93,86,33,58,45,54,34,35,60,32,52,72,33,38,85,58,50,57,42,64,53,36,37,69,50,31,17,30,39,30,19,56,61,45,78,48,24,33,31,26,64,28,50,44,65,28,72,72,52,54,69,54,48,77,43,71,62,44,40,53,48,42,17,49,59,36,40,48,31,57,62,45,24,66,54,47,50,63,59,56,56,46,35,50,56,66,62,59,84,64,79,42,77,50,61,66,60,37,33,67,57,48,48,51,38,48,46,40,23,72,76,69,52,46,45,62,56,64,75,46,81,64,75,79,79,65,88,72,80,65,67,52,60,55,52,45,60,49,45,53,53,46,51,62,58,26,48,68,74,63,74,67,70,74,73,38,65,66,50,37,33,43,45,45,50,24,22,49,73,46,66,23,70,88,58,37,47,40,63,59,30,44,52,44,28,39,72,72,64,48,74,89,75,46,59,60,62,37,41,62,55,53,72,38,52,50,79,62,46,55,58,51,52,98

InterPro domains:
  IPR002347 Short-chain dehydrogenase/reductase SDR [PF00106] (7-188)
  IPR002347 Short-chain dehydrogenase/reductase SDR [PR00081] (6-23)
  IPR002347 Short-chain dehydrogenase/reductase SDR [PR00081] (96-107)
  IPR002347 Short-chain dehydrogenase/reductase SDR [PR00081] (173-192)
  IPR006447 Myb domain, plants [TIGR01557] (301-352)
  IPR009057 Homedomain-like superfamily [SSF46689] (295-352)
  IPR020904 Short-chain dehydrogenase/reductase, conserved site [PS00061] (160-188)
  IPR036291 NAD(P)-binding domain superfamily [SSF51735] (6-222)
  IPR052625 Chlorophyll b Reductase [PTHR24314] (3-268)